Protein AF-A0A212DCQ7-F1 (afdb_monomer)

Solvent-accessible surface area (backbone atoms only — not comparable to full-atom values): 28969 Å² total; per-residue (Å²): 110,68,53,66,59,36,53,73,70,67,43,76,62,41,74,37,68,68,56,45,47,51,53,49,49,65,70,62,69,50,92,82,64,89,54,101,67,79,83,72,55,74,67,56,47,54,51,43,65,76,30,78,94,51,46,93,70,66,70,76,71,77,54,84,62,74,78,76,70,72,65,64,76,88,79,55,90,72,48,67,42,79,64,28,38,43,74,62,56,97,86,77,40,59,72,38,77,63,36,48,55,50,42,48,72,74,61,41,32,30,42,30,46,72,79,85,75,87,86,85,80,88,84,76,78,94,82,66,97,65,51,54,28,62,40,57,54,86,84,70,56,73,70,56,50,54,49,50,58,48,51,48,50,70,67,43,44,89,72,48,68,85,64,92,71,75,98,80,74,87,62,37,53,78,59,74,84,64,80,82,80,73,100,60,100,69,91,74,84,76,88,77,89,72,85,73,69,81,64,54,65,50,66,33,33,36,68,38,86,84,81,71,41,77,41,39,23,50,33,38,36,55,94,97,40,80,46,67,52,69,70,55,75,70,85,64,72,77,76,69,77,91,76,69,56,59,82,54,58,41,77,82,37,55,32,43,31,75,86,44,41,48,69,69,59,49,46,49,53,52,50,52,51,26,68,75,74,70,52,58,64,21,25,29,36,37,23,44,29,76,90,40,87,88,23,31,32,40,37,30,34,46,94,93,42,76,46,80,45,65,33,45,63,48,78,55,97,91,40,60,32,30,29,78,49,99,91,52,76,24,67,18,67,48,57,46,50,54,46,30,50,78,36,67,48,73,52,103,89,45,76,45,41,43,61,52,63,47,65,50,91,60,59,64,82,77,49,64,58,70,81,79,74,93,70,78,88,88,79,86,86,71,93,71,76,90,54,77,41,72,84,88,69,82,93,69,82,81,85,83,84,89,78,92,76,84,90,73,95,65,85,71,91,66,58,55,44,59,38,82,80,50,52,72,68,59,51,51,60,56,42,71,72,46,98,49,79,74,44,63,37,36,24,37,43,87,99,52,103,44,73,46,81,48,69,73

Structure (mmCIF, N/CA/C/O backbone):
data_AF-A0A212DCQ7-F1
#
_entry.id   AF-A0A212DCQ7-F1
#
loop_
_atom_site.group_PDB
_atom_site.id
_atom_site.type_symbol
_atom_site.label_atom_id
_atom_site.label_alt_id
_atom_site.label_comp_id
_atom_site.label_asym_id
_atom_site.label_entity_id
_atom_site.label_seq_id
_atom_site.pdbx_PDB_ins_code
_atom_site.Cartn_x
_atom_site.Cartn_y
_atom_site.Cartn_z
_atom_site.occupancy
_atom_site.B_iso_or_equiv
_atom_site.auth_seq_id
_atom_site.auth_comp_id
_atom_site.auth_asym_id
_atom_site.auth_atom_id
_atom_site.pdbx_PDB_model_num
ATOM 1 N N . MET A 1 1 ? -28.378 -9.270 -33.406 1.00 46.91 1 MET A N 1
ATOM 2 C CA . MET A 1 1 ? -28.205 -7.920 -32.813 1.00 46.91 1 MET A CA 1
ATOM 3 C C . MET A 1 1 ? -26.753 -7.461 -32.850 1.00 46.91 1 MET A C 1
ATOM 5 O O . MET A 1 1 ? -26.513 -6.370 -33.341 1.00 46.91 1 MET A O 1
ATOM 9 N N . ILE A 1 2 ? -25.802 -8.307 -32.446 1.00 52.00 2 ILE A N 1
ATOM 10 C CA . ILE A 1 2 ? -24.353 -8.029 -32.441 1.00 52.00 2 ILE A CA 1
ATOM 11 C C . ILE A 1 2 ? -23.839 -7.578 -33.815 1.00 52.00 2 ILE A C 1
ATOM 13 O O . ILE A 1 2 ? -23.357 -6.457 -33.932 1.00 52.00 2 ILE A O 1
ATOM 17 N N . SER A 1 3 ? -24.050 -8.365 -34.882 1.00 48.81 3 SER A N 1
ATOM 18 C CA . SER A 1 3 ? -23.566 -7.971 -36.218 1.00 48.81 3 SER A CA 1
ATOM 19 C C . SER A 1 3 ? -24.140 -6.632 -36.690 1.00 48.81 3 SER A C 1
ATOM 21 O O . SER A 1 3 ? -23.405 -5.834 -37.245 1.00 48.81 3 SER A O 1
ATOM 23 N N . ARG A 1 4 ? -25.412 -6.315 -36.397 1.00 49.41 4 ARG A N 1
ATOM 24 C CA . ARG A 1 4 ? -26.016 -5.010 -36.737 1.00 49.41 4 ARG A CA 1
ATOM 25 C C . ARG A 1 4 ? -25.445 -3.844 -35.919 1.00 49.41 4 ARG A C 1
ATOM 27 O O . ARG A 1 4 ? -25.345 -2.752 -36.470 1.00 49.41 4 ARG A O 1
ATOM 34 N N . SER A 1 5 ? -25.069 -4.069 -34.657 1.00 54.28 5 SER A N 1
ATOM 35 C CA . SER A 1 5 ? -24.444 -3.052 -33.795 1.00 54.28 5 SER A CA 1
ATOM 36 C C . SER A 1 5 ? -23.019 -2.721 -34.257 1.00 54.28 5 SER A C 1
ATOM 38 O O . SER A 1 5 ? -22.677 -1.550 -34.389 1.00 54.28 5 SER A O 1
ATOM 40 N N . PHE A 1 6 ? -22.223 -3.738 -34.605 1.00 52.69 6 PHE A N 1
ATOM 41 C CA . PHE A 1 6 ? -20.854 -3.567 -35.115 1.00 52.69 6 PHE A CA 1
ATOM 42 C C . PHE A 1 6 ? -20.791 -3.155 -36.598 1.00 52.69 6 PHE A C 1
ATOM 44 O O . PHE A 1 6 ? -19.861 -2.479 -37.030 1.00 52.69 6 PHE A O 1
ATOM 51 N N . TYR A 1 7 ? -21.817 -3.460 -37.400 1.00 47.72 7 TYR A N 1
ATOM 52 C CA . TYR A 1 7 ? -21.908 -2.961 -38.779 1.00 47.72 7 TYR A CA 1
ATOM 53 C C . TYR A 1 7 ? -21.979 -1.424 -38.830 1.00 47.72 7 TYR A C 1
ATOM 55 O O . TYR A 1 7 ? -21.489 -0.811 -39.776 1.00 47.72 7 TYR A O 1
ATOM 63 N N . HIS A 1 8 ? -22.549 -0.785 -37.799 1.00 50.50 8 HIS A N 1
ATOM 64 C CA . HIS A 1 8 ? -22.545 0.676 -37.662 1.00 50.50 8 HIS A CA 1
ATOM 65 C C . HIS A 1 8 ? -21.218 1.239 -37.115 1.00 50.50 8 HIS A C 1
ATOM 67 O O . HIS A 1 8 ? -20.922 2.401 -37.394 1.00 50.50 8 HIS A O 1
ATOM 73 N N . SER A 1 9 ? -20.385 0.444 -36.422 1.00 56.34 9 SER A N 1
ATOM 74 C CA . SER A 1 9 ? -19.059 0.871 -35.929 1.00 56.34 9 SER A CA 1
ATOM 75 C C . SER A 1 9 ? -17.959 0.859 -37.004 1.00 56.34 9 SER A C 1
ATOM 77 O O . SER A 1 9 ? -16.825 1.235 -36.723 1.00 56.34 9 SER A O 1
ATOM 79 N N . LYS A 1 10 ? -18.291 0.503 -38.259 1.00 60.25 10 LYS A N 1
ATOM 80 C CA . LYS A 1 10 ? -17.366 0.379 -39.412 1.00 60.25 10 LYS A CA 1
ATOM 81 C C . LYS A 1 10 ? -16.253 -0.662 -39.228 1.00 60.25 10 LYS A C 1
ATOM 83 O O . LYS A 1 10 ? -15.263 -0.644 -39.959 1.00 60.25 10 LYS A O 1
ATOM 88 N N . GLU A 1 11 ? -16.418 -1.604 -38.309 1.00 67.38 11 GLU A N 1
ATOM 89 C CA . GLU A 1 11 ? -15.451 -2.678 -38.112 1.00 67.38 11 GLU A CA 1
ATOM 90 C C . GLU A 1 11 ? -15.532 -3.708 -39.247 1.00 67.38 11 GLU A C 1
ATOM 92 O O . GLU A 1 11 ? -16.514 -4.435 -39.397 1.00 67.38 11 GLU A O 1
ATOM 97 N N . LEU A 1 12 ? -14.478 -3.778 -40.067 1.00 69.25 12 LEU A N 1
ATOM 98 C CA . LEU A 1 12 ? -14.424 -4.628 -41.266 1.00 69.25 12 LEU A CA 1
ATOM 99 C C . LEU A 1 12 ? -14.596 -6.123 -40.956 1.00 69.25 12 LEU A C 1
ATOM 101 O O . LEU A 1 12 ? -15.145 -6.861 -41.769 1.00 69.25 12 LEU A O 1
ATOM 105 N N . TRP A 1 13 ? -14.157 -6.578 -39.779 1.00 73.62 13 TRP A N 1
ATOM 106 C CA . TRP A 1 13 ? -14.303 -7.977 -39.369 1.00 73.62 13 TRP A CA 1
ATOM 107 C C . TRP A 1 13 ? -15.756 -8.346 -39.041 1.00 73.62 13 TRP A C 1
ATOM 109 O O . TRP A 1 13 ? -16.140 -9.495 -39.235 1.00 73.62 13 TRP A O 1
ATOM 119 N N . ALA A 1 14 ? -16.576 -7.386 -38.601 1.00 72.12 14 ALA A N 1
ATOM 120 C CA . ALA A 1 14 ? -17.968 -7.619 -38.224 1.00 72.12 14 ALA A CA 1
ATOM 121 C C . ALA A 1 14 ? -18.907 -7.797 -39.430 1.00 72.12 14 ALA A C 1
ATOM 123 O O . ALA A 1 14 ? -20.071 -8.171 -39.272 1.00 72.12 14 ALA A O 1
ATOM 124 N N . GLN A 1 15 ? -18.398 -7.539 -40.638 1.00 75.25 15 GLN A N 1
ATOM 125 C CA . GLN A 1 15 ? -19.081 -7.822 -41.901 1.00 75.25 15 GLN A CA 1
ATOM 126 C C . GLN A 1 15 ? -18.987 -9.309 -42.283 1.00 75.25 15 GLN A C 1
ATOM 128 O O . GLN A 1 15 ? -19.813 -9.796 -43.052 1.00 75.25 15 GLN A O 1
ATOM 133 N N . ASP A 1 16 ? -18.017 -10.042 -41.723 1.00 82.19 16 ASP A N 1
ATOM 134 C CA . ASP A 1 16 ? -17.839 -11.479 -41.923 1.00 82.19 16 ASP A CA 1
ATOM 135 C C . ASP A 1 16 ? -18.518 -12.261 -40.789 1.00 82.19 16 ASP A C 1
ATOM 137 O O . ASP A 1 16 ? -18.021 -12.344 -39.662 1.00 82.19 16 ASP A O 1
ATOM 141 N N . LEU A 1 17 ? -19.670 -12.861 -41.099 1.00 79.38 17 LEU A N 1
ATOM 142 C CA . LEU A 1 17 ? -20.457 -13.640 -40.138 1.00 79.38 17 LEU A CA 1
ATOM 143 C C . LEU A 1 17 ? -19.681 -14.826 -39.546 1.00 79.38 17 LEU A C 1
ATOM 145 O O . LEU A 1 17 ? -19.967 -15.222 -38.417 1.00 79.38 17 LEU A O 1
ATOM 149 N N . SER A 1 18 ? -18.690 -15.368 -40.260 1.00 81.56 18 SER A N 1
ATOM 150 C CA . SER A 1 18 ? -17.867 -16.480 -39.770 1.00 81.56 18 SER A CA 1
ATOM 151 C C . SER A 1 18 ? -16.937 -16.022 -38.648 1.00 81.56 18 SER A C 1
ATOM 153 O O . SER A 1 18 ? -16.828 -16.695 -37.626 1.00 81.56 18 SER A O 1
ATOM 155 N N . LYS A 1 19 ? -16.340 -14.830 -38.787 1.00 80.94 19 LYS A N 1
ATOM 156 C CA . LYS A 1 19 ? -15.478 -14.220 -37.759 1.00 80.94 19 LYS A CA 1
ATOM 157 C C . LYS A 1 19 ? -16.263 -13.763 -36.538 1.00 80.94 19 LYS A C 1
ATOM 159 O O . LYS A 1 19 ? -15.795 -13.910 -35.412 1.00 80.94 19 LYS A O 1
ATOM 164 N N . VAL A 1 20 ? -17.467 -13.227 -36.748 1.00 82.25 20 VAL A N 1
ATOM 165 C CA . VAL A 1 20 ? -18.381 -12.886 -35.646 1.00 82.25 20 VAL A CA 1
ATOM 166 C C . VAL A 1 20 ? -18.744 -14.145 -34.860 1.00 82.25 20 VAL A C 1
ATOM 168 O O . VAL A 1 20 ? -18.679 -14.130 -33.633 1.00 82.25 20 VAL A O 1
ATOM 171 N N . ARG A 1 21 ? -19.059 -15.245 -35.558 1.00 80.38 21 ARG A N 1
ATOM 172 C CA . ARG A 1 21 ? -19.354 -16.543 -34.944 1.00 80.38 21 ARG A CA 1
ATOM 173 C C . ARG A 1 21 ? -18.182 -17.047 -34.104 1.00 80.38 21 ARG A C 1
ATOM 175 O O . ARG A 1 21 ? -18.381 -17.362 -32.940 1.00 80.38 21 ARG A O 1
ATOM 182 N N . GLU A 1 22 ? -16.976 -17.061 -34.663 1.00 80.62 22 GLU A N 1
ATOM 183 C CA . GLU A 1 22 ? -15.759 -17.499 -33.970 1.00 80.62 22 GLU A CA 1
ATOM 184 C C . GLU A 1 22 ? -15.489 -16.691 -32.691 1.00 80.62 22 GLU A C 1
ATOM 186 O O . GLU A 1 22 ? -15.251 -17.270 -31.631 1.00 80.62 22 GLU A O 1
ATOM 191 N N . ARG A 1 23 ? -15.591 -15.355 -32.756 1.00 79.88 23 ARG A N 1
ATOM 192 C CA . ARG A 1 23 ? -15.409 -14.486 -31.581 1.00 79.88 23 ARG A CA 1
ATOM 193 C C . ARG A 1 23 ? -16.466 -14.721 -30.508 1.00 79.88 23 ARG A C 1
ATOM 195 O O . ARG A 1 23 ? -16.124 -14.770 -29.332 1.00 79.88 23 ARG A O 1
ATOM 202 N N . MET A 1 24 ? -17.728 -14.889 -30.904 1.00 81.06 24 MET A N 1
ATOM 203 C CA . MET A 1 24 ? -18.804 -15.214 -29.967 1.00 81.06 24 MET A CA 1
ATOM 204 C C . MET A 1 24 ? -18.562 -16.569 -29.299 1.00 81.06 24 MET A C 1
ATOM 206 O O . MET A 1 24 ? -18.668 -16.662 -28.084 1.00 81.06 24 MET A O 1
ATOM 210 N N . THR A 1 25 ? -18.180 -17.598 -30.058 1.00 80.12 25 THR A N 1
ATOM 211 C CA . THR A 1 25 ? -17.867 -18.923 -29.505 1.00 80.12 25 THR A CA 1
ATOM 212 C C . THR A 1 25 ? -16.695 -18.868 -28.525 1.00 80.12 25 THR A C 1
ATOM 214 O O . THR A 1 25 ? -16.785 -19.449 -27.449 1.00 80.12 25 THR A O 1
ATOM 217 N N . LYS A 1 26 ? -15.627 -18.128 -28.852 1.00 79.75 26 LYS A N 1
ATOM 218 C CA . LYS A 1 26 ? -14.469 -17.946 -27.964 1.00 79.75 26 LYS A CA 1
ATOM 219 C C . LYS A 1 26 ? -14.832 -17.235 -26.656 1.00 79.75 26 LYS A C 1
ATOM 221 O O . LYS A 1 26 ? -14.271 -17.569 -25.624 1.00 79.75 26 LYS A O 1
ATOM 226 N N . PHE A 1 27 ? -15.742 -16.262 -26.706 1.00 81.56 27 PHE A N 1
ATOM 227 C CA . PHE A 1 27 ? -16.193 -15.529 -25.521 1.00 81.56 27 PHE A CA 1
ATOM 228 C C . PHE A 1 27 ? -17.130 -16.354 -24.627 1.00 81.56 27 PHE A C 1
ATOM 230 O O . PHE A 1 27 ? -17.063 -16.248 -23.409 1.00 81.56 27 PHE A O 1
ATOM 237 N N . ILE A 1 28 ? -18.008 -17.162 -25.229 1.00 78.50 28 ILE A N 1
ATOM 238 C CA . ILE A 1 28 ? -19.005 -17.952 -24.496 1.00 78.50 28 ILE A CA 1
ATOM 239 C C . ILE A 1 28 ? -18.338 -19.069 -23.671 1.00 78.50 28 ILE A C 1
ATOM 241 O O . ILE A 1 28 ? -18.877 -19.405 -22.623 1.00 78.50 28 ILE A O 1
ATOM 245 N N . ASP A 1 29 ? -17.195 -19.612 -24.125 1.00 65.75 29 ASP A N 1
ATOM 246 C CA . ASP A 1 29 ? -16.392 -20.688 -23.491 1.00 65.75 29 ASP A CA 1
ATOM 247 C C . ASP A 1 29 ? -17.229 -21.786 -22.800 1.00 65.75 29 ASP A C 1
ATOM 249 O O . ASP A 1 29 ? -16.890 -22.319 -21.744 1.00 65.75 29 ASP A O 1
ATOM 253 N N . ASP A 1 30 ? -18.384 -22.106 -23.386 1.00 59.75 30 ASP A N 1
ATOM 254 C CA . ASP A 1 30 ? -19.357 -23.001 -22.780 1.00 59.75 30 ASP A CA 1
ATOM 255 C C . ASP A 1 30 ? -19.208 -24.373 -23.433 1.00 59.75 30 ASP A C 1
ATOM 257 O O . ASP A 1 30 ? -19.770 -24.660 -24.491 1.00 59.75 30 ASP A O 1
ATOM 261 N N . THR A 1 31 ? -18.421 -25.235 -22.790 1.00 54.06 31 THR A N 1
ATOM 262 C CA . THR A 1 31 ? -18.231 -26.643 -23.183 1.00 54.06 31 THR A CA 1
ATOM 263 C C . THR A 1 31 ? -19.537 -27.451 -23.179 1.00 54.06 31 THR A C 1
ATOM 265 O O . THR A 1 31 ? -19.548 -28.575 -23.673 1.00 54.06 31 THR A O 1
ATOM 268 N N . MET A 1 32 ? -20.644 -26.896 -22.663 1.00 50.81 32 MET A N 1
ATOM 269 C CA . MET A 1 32 ? -21.957 -27.549 -22.595 1.00 50.81 32 MET A CA 1
ATOM 270 C C . MET A 1 32 ? -22.917 -27.127 -23.720 1.00 50.81 32 MET A C 1
ATOM 272 O O . MET A 1 32 ? -23.876 -27.849 -24.004 1.00 50.81 32 MET A O 1
ATOM 276 N N . ARG A 1 33 ? -22.688 -25.985 -24.388 1.00 62.28 33 ARG A N 1
ATOM 277 C CA . ARG A 1 33 ? -23.500 -25.534 -25.533 1.00 62.28 33 ARG A CA 1
ATOM 278 C C . ARG A 1 33 ? -22.821 -25.943 -26.839 1.00 62.28 33 ARG A C 1
ATOM 280 O O . ARG A 1 33 ? -22.257 -25.117 -27.548 1.00 62.28 33 ARG A O 1
ATOM 287 N N . GLU A 1 34 ? -22.913 -27.221 -27.201 1.00 53.94 34 GLU A N 1
ATOM 288 C CA . GLU A 1 34 ? -22.585 -27.692 -28.558 1.00 53.94 34 GLU A CA 1
ATOM 289 C C . GLU A 1 34 ? -23.664 -27.234 -29.564 1.00 53.94 34 GLU A C 1
ATOM 291 O O . GLU A 1 34 ? -24.415 -28.035 -30.121 1.00 53.94 34 GLU A O 1
ATOM 296 N N . THR A 1 35 ? -23.808 -25.925 -29.785 1.00 56.69 35 THR A N 1
ATOM 297 C CA . THR A 1 35 ? -24.737 -25.386 -30.788 1.00 56.69 35 THR A CA 1
ATOM 298 C C . THR A 1 35 ? -23.986 -24.925 -32.032 1.00 56.69 35 THR A C 1
ATOM 300 O O . THR A 1 35 ? -23.023 -24.166 -31.966 1.00 56.69 35 THR A O 1
ATOM 303 N N . ALA A 1 36 ? -24.468 -25.343 -33.208 1.00 60.75 36 ALA A N 1
ATOM 304 C CA . ALA A 1 36 ? -23.924 -24.921 -34.504 1.00 60.75 36 ALA A CA 1
ATOM 305 C C . ALA A 1 36 ? -24.041 -23.398 -34.746 1.00 60.75 36 ALA A C 1
ATOM 307 O O . ALA A 1 36 ? -23.352 -22.844 -35.606 1.00 60.75 36 ALA A O 1
ATOM 308 N N . GLU A 1 37 ? -24.897 -22.716 -33.975 1.00 73.00 37 GLU A N 1
ATOM 309 C CA . GLU A 1 37 ? -25.065 -21.266 -33.987 1.00 73.00 37 GLU A CA 1
ATOM 310 C C . GLU A 1 37 ? -24.942 -20.690 -32.562 1.00 73.00 37 GLU A C 1
ATOM 312 O O . GLU A 1 37 ? -25.784 -20.989 -31.709 1.00 73.00 37 GLU A O 1
ATOM 317 N N . PRO A 1 38 ? -23.907 -19.879 -32.272 1.00 76.81 38 PRO A N 1
ATOM 318 C CA . PRO A 1 38 ? -23.754 -19.212 -30.987 1.00 76.81 38 PRO A CA 1
ATOM 319 C C . PRO A 1 38 ? -24.690 -18.006 -30.888 1.00 76.81 38 PRO A C 1
ATOM 321 O O . PRO A 1 38 ? -24.852 -17.230 -31.835 1.00 76.81 38 PRO A O 1
ATOM 324 N N . PHE A 1 39 ? -25.266 -17.810 -29.708 1.00 80.62 39 PHE A N 1
ATOM 325 C CA . PHE A 1 39 ? -26.069 -16.644 -29.359 1.00 80.62 39 PHE A CA 1
ATOM 326 C C . PHE A 1 39 ? -25.667 -16.150 -27.965 1.00 80.62 39 PHE A C 1
ATOM 328 O O . PHE A 1 39 ? -25.200 -16.943 -27.154 1.00 80.62 39 PHE A O 1
ATOM 335 N N . LEU A 1 40 ? -25.839 -14.849 -27.708 1.00 81.00 40 LEU A N 1
ATOM 336 C CA . LEU A 1 40 ? -25.648 -14.255 -26.381 1.00 81.00 40 LEU A CA 1
ATOM 337 C C . LEU A 1 40 ? -27.004 -13.859 -25.806 1.00 81.00 40 LEU A C 1
ATOM 339 O O . LEU A 1 40 ? -27.807 -13.218 -26.498 1.00 81.00 40 LEU A O 1
ATOM 343 N N . PHE A 1 41 ? -27.237 -14.197 -24.543 1.00 85.81 41 PHE A N 1
ATOM 344 C CA . PHE A 1 41 ? -28.281 -13.567 -23.745 1.00 85.81 41 PHE A CA 1
ATOM 345 C C . PHE A 1 41 ? -27.945 -12.088 -23.481 1.00 85.81 41 PHE A C 1
ATOM 347 O O . PHE A 1 41 ? -26.839 -11.617 -23.749 1.00 85.81 41 PHE A O 1
ATOM 354 N N . VAL A 1 42 ? -28.925 -11.311 -23.011 1.00 86.25 42 VAL A N 1
ATOM 355 C CA . VAL A 1 42 ? -28.751 -9.859 -22.811 1.00 86.25 42 VAL A CA 1
ATOM 356 C C . VAL A 1 42 ? -27.665 -9.565 -21.775 1.00 86.25 42 VAL A C 1
ATOM 358 O O . VAL A 1 42 ? -26.853 -8.669 -21.982 1.00 86.25 42 VAL A O 1
ATOM 361 N N . ASP A 1 43 ? -27.625 -10.330 -20.691 1.00 87.69 43 ASP A N 1
ATOM 362 C CA . ASP A 1 43 ? -26.595 -10.258 -19.657 1.00 87.69 43 ASP A CA 1
ATOM 363 C C . ASP A 1 43 ? -25.217 -10.676 -20.190 1.00 87.69 43 ASP A C 1
ATOM 365 O O . ASP A 1 43 ? -24.248 -9.952 -19.981 1.00 87.69 43 ASP A O 1
ATOM 369 N N . GLU A 1 44 ? -25.127 -11.762 -20.964 1.00 85.81 44 GLU A N 1
ATOM 370 C CA . GLU A 1 44 ? -23.873 -12.196 -21.598 1.00 85.81 44 GLU A CA 1
ATOM 371 C C . GLU A 1 44 ? -23.343 -11.150 -22.593 1.00 85.81 44 GLU A C 1
ATOM 373 O O . GLU A 1 44 ? -22.140 -10.899 -22.661 1.00 85.81 44 GLU A O 1
ATOM 378 N N . PHE A 1 45 ? -24.233 -10.484 -23.336 1.00 85.31 45 PHE A N 1
ATOM 379 C CA . PHE A 1 45 ? -23.857 -9.387 -24.224 1.00 85.31 45 PHE A CA 1
ATOM 380 C C . PHE A 1 45 ? -23.364 -8.158 -23.449 1.00 85.31 45 PHE A C 1
ATOM 382 O O . PHE A 1 45 ? -22.391 -7.533 -23.865 1.00 85.31 45 PHE A O 1
ATOM 389 N N . LEU A 1 46 ? -23.991 -7.813 -22.320 1.00 88.25 46 LEU A N 1
ATOM 390 C CA . LEU A 1 46 ? -23.493 -6.739 -21.456 1.00 88.25 46 LEU A CA 1
ATOM 391 C C . LEU A 1 46 ? -22.118 -7.086 -20.876 1.00 88.25 46 LEU A C 1
ATOM 393 O O . LEU A 1 46 ? -21.239 -6.229 -20.876 1.00 88.25 46 LEU A O 1
ATOM 397 N N . THR A 1 47 ? -21.898 -8.334 -20.462 1.00 87.75 47 THR A N 1
ATOM 398 C CA . THR A 1 47 ? -20.580 -8.806 -20.013 1.00 87.75 47 THR A CA 1
ATOM 399 C C . THR A 1 47 ? -19.544 -8.703 -21.130 1.00 87.75 47 THR A C 1
ATOM 401 O O . THR A 1 47 ? -18.446 -8.208 -20.887 1.00 87.75 47 THR A O 1
ATOM 404 N N . PHE A 1 48 ? -19.899 -9.081 -22.362 1.00 85.62 48 PHE A N 1
ATOM 405 C CA . PHE A 1 48 ? -19.028 -8.943 -23.533 1.00 85.62 48 PHE A CA 1
ATOM 406 C C . PHE A 1 48 ? -18.614 -7.488 -23.793 1.00 85.62 48 PHE A C 1
ATOM 408 O O . PHE A 1 48 ? -17.458 -7.227 -24.111 1.00 85.62 48 PHE A O 1
ATOM 415 N N . LEU A 1 49 ? -19.517 -6.515 -23.622 1.00 86.00 49 LEU A N 1
ATOM 416 C CA . LEU A 1 49 ? -19.184 -5.102 -23.850 1.00 86.00 49 LEU A CA 1
ATOM 417 C C . LEU A 1 49 ? -18.046 -4.597 -22.950 1.00 86.00 49 LEU A C 1
ATOM 419 O O . LEU A 1 49 ? -17.296 -3.720 -23.380 1.00 86.00 49 LEU A O 1
ATOM 423 N N . PHE A 1 50 ? -17.913 -5.147 -21.741 1.00 87.88 50 PHE A N 1
ATOM 424 C CA . PHE A 1 50 ? -16.865 -4.800 -20.774 1.00 87.88 50 PHE A CA 1
ATOM 425 C C . PHE A 1 50 ? -15.721 -5.820 -20.722 1.00 87.88 50 PHE A C 1
ATOM 427 O O . PHE A 1 50 ? -14.824 -5.691 -19.886 1.00 87.88 50 PHE A O 1
ATOM 434 N N . SER A 1 51 ? -15.743 -6.840 -21.580 1.00 87.38 51 SER A N 1
ATOM 435 C CA . SER A 1 51 ? -14.731 -7.887 -21.580 1.00 87.38 51 SER A CA 1
ATOM 436 C C . SER A 1 51 ? -13.483 -7.479 -22.364 1.00 87.38 51 SER A C 1
ATOM 438 O O . SER A 1 51 ? -13.473 -6.514 -23.134 1.00 87.38 51 SER A O 1
ATOM 440 N N . ARG A 1 52 ? -12.397 -8.238 -22.180 1.00 83.75 52 ARG A N 1
ATOM 441 C CA . ARG A 1 52 ? -11.128 -8.004 -22.883 1.00 83.75 52 ARG A CA 1
ATOM 442 C C . ARG A 1 52 ? -11.269 -8.202 -24.396 1.00 83.75 52 ARG A C 1
ATOM 444 O O . ARG A 1 52 ? -10.581 -7.536 -25.163 1.00 83.75 52 ARG A O 1
ATOM 451 N N . GLU A 1 53 ? -12.174 -9.076 -24.825 1.00 82.31 53 GLU A N 1
ATOM 452 C CA . GLU A 1 53 ? -12.464 -9.371 -26.232 1.00 82.31 53 GLU A CA 1
ATOM 453 C C . GLU A 1 53 ? -13.068 -8.169 -26.975 1.00 82.31 53 GLU A C 1
ATOM 455 O O . GLU A 1 53 ? -12.975 -8.107 -28.202 1.00 82.31 53 GLU A O 1
ATOM 460 N N . ASN A 1 54 ? -13.650 -7.211 -26.244 1.00 84.25 54 ASN A N 1
ATOM 461 C CA . ASN A 1 54 ? -14.137 -5.930 -26.756 1.00 84.25 54 ASN A CA 1
ATOM 462 C C . ASN A 1 54 ? -13.252 -4.749 -26.303 1.00 84.25 54 ASN A C 1
ATOM 464 O O . ASN A 1 54 ? -13.719 -3.617 -26.160 1.00 84.25 54 ASN A O 1
ATOM 468 N N . SER A 1 55 ? -11.965 -5.003 -26.045 1.00 85.88 55 SER A N 1
ATOM 469 C CA . SER A 1 55 ? -11.004 -3.950 -25.718 1.00 85.88 55 SER A CA 1
ATOM 470 C C . SER A 1 55 ? -10.894 -2.929 -26.853 1.00 85.88 55 SER A C 1
ATOM 472 O O . SER A 1 55 ? -10.888 -3.276 -28.033 1.00 85.88 55 SER A O 1
ATOM 474 N N . ILE A 1 56 ? -10.734 -1.656 -26.487 1.00 87.38 56 ILE A N 1
ATOM 475 C CA . ILE A 1 56 ? -10.409 -0.581 -27.437 1.00 87.38 56 ILE A CA 1
ATOM 476 C C . ILE A 1 56 ? -9.003 -0.743 -28.042 1.00 87.38 56 ILE A C 1
ATOM 478 O O . ILE A 1 56 ? -8.694 -0.140 -29.068 1.00 87.38 56 ILE A O 1
ATOM 482 N N . TRP A 1 57 ? -8.138 -1.529 -27.395 1.00 88.56 57 TRP A N 1
ATOM 483 C CA . TRP A 1 57 ? -6.782 -1.790 -27.861 1.00 88.56 57 TRP A CA 1
ATOM 484 C C . TRP A 1 57 ? -6.778 -2.784 -29.024 1.00 88.56 57 TRP A C 1
ATOM 486 O O . TRP A 1 57 ? -7.321 -3.882 -28.918 1.00 88.56 57 TRP A O 1
ATOM 496 N N . ASP A 1 58 ? -6.125 -2.408 -30.122 1.00 84.94 58 ASP A N 1
ATOM 497 C CA . ASP A 1 58 ? -5.963 -3.272 -31.288 1.00 84.94 58 ASP A CA 1
ATOM 498 C C . ASP A 1 58 ? -4.698 -4.129 -31.132 1.00 84.94 58 ASP A C 1
ATOM 500 O O . ASP A 1 58 ? -3.575 -3.645 -31.291 1.00 84.94 58 ASP A O 1
ATOM 504 N N . GLU A 1 59 ? -4.897 -5.416 -30.838 1.00 84.31 59 GLU A N 1
ATOM 505 C CA . GLU A 1 59 ? -3.838 -6.404 -30.577 1.00 84.31 59 GLU A CA 1
ATOM 506 C C . GLU A 1 59 ? -2.819 -6.534 -31.725 1.00 84.31 59 GLU A C 1
ATOM 508 O O . GLU A 1 59 ? -1.709 -7.021 -31.516 1.00 84.31 59 GLU A O 1
ATOM 513 N N . LYS A 1 60 ? -3.121 -6.063 -32.947 1.00 82.88 60 LYS A N 1
ATOM 514 C CA . LYS A 1 60 ? -2.143 -6.077 -34.052 1.00 82.88 60 LYS A CA 1
ATOM 515 C C . LYS A 1 60 ? -0.883 -5.257 -33.744 1.00 82.88 60 LYS A C 1
ATOM 517 O O . LYS A 1 60 ? 0.157 -5.513 -34.344 1.00 82.88 60 LYS A O 1
ATOM 522 N N . TYR A 1 61 ? -0.982 -4.279 -32.842 1.00 85.44 61 TYR A N 1
ATOM 523 C CA . TYR A 1 61 ? 0.139 -3.443 -32.410 1.00 85.44 61 TYR A CA 1
ATOM 524 C C . TYR A 1 61 ? 0.963 -4.070 -31.274 1.00 85.44 61 TYR A C 1
ATOM 526 O O . TYR A 1 61 ? 1.996 -3.512 -30.911 1.00 85.44 61 TYR A O 1
ATOM 534 N N . ASP A 1 62 ? 0.564 -5.233 -30.744 1.00 85.50 62 ASP A N 1
ATOM 535 C CA . ASP A 1 62 ? 1.365 -5.978 -29.759 1.00 85.50 62 ASP A CA 1
ATOM 536 C C . ASP A 1 62 ? 2.604 -6.623 -30.402 1.00 85.50 62 ASP A C 1
ATOM 538 O O . ASP A 1 62 ? 3.588 -6.934 -29.725 1.00 85.50 62 ASP A O 1
ATOM 542 N N . VAL A 1 63 ? 2.569 -6.824 -31.723 1.00 84.12 63 VAL A N 1
ATOM 543 C CA . VAL A 1 63 ? 3.657 -7.423 -32.496 1.00 84.12 63 VAL A CA 1
ATOM 544 C C . VAL A 1 63 ? 4.462 -6.329 -33.186 1.00 84.12 63 VAL A C 1
ATOM 546 O O . VAL A 1 63 ? 3.922 -5.456 -33.859 1.00 84.12 63 VAL A O 1
ATOM 549 N N . VAL A 1 64 ? 5.786 -6.403 -33.054 1.00 81.88 64 VAL A N 1
ATOM 550 C CA . VAL A 1 64 ? 6.690 -5.444 -33.690 1.00 81.88 64 VAL A CA 1
ATOM 551 C C . VAL A 1 64 ? 6.757 -5.685 -35.197 1.00 81.88 64 VAL A C 1
ATOM 553 O O . VAL A 1 64 ? 7.143 -6.769 -35.640 1.00 81.88 64 VAL A O 1
ATOM 556 N N . ASP A 1 65 ? 6.467 -4.651 -35.987 1.00 80.50 65 ASP A N 1
ATOM 557 C CA . ASP A 1 65 ? 6.725 -4.670 -37.424 1.00 80.50 65 ASP A CA 1
ATOM 558 C C . ASP A 1 65 ? 8.224 -4.477 -37.699 1.00 80.50 65 ASP A C 1
ATOM 560 O O . ASP A 1 65 ? 8.809 -3.413 -37.486 1.00 80.50 65 ASP A O 1
ATOM 564 N N . MET A 1 66 ? 8.867 -5.531 -38.200 1.00 76.56 66 MET A N 1
ATOM 565 C CA . MET A 1 66 ? 10.293 -5.522 -38.528 1.00 76.56 66 MET A CA 1
ATOM 566 C C . MET A 1 66 ? 10.638 -4.575 -39.690 1.00 76.56 66 MET A C 1
ATOM 568 O O . MET A 1 66 ? 11.811 -4.232 -39.860 1.00 76.56 66 MET A O 1
ATOM 572 N N . GLN A 1 67 ? 9.661 -4.148 -40.496 1.00 71.88 67 GLN A N 1
ATOM 573 C CA . GLN A 1 67 ? 9.882 -3.167 -41.561 1.00 71.88 67 GLN A CA 1
ATOM 574 C C . GLN A 1 67 ? 10.133 -1.766 -40.995 1.00 71.88 67 GLN A C 1
ATOM 576 O O . GLN A 1 67 ? 10.983 -1.047 -41.527 1.00 71.88 67 GLN A O 1
ATOM 581 N N . ASP A 1 68 ? 9.493 -1.425 -39.876 1.00 79.25 68 ASP A N 1
ATOM 582 C CA . ASP A 1 68 ? 9.644 -0.132 -39.202 1.00 79.25 68 ASP A CA 1
ATOM 583 C C . ASP A 1 68 ? 10.969 -0.017 -38.428 1.00 79.25 68 ASP A C 1
ATOM 585 O O . ASP A 1 68 ? 11.379 1.068 -38.043 1.00 79.25 68 ASP A O 1
ATOM 589 N N . MET A 1 69 ? 11.718 -1.112 -38.255 1.00 80.88 69 MET A N 1
ATOM 590 C CA . MET A 1 69 ? 12.956 -1.172 -37.457 1.00 80.88 69 MET A CA 1
ATOM 591 C C . MET A 1 69 ? 14.256 -0.974 -38.271 1.00 80.88 69 MET A C 1
ATOM 593 O O . MET A 1 69 ? 15.328 -1.419 -37.856 1.00 80.88 69 MET A O 1
ATOM 597 N N . ASN A 1 70 ? 14.175 -0.330 -39.445 1.00 80.38 70 ASN A N 1
ATOM 598 C CA . ASN A 1 70 ? 15.307 -0.146 -40.374 1.00 80.38 70 ASN A CA 1
ATOM 599 C C . ASN A 1 70 ? 15.871 1.285 -40.451 1.00 80.38 70 ASN A C 1
ATOM 601 O O . ASN A 1 70 ? 16.848 1.518 -41.168 1.00 80.38 70 ASN A O 1
ATOM 605 N N . ASN A 1 71 ? 15.275 2.244 -39.747 1.00 80.38 71 ASN A N 1
ATOM 606 C CA . ASN A 1 71 ? 15.750 3.623 -39.707 1.00 80.38 71 ASN A CA 1
ATOM 607 C C . ASN A 1 71 ? 16.990 3.761 -38.795 1.00 80.38 71 ASN A C 1
ATOM 609 O O . ASN A 1 71 ? 17.308 2.859 -38.014 1.00 80.38 71 ASN A O 1
ATOM 613 N N . PRO A 1 72 ? 17.727 4.884 -38.865 1.00 81.69 72 PRO A N 1
ATOM 614 C CA . PRO A 1 72 ? 18.767 5.195 -37.887 1.00 81.69 72 PRO A CA 1
ATOM 615 C C . PRO A 1 72 ? 18.216 5.226 -36.455 1.00 81.69 72 PRO A C 1
ATOM 617 O O . PRO A 1 72 ? 17.090 5.663 -36.233 1.00 81.69 72 PRO A O 1
ATOM 620 N N . LEU A 1 73 ? 19.029 4.835 -35.463 1.00 79.38 73 LEU A N 1
ATOM 621 C CA . LEU A 1 73 ? 18.597 4.743 -34.058 1.00 79.38 73 LEU A CA 1
ATOM 622 C C . LEU A 1 73 ? 18.033 6.068 -33.504 1.00 79.38 73 LEU A C 1
ATOM 624 O O . LEU A 1 7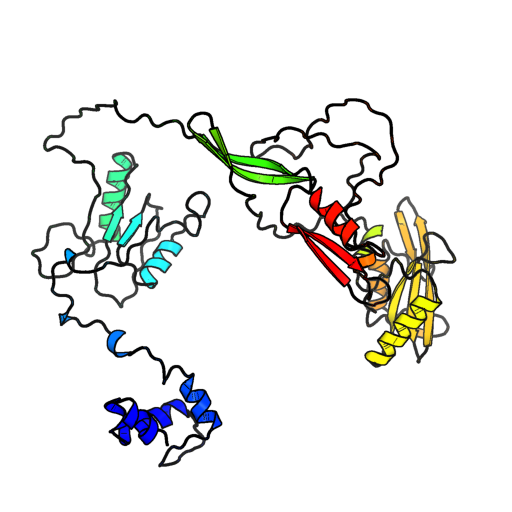3 ? 17.143 6.058 -32.662 1.00 79.38 73 LEU A O 1
ATOM 628 N N . SER A 1 74 ? 18.505 7.205 -34.020 1.00 84.38 74 SER A N 1
ATOM 629 C CA . SER A 1 74 ? 18.031 8.545 -33.660 1.00 84.38 74 SER A CA 1
ATOM 630 C C . SER A 1 74 ? 16.592 8.855 -34.092 1.00 84.38 74 SER A C 1
ATOM 632 O O . SER A 1 74 ? 16.072 9.897 -33.708 1.00 84.38 74 SER A O 1
ATOM 634 N N . HIS A 1 75 ? 15.954 8.006 -34.903 1.00 85.75 75 HIS A N 1
ATOM 635 C CA . HIS A 1 75 ? 14.563 8.182 -35.342 1.00 85.75 75 HIS A CA 1
ATOM 636 C C . HIS A 1 75 ? 13.553 7.497 -34.409 1.00 85.75 75 HIS A C 1
ATOM 638 O O . HIS A 1 75 ? 12.351 7.640 -34.614 1.00 85.75 75 HIS A O 1
ATOM 644 N N . TYR A 1 76 ? 14.022 6.761 -33.398 1.00 84.56 76 TYR A N 1
ATOM 645 C CA . TYR A 1 76 ? 13.168 6.010 -32.485 1.00 84.56 76 TYR A CA 1
ATOM 646 C C . TYR A 1 76 ? 13.110 6.662 -31.113 1.00 84.56 76 TYR A C 1
ATOM 648 O O . TYR A 1 76 ? 14.119 7.128 -30.581 1.00 84.56 76 TYR A O 1
ATOM 656 N N . TRP A 1 77 ? 11.935 6.602 -30.491 1.00 90.88 77 TRP A N 1
ATOM 657 C CA . TRP A 1 77 ? 11.845 6.752 -29.047 1.00 90.88 77 TRP A CA 1
ATOM 658 C C . TRP A 1 77 ? 12.355 5.482 -28.373 1.00 90.88 77 TRP A C 1
ATOM 660 O O . TRP A 1 77 ? 11.937 4.373 -28.704 1.00 90.88 77 TRP A O 1
ATOM 670 N N . ILE A 1 78 ? 13.267 5.652 -27.419 1.00 86.44 78 ILE A N 1
ATOM 671 C CA . ILE A 1 78 ? 13.882 4.549 -26.683 1.00 86.44 78 ILE A CA 1
ATOM 672 C C . ILE A 1 78 ? 13.428 4.650 -25.233 1.00 86.44 78 ILE A C 1
ATOM 674 O O . ILE A 1 78 ? 13.726 5.630 -24.549 1.00 86.44 78 ILE A O 1
ATOM 678 N N . SER A 1 79 ? 12.718 3.622 -24.763 1.00 91.88 79 SER A N 1
ATOM 679 C CA . SER A 1 79 ? 12.329 3.517 -23.357 1.00 91.88 79 SER A CA 1
ATOM 680 C C . SER A 1 79 ? 13.581 3.523 -22.478 1.00 91.88 79 SER A C 1
ATOM 682 O O . SER A 1 79 ? 14.439 2.643 -22.612 1.00 91.88 79 SER A O 1
ATOM 684 N N . SER A 1 80 ? 13.691 4.543 -21.626 1.00 91.00 80 SER A N 1
ATOM 685 C CA . SER A 1 80 ? 14.902 4.886 -20.879 1.00 91.00 80 SER A CA 1
ATOM 686 C C . SER A 1 80 ? 14.597 5.050 -19.393 1.00 91.00 80 SER A C 1
ATOM 688 O O . SER A 1 80 ? 13.574 5.629 -19.037 1.00 91.00 80 SER A O 1
ATOM 690 N N . SER A 1 81 ? 15.480 4.540 -18.540 1.00 91.31 81 SER A N 1
ATOM 691 C CA . SER A 1 81 ? 15.345 4.536 -17.084 1.00 91.31 81 SER A CA 1
ATOM 692 C C . SER A 1 81 ? 16.493 5.318 -16.452 1.00 91.31 81 SER A C 1
ATOM 694 O O . SER A 1 81 ? 17.658 5.011 -16.697 1.00 91.31 81 SER A O 1
ATOM 696 N N . HIS A 1 82 ? 16.150 6.303 -15.625 1.00 90.00 82 HIS A N 1
ATOM 697 C CA . HIS A 1 82 ? 17.090 7.112 -14.846 1.00 90.00 82 HIS A CA 1
ATOM 698 C C . HIS A 1 82 ? 17.327 6.468 -13.478 1.00 90.00 82 HIS A C 1
ATOM 700 O O . HIS A 1 82 ? 16.373 5.963 -12.883 1.00 90.00 82 HIS A O 1
ATOM 706 N N . ASN A 1 83 ? 18.572 6.460 -12.997 1.00 89.44 83 ASN A N 1
ATOM 707 C CA . ASN A 1 83 ? 18.989 5.835 -11.735 1.00 89.44 83 ASN A CA 1
ATOM 708 C C . ASN A 1 83 ? 18.352 4.457 -11.521 1.00 89.44 83 ASN A C 1
ATOM 710 O O . ASN A 1 83 ? 17.664 4.195 -10.537 1.00 89.44 83 ASN A O 1
ATOM 714 N N . THR A 1 84 ? 18.572 3.560 -12.490 1.00 88.81 84 THR A N 1
ATOM 715 C CA . THR A 1 84 ? 17.831 2.286 -12.623 1.00 88.81 84 THR A CA 1
ATOM 716 C C . THR A 1 84 ? 18.034 1.335 -11.439 1.00 88.81 84 THR A C 1
ATOM 718 O O . THR A 1 84 ? 17.259 0.404 -11.253 1.00 88.81 84 THR A O 1
ATOM 721 N N . TYR A 1 85 ? 19.074 1.554 -10.640 1.00 85.12 85 TYR A N 1
ATOM 722 C CA . TYR A 1 85 ? 19.348 0.787 -9.433 1.00 85.12 85 TYR A CA 1
ATOM 723 C C . TYR A 1 85 ? 18.399 1.114 -8.273 1.00 85.12 85 TYR A C 1
ATOM 725 O O . TYR A 1 85 ? 18.256 0.270 -7.394 1.00 85.12 85 TYR A O 1
ATOM 733 N N . LEU A 1 86 ? 17.769 2.293 -8.246 1.00 88.50 86 LEU A N 1
ATOM 734 C CA . LEU A 1 86 ? 16.918 2.727 -7.139 1.00 88.50 86 LEU A CA 1
ATOM 735 C C . LEU A 1 86 ? 15.533 2.079 -7.185 1.00 88.50 86 LEU A C 1
ATOM 737 O O . LEU A 1 86 ? 14.930 1.904 -8.245 1.00 88.50 86 LEU A O 1
ATOM 741 N N . THR A 1 87 ? 15.006 1.753 -6.008 1.00 86.75 87 THR A N 1
ATOM 742 C CA . THR A 1 87 ? 13.680 1.131 -5.845 1.00 86.75 87 THR A CA 1
ATOM 743 C C . THR A 1 87 ? 12.573 2.122 -5.487 1.00 86.75 87 THR A C 1
ATOM 745 O O . THR A 1 87 ? 11.396 1.773 -5.571 1.00 86.75 87 THR A O 1
ATOM 748 N N . GLY A 1 88 ? 12.930 3.354 -5.121 1.00 82.06 88 GLY A N 1
ATOM 749 C CA . GLY A 1 88 ? 12.006 4.388 -4.667 1.00 82.06 88 GLY A CA 1
ATOM 750 C C . GLY A 1 88 ? 12.577 5.793 -4.857 1.00 82.06 88 GLY A C 1
ATOM 751 O O . GLY A 1 88 ? 12.953 6.175 -5.964 1.00 82.06 88 GLY A O 1
ATOM 752 N N . ASP A 1 89 ? 12.605 6.589 -3.787 1.00 76.38 89 ASP A N 1
ATOM 753 C CA . ASP A 1 89 ? 13.100 7.964 -3.832 1.00 76.38 89 ASP A CA 1
ATOM 754 C C . ASP A 1 89 ? 14.615 8.073 -4.120 1.00 76.38 89 ASP A C 1
ATOM 756 O O . ASP A 1 89 ? 15.387 7.137 -3.918 1.00 76.38 89 ASP A O 1
ATOM 760 N N . GLN A 1 90 ? 15.037 9.253 -4.582 1.00 77.25 90 GLN A N 1
ATOM 761 C CA . GLN A 1 90 ? 16.406 9.529 -5.044 1.00 77.25 90 GLN A CA 1
ATOM 762 C C . GLN A 1 90 ? 17.459 9.626 -3.930 1.00 77.25 90 GLN A C 1
ATOM 764 O O . GLN A 1 90 ? 18.644 9.734 -4.229 1.00 77.25 90 GLN A O 1
ATOM 769 N N . LEU A 1 91 ? 17.054 9.653 -2.659 1.00 67.12 91 LEU A N 1
ATOM 770 C CA . LEU A 1 91 ? 17.940 9.987 -1.542 1.00 67.12 91 LEU A CA 1
ATOM 771 C C . LEU A 1 91 ? 18.160 8.818 -0.583 1.00 67.12 91 LEU A C 1
ATOM 773 O O . LEU A 1 91 ? 19.229 8.714 0.013 1.00 67.12 91 LEU A O 1
ATOM 777 N N . ARG A 1 92 ? 17.142 7.980 -0.388 1.00 67.00 92 ARG A N 1
ATOM 778 C CA . ARG A 1 92 ? 17.080 6.990 0.691 1.00 67.00 92 ARG A CA 1
ATOM 779 C C . ARG A 1 92 ? 16.698 5.600 0.224 1.00 67.00 92 ARG A C 1
ATOM 781 O O . ARG A 1 92 ? 16.919 4.653 0.977 1.00 67.00 92 ARG A O 1
ATOM 788 N N . SER A 1 93 ? 16.075 5.471 -0.946 1.00 75.50 93 SER A N 1
ATOM 789 C CA . SER A 1 93 ? 15.607 4.161 -1.373 1.00 75.50 93 SER A CA 1
ATOM 790 C C . SER A 1 93 ? 16.762 3.195 -1.586 1.00 75.50 93 SER A C 1
ATOM 792 O O . SER A 1 93 ? 17.883 3.569 -1.938 1.00 75.50 93 SER A O 1
ATOM 794 N N . GLU A 1 94 ? 16.478 1.922 -1.344 1.00 79.44 94 GLU A N 1
ATOM 795 C CA . GLU A 1 94 ? 17.477 0.884 -1.497 1.00 79.44 94 GLU A CA 1
ATOM 796 C C . GLU A 1 94 ? 17.849 0.715 -2.968 1.00 79.44 94 GLU A C 1
ATOM 798 O O . GLU A 1 94 ? 17.006 0.793 -3.871 1.00 79.44 94 GLU A O 1
ATOM 803 N N . SER A 1 95 ? 19.132 0.443 -3.190 1.00 85.25 95 SER A N 1
ATOM 804 C CA . SER A 1 95 ? 19.642 0.043 -4.494 1.00 85.25 95 SER A CA 1
ATOM 805 C C . SER A 1 95 ? 19.519 -1.470 -4.653 1.00 85.25 95 SER A C 1
ATOM 807 O O . SER A 1 95 ? 19.964 -2.215 -3.782 1.00 85.25 95 SER A O 1
ATOM 809 N N . SER A 1 96 ? 18.959 -1.944 -5.766 1.00 85.69 96 SER A N 1
ATOM 810 C CA . SER A 1 96 ? 18.674 -3.367 -5.977 1.00 85.69 96 SER A CA 1
ATOM 811 C C . SER A 1 96 ? 18.990 -3.823 -7.412 1.00 85.69 96 SER A C 1
ATOM 813 O O . SER A 1 96 ? 18.58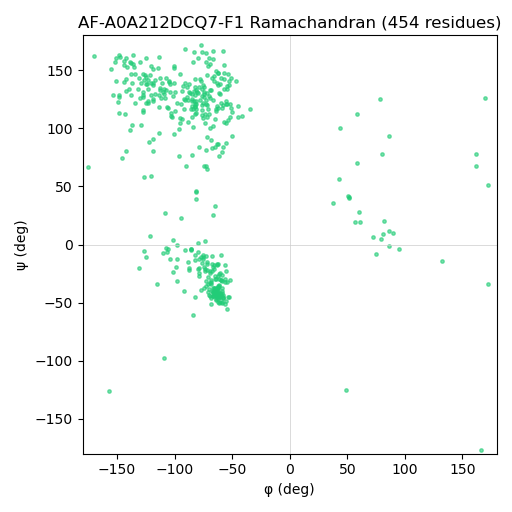2 -3.176 -8.382 1.00 85.69 96 SER A O 1
ATOM 815 N N . PRO A 1 97 ? 19.675 -4.972 -7.595 1.00 84.62 97 PRO A N 1
ATOM 816 C CA . PRO A 1 97 ? 19.816 -5.621 -8.901 1.00 84.62 97 PRO A CA 1
ATOM 817 C C . PRO A 1 97 ? 18.471 -5.986 -9.551 1.00 84.62 97 PRO A C 1
ATOM 819 O O . PRO A 1 97 ? 18.336 -5.961 -10.776 1.00 84.62 97 PRO A O 1
ATOM 822 N N . GLU A 1 98 ? 17.450 -6.296 -8.752 1.00 86.44 98 GLU A N 1
ATOM 823 C CA . GLU A 1 98 ? 16.104 -6.634 -9.214 1.00 86.44 98 GLU A CA 1
ATOM 824 C C . GLU A 1 98 ? 15.419 -5.455 -9.917 1.00 86.44 98 GLU A C 1
ATOM 826 O O . GLU A 1 98 ? 14.596 -5.684 -10.811 1.00 86.44 98 GLU A O 1
ATOM 831 N N . ALA A 1 99 ? 15.781 -4.211 -9.583 1.00 86.88 99 ALA A N 1
ATOM 832 C CA . ALA A 1 99 ? 15.290 -3.017 -10.271 1.00 86.88 99 ALA A CA 1
ATOM 833 C C . ALA A 1 99 ? 15.679 -3.033 -11.763 1.00 86.88 99 ALA A C 1
ATOM 835 O O . ALA A 1 99 ? 14.823 -2.848 -12.633 1.00 86.88 99 ALA A O 1
ATOM 836 N N . TYR A 1 100 ? 16.921 -3.417 -12.084 1.00 86.62 100 TYR A N 1
ATOM 837 C CA . TYR A 1 100 ? 17.371 -3.613 -13.467 1.00 86.62 100 TYR A CA 1
ATOM 838 C C . TYR A 1 100 ? 16.587 -4.716 -14.184 1.00 86.62 100 TYR A C 1
ATOM 840 O O . TYR A 1 100 ? 16.155 -4.530 -15.324 1.00 86.62 100 TYR A O 1
ATOM 848 N N . ILE A 1 101 ? 16.369 -5.858 -13.521 1.00 86.00 101 ILE A N 1
ATOM 849 C CA . ILE A 1 101 ? 15.616 -6.987 -14.092 1.00 86.00 101 ILE A CA 1
ATOM 850 C C . ILE A 1 101 ? 14.187 -6.549 -14.420 1.00 86.00 101 ILE A C 1
ATOM 852 O O . ILE A 1 101 ? 13.682 -6.834 -15.509 1.00 86.00 101 ILE A O 1
ATOM 856 N N . ARG A 1 102 ? 13.537 -5.836 -13.496 1.00 88.00 102 ARG A N 1
ATOM 857 C CA . ARG A 1 102 ? 12.179 -5.320 -13.673 1.00 88.00 102 ARG A CA 1
ATOM 858 C C . ARG A 1 102 ? 12.115 -4.329 -14.832 1.00 88.00 102 ARG A C 1
ATOM 860 O O . ARG A 1 102 ? 11.288 -4.523 -15.720 1.00 88.00 102 ARG A O 1
ATOM 867 N N . CYS A 1 103 ? 13.006 -3.338 -14.882 1.00 89.25 103 CYS A N 1
ATOM 868 C CA . CYS A 1 103 ? 13.040 -2.361 -15.974 1.00 89.25 103 CYS A CA 1
ATOM 869 C C . CYS A 1 103 ? 13.234 -3.030 -17.341 1.00 89.25 103 CYS A C 1
ATOM 871 O O . CYS A 1 103 ? 12.482 -2.751 -18.276 1.00 89.25 103 CYS A O 1
ATOM 873 N N . LEU A 1 104 ? 14.174 -3.971 -17.463 1.00 86.31 104 LEU A N 1
ATOM 874 C CA . LEU A 1 104 ? 14.411 -4.688 -18.720 1.00 86.31 104 LEU A CA 1
ATOM 875 C C . LEU A 1 104 ? 13.214 -5.556 -19.145 1.00 86.31 104 LEU A C 1
ATOM 877 O O . LEU A 1 104 ? 12.908 -5.624 -20.341 1.00 86.31 104 LEU A O 1
ATOM 881 N N . ARG A 1 105 ? 12.517 -6.187 -18.185 1.00 86.69 105 ARG A N 1
ATOM 882 C CA . ARG A 1 105 ? 11.284 -6.964 -18.424 1.00 86.69 105 ARG A CA 1
ATOM 883 C C . ARG A 1 105 ? 10.102 -6.090 -18.843 1.00 86.69 105 ARG A C 1
ATOM 885 O O . ARG A 1 105 ? 9.312 -6.534 -19.666 1.00 86.69 105 ARG A O 1
ATOM 892 N N . MET A 1 106 ? 10.020 -4.854 -18.352 1.00 89.44 106 MET A N 1
ATOM 893 C CA . MET A 1 106 ? 9.023 -3.860 -18.783 1.00 89.44 106 MET A CA 1
ATOM 894 C C . MET A 1 106 ? 9.312 -3.269 -20.175 1.00 89.44 106 MET A C 1
ATOM 896 O O . MET A 1 106 ? 8.599 -2.380 -20.627 1.00 89.44 106 MET A O 1
ATOM 900 N N . GLY A 1 107 ? 10.355 -3.740 -20.867 1.00 85.19 107 GLY A N 1
ATOM 901 C CA . GLY A 1 107 ? 10.698 -3.283 -22.214 1.00 85.19 107 GLY A CA 1
ATOM 902 C C . GLY A 1 107 ? 11.646 -2.084 -22.252 1.00 85.19 107 GLY A C 1
ATOM 903 O O . GLY A 1 107 ? 11.878 -1.540 -23.329 1.00 85.19 107 GLY A O 1
ATOM 904 N N . CYS A 1 108 ? 12.237 -1.684 -21.120 1.00 90.69 108 CYS A N 1
ATOM 905 C CA . CYS A 1 108 ? 13.263 -0.644 -21.105 1.00 90.69 108 CYS A CA 1
ATOM 906 C C . CYS A 1 108 ? 14.503 -1.085 -21.901 1.00 90.69 108 CYS A C 1
ATOM 908 O O . CYS A 1 108 ? 14.923 -2.250 -21.851 1.00 90.69 108 CYS A O 1
ATOM 910 N N . ARG A 1 109 ? 15.083 -0.156 -22.666 1.00 86.38 109 ARG A N 1
ATOM 911 C CA . ARG A 1 109 ? 16.239 -0.396 -23.543 1.00 86.38 109 ARG A CA 1
ATOM 912 C C . ARG A 1 109 ? 17.394 0.567 -23.303 1.00 86.38 109 ARG A C 1
ATOM 914 O O . ARG A 1 109 ? 18.452 0.340 -23.871 1.00 86.38 109 ARG A O 1
ATOM 921 N N . CYS A 1 110 ? 17.247 1.571 -22.446 1.00 89.00 110 CYS A N 1
ATOM 922 C CA . CYS A 1 110 ? 18.355 2.383 -21.953 1.00 89.00 110 CYS A CA 1
ATOM 923 C C . CYS A 1 110 ? 18.319 2.404 -20.425 1.00 89.00 110 CYS A C 1
ATOM 925 O O . CYS A 1 110 ? 17.349 2.881 -19.844 1.00 89.00 110 CYS A O 1
ATOM 927 N N . ILE A 1 111 ? 19.342 1.849 -19.782 1.00 88.44 111 ILE A N 1
ATOM 928 C CA . ILE A 1 111 ? 19.428 1.754 -18.321 1.00 88.44 111 ILE A CA 1
ATOM 929 C C . ILE A 1 111 ? 20.680 2.460 -17.815 1.00 88.44 111 ILE A C 1
ATOM 931 O O . ILE A 1 111 ? 21.723 2.446 -18.471 1.00 88.44 111 ILE A O 1
ATOM 935 N N . GLU A 1 112 ? 20.563 3.058 -16.639 1.00 86.12 112 GLU A N 1
ATOM 936 C CA . GLU A 1 112 ? 21.618 3.830 -15.986 1.00 86.12 112 GLU A CA 1
ATOM 937 C C . GLU A 1 112 ? 22.270 3.053 -14.845 1.00 86.12 112 GLU A C 1
ATOM 939 O O . GLU A 1 112 ? 21.576 2.385 -14.072 1.00 86.12 112 GLU A O 1
ATOM 944 N N . ARG A 1 113 ? 23.601 3.138 -14.748 1.00 70.56 113 ARG A N 1
ATOM 945 C CA . ARG A 1 113 ? 24.403 2.441 -13.737 1.00 70.56 113 ARG A CA 1
ATOM 946 C C . ARG A 1 113 ? 25.495 3.343 -13.163 1.00 70.56 113 ARG A C 1
ATOM 948 O O . ARG A 1 113 ? 26.314 3.849 -13.925 1.00 70.56 113 ARG A O 1
ATOM 955 N N . GLU A 1 114 ? 25.546 3.424 -11.831 1.00 54.56 114 GLU A N 1
ATOM 956 C CA . GLU A 1 114 ? 26.548 4.204 -11.083 1.00 54.56 114 GLU A CA 1
ATOM 957 C C . GLU A 1 114 ? 27.789 3.362 -10.698 1.00 54.56 114 GLU A C 1
ATOM 959 O O . GLU A 1 114 ? 28.910 3.821 -10.861 1.00 54.56 114 GLU A O 1
ATOM 964 N N . TYR A 1 115 ? 27.641 2.089 -10.283 1.00 51.22 115 TYR A N 1
ATOM 965 C CA . TYR A 1 115 ? 28.773 1.185 -9.962 1.00 51.22 115 TYR A CA 1
ATOM 966 C C . TYR A 1 115 ? 28.447 -0.309 -10.218 1.00 51.22 115 TYR A C 1
ATOM 968 O O . TYR A 1 115 ? 27.272 -0.696 -10.293 1.00 51.22 115 TYR A O 1
ATOM 976 N N . PRO A 1 116 ? 29.446 -1.211 -10.363 1.00 41.44 116 PRO A N 1
ATOM 977 C CA . PRO A 1 116 ? 29.198 -2.649 -10.425 1.00 41.44 116 PRO A CA 1
ATOM 978 C C . PRO A 1 116 ? 29.216 -3.326 -9.042 1.00 41.44 116 PRO A C 1
ATOM 980 O O . PRO A 1 116 ? 30.245 -3.288 -8.371 1.00 41.44 116 PRO A O 1
ATOM 983 N N . PRO A 1 117 ? 28.177 -4.085 -8.643 1.00 37.78 117 PRO A N 1
ATOM 984 C CA . PRO A 1 117 ? 28.380 -5.190 -7.720 1.00 37.78 117 PRO A CA 1
ATOM 985 C C . PRO A 1 117 ? 29.015 -6.355 -8.488 1.00 37.78 117 PRO A C 1
ATOM 987 O O . PRO A 1 117 ? 28.626 -6.669 -9.621 1.00 37.78 117 PRO A O 1
ATOM 990 N N . ALA A 1 118 ? 30.002 -7.001 -7.872 1.00 37.03 118 ALA A N 1
ATOM 991 C CA . ALA A 1 118 ? 30.505 -8.286 -8.323 1.00 37.03 118 ALA A CA 1
ATOM 992 C C . ALA A 1 118 ? 29.378 -9.327 -8.217 1.00 37.03 118 ALA A C 1
ATOM 994 O O . ALA A 1 118 ? 28.877 -9.591 -7.130 1.00 37.03 118 ALA A O 1
ATOM 995 N N . GLY A 1 119 ? 28.997 -9.909 -9.355 1.00 39.94 119 GLY A N 1
ATOM 996 C CA . GLY A 1 119 ? 28.028 -11.001 -9.427 1.00 39.94 119 GLY A CA 1
ATOM 997 C C . GLY A 1 119 ? 26.578 -10.530 -9.491 1.00 39.94 119 GLY A C 1
ATOM 998 O O . GLY A 1 119 ? 25.967 -10.309 -8.459 1.00 39.94 119 GLY A O 1
ATOM 999 N N . CYS A 1 120 ? 26.049 -10.390 -10.711 1.00 37.38 120 CYS A N 1
ATOM 1000 C CA . CYS A 1 120 ? 24.641 -10.589 -11.106 1.00 37.38 120 CYS A CA 1
ATOM 1001 C C . CYS A 1 120 ? 24.393 -9.887 -12.448 1.00 37.38 120 CYS A C 1
ATOM 1003 O O . CYS A 1 120 ? 23.832 -8.800 -12.489 1.00 37.38 120 CYS A O 1
ATOM 1005 N N . LEU A 1 121 ? 24.810 -10.485 -13.565 1.00 40.56 121 LEU A N 1
ATOM 1006 C CA . LEU A 1 121 ? 24.354 -10.061 -14.894 1.00 40.56 121 LEU A CA 1
ATOM 1007 C C . LEU A 1 121 ? 24.245 -11.282 -15.807 1.00 40.56 121 LEU A C 1
ATOM 1009 O O . LEU A 1 121 ? 25.076 -11.520 -16.674 1.00 40.56 121 LEU A O 1
ATOM 1013 N N . GLY A 1 122 ? 23.205 -12.072 -15.570 1.00 39.78 122 GLY A N 1
ATOM 1014 C CA . GLY A 1 122 ? 22.759 -13.119 -16.478 1.00 39.78 122 GLY A CA 1
ATOM 1015 C C . GLY A 1 122 ? 21.281 -12.944 -16.781 1.00 39.78 122 GLY A C 1
ATOM 1016 O O . GLY A 1 122 ? 20.516 -13.834 -16.449 1.00 39.78 122 GLY A O 1
ATOM 1017 N N . TRP A 1 123 ? 20.852 -11.794 -17.320 1.00 44.34 123 TRP A N 1
ATOM 1018 C CA . TRP A 1 123 ? 19.434 -11.590 -17.636 1.00 44.34 123 TRP A CA 1
ATOM 1019 C C . TRP A 1 123 ? 19.192 -10.689 -18.849 1.00 44.34 123 TRP A C 1
ATOM 1021 O O . TRP A 1 123 ? 19.364 -9.475 -18.805 1.00 44.34 123 TRP A O 1
ATOM 1031 N N . GLY A 1 124 ? 18.662 -11.318 -19.891 1.00 37.81 124 GLY A N 1
ATOM 1032 C CA . GLY A 1 124 ? 17.653 -10.774 -20.789 1.00 37.81 124 GLY A CA 1
ATOM 1033 C C . GLY A 1 124 ? 16.800 -11.964 -21.246 1.00 37.81 124 GLY A C 1
ATOM 1034 O O . GLY A 1 124 ? 17.387 -12.965 -21.652 1.00 37.81 124 GLY A O 1
ATOM 1035 N N . PRO A 1 125 ? 15.461 -11.944 -21.119 1.00 36.62 125 PRO A N 1
ATOM 1036 C CA . PRO A 1 125 ? 14.638 -13.018 -21.660 1.00 36.62 125 PRO A CA 1
ATOM 1037 C C . PRO A 1 125 ? 14.810 -13.077 -23.182 1.00 36.62 125 PRO A C 1
ATOM 1039 O O . PRO A 1 125 ? 14.824 -12.042 -23.855 1.00 36.62 125 PRO A O 1
ATOM 1042 N N . GLU A 1 126 ? 14.928 -14.291 -23.714 1.00 41.81 126 GLU A N 1
ATOM 1043 C CA . GLU A 1 126 ? 14.745 -14.574 -25.135 1.00 41.81 126 GLU A CA 1
ATOM 1044 C C . GLU A 1 126 ? 13.394 -13.985 -25.567 1.00 41.81 126 GLU A C 1
ATOM 1046 O O . GLU A 1 126 ? 12.343 -14.440 -25.125 1.00 41.81 126 GLU A O 1
ATOM 1051 N N . GLY A 1 127 ? 13.390 -12.918 -26.366 1.00 43.22 127 GLY A N 1
ATOM 1052 C CA . GLY A 1 127 ? 12.121 -12.370 -26.855 1.00 43.22 127 GLY A CA 1
ATOM 1053 C C . GLY A 1 127 ? 12.218 -11.046 -27.595 1.00 43.22 127 GLY A C 1
ATOM 1054 O O . GLY A 1 127 ? 11.512 -10.843 -28.574 1.00 43.22 127 GLY A O 1
ATOM 1055 N N . TRP A 1 128 ? 13.140 -10.164 -27.210 1.00 51.66 128 TRP A N 1
ATOM 1056 C CA . TRP A 1 128 ? 13.234 -8.834 -27.815 1.00 51.66 128 TRP A CA 1
ATOM 1057 C C . TRP A 1 128 ? 14.624 -8.643 -28.411 1.00 51.66 128 TRP A C 1
ATOM 1059 O O . TRP A 1 128 ? 15.530 -8.163 -27.743 1.00 51.66 128 TRP A O 1
ATOM 1069 N N . GLY A 1 129 ? 14.814 -9.044 -29.669 1.00 65.62 129 GLY A N 1
ATOM 1070 C CA . GLY A 1 129 ? 16.098 -8.979 -30.390 1.00 65.62 129 GLY A CA 1
ATOM 1071 C C . GLY A 1 129 ? 16.625 -7.564 -30.699 1.00 65.62 129 GLY A C 1
ATOM 1072 O O . GLY A 1 129 ? 17.359 -7.394 -31.676 1.00 65.62 129 GLY A O 1
ATOM 1073 N N . PHE A 1 130 ? 16.235 -6.565 -29.904 1.00 77.19 130 PHE A N 1
ATOM 1074 C CA . PHE A 1 130 ? 16.600 -5.154 -30.005 1.00 77.19 130 PHE A CA 1
ATOM 1075 C C . PHE A 1 130 ? 17.695 -4.798 -28.993 1.00 77.19 130 PHE A C 1
ATOM 1077 O O . PHE A 1 130 ? 17.820 -5.453 -27.958 1.00 77.19 130 PHE A O 1
ATOM 1084 N N . PRO A 1 131 ? 18.512 -3.776 -29.279 1.00 81.06 131 PRO A N 1
ATOM 1085 C CA . PRO A 1 131 ? 19.662 -3.469 -28.446 1.00 81.06 131 PRO A CA 1
ATOM 1086 C C . PRO A 1 131 ? 19.326 -2.838 -27.097 1.00 81.06 131 PRO A C 1
ATOM 1088 O O . PRO A 1 131 ? 18.301 -2.177 -26.946 1.00 81.06 131 PRO A O 1
ATOM 1091 N N . VAL A 1 132 ? 20.256 -2.984 -26.151 1.00 82.44 132 VAL A N 1
ATOM 1092 C CA . VAL A 1 132 ? 20.241 -2.300 -24.854 1.00 82.44 132 VAL A CA 1
ATOM 1093 C C . VAL A 1 132 ? 21.409 -1.314 -24.785 1.00 82.44 132 VAL A C 1
ATOM 1095 O O . VAL A 1 132 ? 22.536 -1.636 -25.164 1.00 82.44 132 VAL A O 1
ATOM 1098 N N . ILE A 1 133 ? 21.125 -0.108 -24.309 1.00 85.44 133 ILE A N 1
ATOM 1099 C CA . ILE A 1 133 ? 22.062 0.983 -24.059 1.00 85.44 133 ILE A CA 1
ATOM 1100 C C . I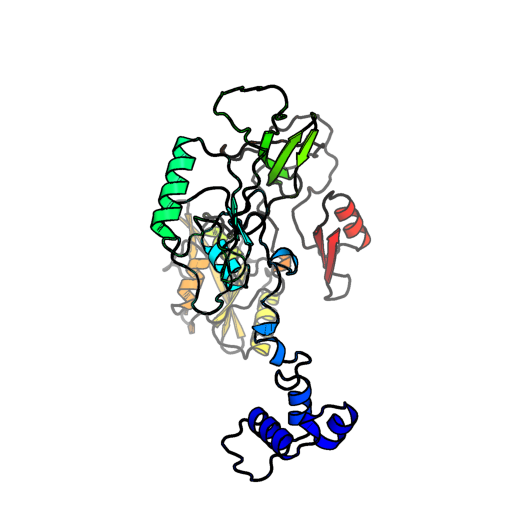LE A 1 133 ? 22.342 1.018 -22.556 1.00 85.44 133 ILE A C 1
ATOM 1102 O O . ILE A 1 133 ? 21.418 1.046 -21.744 1.00 85.44 133 ILE A O 1
ATOM 1106 N N . LEU A 1 134 ? 23.623 1.009 -22.195 1.00 86.12 134 LEU A N 1
ATOM 1107 C CA . LEU A 1 134 ? 24.071 1.233 -20.824 1.00 86.12 134 LEU A CA 1
ATOM 1108 C C . LEU A 1 134 ? 24.586 2.672 -20.724 1.00 86.12 134 LEU A C 1
ATOM 1110 O O . LEU A 1 134 ? 25.629 2.986 -21.302 1.00 86.12 134 LEU A O 1
ATOM 1114 N N . SER A 1 135 ? 23.847 3.531 -20.022 1.00 87.38 135 SER A N 1
ATOM 1115 C CA . SER A 1 135 ? 24.308 4.860 -19.616 1.00 87.38 135 SER A CA 1
ATOM 1116 C C . SER A 1 135 ? 25.156 4.699 -18.357 1.00 87.38 135 SER A C 1
ATOM 1118 O O . SER A 1 135 ? 24.657 4.243 -17.329 1.00 87.38 135 SER A O 1
ATOM 1120 N N . ILE A 1 136 ? 26.454 4.979 -18.458 1.00 84.50 136 ILE A N 1
ATOM 1121 C CA . ILE A 1 136 ? 27.396 4.819 -17.344 1.00 84.50 136 ILE A CA 1
ATOM 1122 C C . ILE A 1 136 ? 27.737 6.206 -16.818 1.00 84.50 136 ILE A C 1
ATOM 1124 O O . ILE A 1 136 ? 28.329 7.009 -17.545 1.00 84.50 136 ILE A O 1
ATOM 1128 N N . GLU A 1 137 ? 27.392 6.453 -15.560 1.00 81.12 137 GLU A N 1
ATOM 1129 C CA . GLU A 1 137 ? 27.846 7.624 -14.822 1.00 81.12 137 GLU A CA 1
ATOM 1130 C C . GLU A 1 137 ? 29.109 7.239 -14.041 1.00 81.12 137 GLU A C 1
ATOM 1132 O O . GLU A 1 137 ? 29.068 6.433 -13.118 1.00 81.12 137 GLU A O 1
ATOM 1137 N N . GLU A 1 138 ? 30.264 7.733 -14.486 1.00 80.19 138 GLU A N 1
ATOM 1138 C CA . GLU A 1 138 ? 31.568 7.220 -14.061 1.00 80.19 138 GLU A CA 1
ATOM 1139 C C . GLU A 1 138 ? 32.245 8.146 -13.043 1.00 80.19 138 GLU A C 1
ATOM 1141 O O . GLU A 1 138 ? 32.737 9.220 -13.402 1.00 80.19 138 GLU A O 1
ATOM 1146 N N . HIS A 1 139 ? 32.336 7.679 -11.795 1.00 82.38 139 HIS A N 1
ATOM 1147 C CA . HIS A 1 139 ? 33.016 8.365 -10.687 1.00 82.38 139 HIS A CA 1
ATOM 1148 C C . HIS A 1 139 ? 34.149 7.526 -10.060 1.00 82.38 139 HIS A C 1
ATOM 1150 O O . HIS A 1 139 ? 34.723 7.906 -9.038 1.00 82.38 139 HIS A O 1
ATOM 1156 N N . CYS A 1 140 ? 34.499 6.373 -10.640 1.00 79.25 140 CYS A N 1
ATOM 1157 C CA . CYS A 1 140 ? 35.524 5.471 -10.116 1.00 79.25 140 CYS A CA 1
ATOM 1158 C C . CYS A 1 140 ? 36.946 5.940 -10.450 1.00 79.25 140 CYS A C 1
ATOM 1160 O O . CYS A 1 140 ? 37.200 6.655 -11.425 1.00 79.25 140 CYS A O 1
ATOM 1162 N N . CYS A 1 141 ? 37.923 5.435 -9.690 1.00 82.62 141 CYS A N 1
ATOM 1163 C CA . CYS A 1 141 ? 39.330 5.602 -10.040 1.00 82.62 141 CYS A CA 1
ATOM 1164 C C . CYS A 1 141 ? 39.706 4.775 -11.287 1.00 82.62 141 CYS A C 1
ATOM 1166 O O . CYS A 1 141 ? 39.059 3.785 -11.634 1.00 82.62 141 CYS A O 1
ATOM 1168 N N . VAL A 1 142 ? 40.812 5.134 -11.948 1.00 87.50 142 VAL A N 1
ATOM 1169 C CA . VAL A 1 142 ? 41.271 4.476 -13.190 1.00 87.50 142 VAL A CA 1
ATOM 1170 C C . VAL A 1 142 ? 41.464 2.959 -13.026 1.00 87.50 142 VAL A C 1
ATOM 1172 O O . VAL A 1 142 ? 41.254 2.191 -13.966 1.00 87.50 142 VAL A O 1
ATOM 1175 N N . GLU A 1 143 ? 41.856 2.493 -11.840 1.00 85.81 143 GLU A N 1
ATOM 1176 C CA . GLU A 1 143 ? 42.009 1.061 -11.558 1.00 85.81 143 GLU A CA 1
ATOM 1177 C C . GLU A 1 143 ? 40.666 0.322 -11.583 1.00 85.81 143 GLU A C 1
ATOM 1179 O O . GLU A 1 143 ? 40.547 -0.727 -12.223 1.00 85.81 143 GLU A O 1
ATOM 1184 N N . GLN A 1 144 ? 39.636 0.906 -10.970 1.00 80.88 144 GLN A N 1
ATOM 1185 C CA . GLN A 1 144 ? 38.269 0.386 -10.986 1.00 80.88 144 GLN A CA 1
ATOM 1186 C C . GLN A 1 144 ? 37.657 0.448 -12.392 1.00 80.88 144 GLN A C 1
ATOM 1188 O O . GLN A 1 144 ? 37.024 -0.516 -12.817 1.00 80.88 144 GLN A O 1
ATOM 1193 N N . GLN A 1 145 ? 37.942 1.495 -13.173 1.00 83.31 145 GLN A N 1
ATOM 1194 C CA . GLN A 1 145 ? 37.526 1.582 -14.580 1.00 83.31 145 GLN A CA 1
ATOM 1195 C C . GLN A 1 145 ? 38.121 0.450 -15.434 1.00 83.31 145 GLN A C 1
ATOM 1197 O O . GLN A 1 145 ? 37.432 -0.168 -16.250 1.00 83.31 145 GLN A O 1
ATOM 1202 N N . ARG A 1 146 ? 39.405 0.117 -15.231 1.00 87.31 146 ARG A N 1
ATOM 1203 C CA . ARG A 1 146 ? 40.045 -1.029 -15.907 1.00 87.31 146 ARG A CA 1
ATOM 1204 C C . ARG A 1 146 ? 39.396 -2.352 -15.512 1.00 87.31 146 ARG A C 1
ATOM 1206 O O . ARG A 1 146 ? 39.242 -3.227 -16.366 1.00 87.31 146 ARG A O 1
ATOM 1213 N N . TYR A 1 147 ? 39.019 -2.496 -14.243 1.00 86.00 147 TYR A N 1
ATOM 1214 C CA . TYR A 1 147 ? 38.282 -3.659 -13.762 1.00 86.00 147 TYR A CA 1
ATOM 1215 C C . TYR A 1 147 ? 36.891 -3.748 -14.408 1.00 86.00 147 TYR A C 1
ATOM 1217 O O . TYR A 1 147 ? 36.561 -4.786 -14.977 1.00 86.00 147 TYR A O 1
ATOM 1225 N N . MET A 1 148 ? 36.127 -2.652 -14.449 1.00 84.38 148 MET A N 1
ATOM 1226 C CA . MET A 1 148 ? 34.831 -2.574 -15.136 1.00 84.38 148 MET A CA 1
ATOM 1227 C C . MET A 1 148 ? 34.923 -2.980 -16.606 1.00 84.38 148 MET A C 1
ATOM 1229 O O . MET A 1 148 ? 34.153 -3.820 -17.068 1.00 84.38 148 MET A O 1
ATOM 1233 N N . ALA A 1 149 ? 35.898 -2.441 -17.340 1.00 87.50 149 ALA A N 1
ATOM 1234 C CA . ALA A 1 149 ? 36.102 -2.775 -18.747 1.00 87.50 149 ALA A CA 1
ATOM 1235 C C . ALA A 1 149 ? 36.412 -4.267 -18.962 1.00 87.50 149 ALA A C 1
ATOM 1237 O O . ALA A 1 149 ? 36.004 -4.843 -19.974 1.00 87.50 149 ALA A O 1
ATOM 1238 N N . ARG A 1 150 ? 37.127 -4.901 -18.023 1.00 89.12 150 ARG A N 1
ATOM 1239 C CA . ARG A 1 150 ? 37.386 -6.346 -18.042 1.00 89.12 150 ARG A CA 1
ATOM 1240 C C . ARG A 1 150 ? 36.101 -7.133 -17.794 1.00 89.12 150 ARG A C 1
ATOM 1242 O O . ARG A 1 150 ? 35.760 -7.975 -18.619 1.00 89.12 150 ARG A O 1
ATOM 1249 N N . VAL A 1 151 ? 35.362 -6.796 -16.737 1.00 86.81 151 VAL A N 1
ATOM 1250 C CA . VAL A 1 151 ? 34.093 -7.452 -16.382 1.00 86.81 151 VAL A CA 1
ATOM 1251 C C . VAL A 1 151 ? 33.076 -7.342 -17.518 1.00 86.81 151 VAL A C 1
ATOM 1253 O O . VAL A 1 151 ? 32.435 -8.332 -17.852 1.00 86.81 151 VAL A O 1
ATOM 1256 N N . PHE A 1 152 ? 32.957 -6.186 -18.180 1.00 85.31 152 PHE A N 1
ATOM 1257 C CA . PHE A 1 152 ? 32.064 -6.047 -19.334 1.00 85.31 152 PHE A CA 1
ATOM 1258 C C . PHE A 1 152 ? 32.426 -6.997 -20.474 1.00 85.31 152 PHE A C 1
ATOM 1260 O O . PHE A 1 152 ? 31.535 -7.621 -21.042 1.00 85.31 152 PHE A O 1
ATOM 1267 N N . LYS A 1 153 ? 33.715 -7.134 -20.805 1.00 86.25 153 LYS A N 1
ATOM 1268 C CA . LYS A 1 153 ? 34.165 -8.050 -21.864 1.00 86.25 153 LYS A CA 1
ATOM 1269 C C . LYS A 1 153 ? 33.937 -9.513 -21.495 1.00 86.25 153 LYS A C 1
ATOM 1271 O O . LYS A 1 153 ? 33.523 -10.282 -22.353 1.00 86.25 153 LYS A O 1
ATOM 1276 N N . GLU A 1 154 ? 34.201 -9.882 -20.246 1.00 87.69 154 GLU A N 1
ATOM 1277 C CA . GLU A 1 154 ? 34.041 -11.255 -19.755 1.00 87.69 154 GLU A CA 1
ATOM 1278 C C . GLU A 1 154 ? 32.568 -11.671 -19.676 1.00 87.69 154 GLU A C 1
ATOM 1280 O O . GLU A 1 154 ? 32.218 -12.762 -20.113 1.00 87.69 154 GLU A O 1
ATOM 1285 N N . VAL A 1 155 ? 31.701 -10.798 -19.154 1.00 83.00 155 VAL A N 1
ATOM 1286 C CA . VAL A 1 155 ? 30.287 -11.116 -18.909 1.00 83.00 155 VAL A CA 1
ATOM 1287 C C . VAL A 1 155 ? 29.435 -10.974 -20.168 1.00 83.00 155 VAL A C 1
ATOM 1289 O O . VAL A 1 155 ? 28.601 -11.832 -20.439 1.00 83.00 155 VAL A O 1
ATOM 1292 N N . LEU A 1 156 ? 29.606 -9.891 -20.933 1.00 80.25 156 LEU A N 1
ATOM 1293 C CA . LEU A 1 156 ? 28.760 -9.620 -22.102 1.00 80.25 156 LEU A CA 1
ATOM 1294 C C . LEU A 1 156 ? 29.283 -10.290 -23.380 1.00 80.25 156 LEU A C 1
ATOM 1296 O O . LEU A 1 156 ? 28.508 -10.470 -24.319 1.00 80.25 156 LEU A O 1
ATOM 1300 N N . GLY A 1 157 ? 30.568 -10.663 -23.429 1.00 83.88 157 GLY A N 1
ATOM 1301 C CA . GLY A 1 157 ? 31.165 -11.399 -24.544 1.00 83.88 157 GLY A CA 1
ATOM 1302 C C . GLY A 1 157 ? 30.832 -10.791 -25.910 1.00 83.88 157 GLY A C 1
ATOM 1303 O O . GLY A 1 157 ? 31.031 -9.597 -26.141 1.00 83.88 157 GLY A O 1
ATOM 1304 N N . ASP A 1 158 ? 30.273 -11.606 -26.805 1.00 80.50 158 ASP A N 1
ATOM 1305 C CA . ASP A 1 158 ? 29.928 -11.213 -28.180 1.00 80.50 158 ASP A CA 1
ATOM 1306 C C . ASP A 1 158 ? 28.715 -10.270 -28.289 1.00 80.50 158 ASP A C 1
ATOM 1308 O O . ASP A 1 158 ? 28.502 -9.649 -29.336 1.00 80.50 158 ASP A O 1
ATOM 1312 N N . LEU A 1 159 ? 27.918 -10.132 -27.223 1.00 80.56 159 LEU A N 1
ATOM 1313 C CA . LEU A 1 159 ? 26.815 -9.165 -27.163 1.00 80.56 159 LEU A CA 1
ATOM 1314 C C . LEU A 1 159 ? 27.333 -7.731 -26.986 1.00 80.56 159 LEU A C 1
ATOM 1316 O O . LEU A 1 159 ? 26.619 -6.768 -27.277 1.00 80.56 159 LEU A O 1
ATOM 1320 N N . LEU A 1 160 ? 28.580 -7.579 -26.527 1.00 81.75 160 LEU A N 1
ATOM 1321 C CA . LEU A 1 160 ? 29.228 -6.292 -26.340 1.00 81.75 160 LEU A CA 1
ATOM 1322 C C . LEU A 1 160 ? 29.684 -5.705 -27.679 1.00 81.75 160 LEU A C 1
ATOM 1324 O O . LEU A 1 160 ? 30.549 -6.249 -28.371 1.00 81.75 160 LEU A O 1
ATOM 1328 N N . LEU A 1 161 ? 29.176 -4.522 -28.020 1.00 78.88 161 LEU A N 1
ATOM 1329 C CA . LEU A 1 161 ? 29.674 -3.784 -29.175 1.00 78.88 161 LEU A CA 1
ATOM 1330 C C . LEU A 1 161 ? 31.051 -3.174 -28.868 1.00 78.88 161 LEU A C 1
ATOM 1332 O O . LEU A 1 161 ? 31.155 -2.165 -28.179 1.00 78.88 161 LEU A O 1
ATOM 1336 N N . THR A 1 162 ? 32.113 -3.773 -29.409 1.00 82.75 162 THR A N 1
ATOM 1337 C CA . THR A 1 162 ? 33.507 -3.328 -29.197 1.00 82.75 162 THR A CA 1
ATOM 1338 C C . THR A 1 162 ? 34.115 -2.585 -30.386 1.00 82.75 162 THR A C 1
ATOM 1340 O O . THR A 1 162 ? 35.179 -1.980 -30.262 1.00 82.75 162 THR A O 1
ATOM 1343 N N . LYS A 1 163 ? 33.460 -2.629 -31.549 1.00 80.31 163 LYS A N 1
ATOM 1344 C CA . LYS A 1 163 ? 33.886 -1.959 -32.783 1.00 80.31 163 LYS A CA 1
ATOM 1345 C C . LYS A 1 163 ? 32.671 -1.332 -33.466 1.00 80.31 163 LYS A C 1
ATOM 1347 O O . LYS A 1 163 ? 31.594 -1.931 -33.402 1.00 80.31 163 LYS A O 1
ATOM 1352 N N . PRO A 1 164 ? 32.820 -0.184 -34.150 1.00 75.50 164 PRO A N 1
ATOM 1353 C CA . PRO A 1 164 ? 31.757 0.352 -34.989 1.00 75.50 164 PRO A CA 1
ATOM 1354 C C . PRO A 1 164 ? 31.326 -0.704 -36.012 1.00 75.50 164 PRO A C 1
ATOM 1356 O O . PRO A 1 164 ? 32.157 -1.217 -36.762 1.00 75.50 164 PRO A O 1
ATOM 1359 N N . LYS A 1 165 ? 30.038 -1.056 -36.028 1.00 62.88 165 LYS A N 1
ATOM 1360 C CA . LYS A 1 165 ? 29.452 -1.830 -37.126 1.00 62.88 165 LYS A CA 1
ATOM 1361 C C . LYS A 1 165 ? 28.871 -0.852 -38.136 1.00 62.88 165 LYS A C 1
ATOM 1363 O O . LYS A 1 165 ? 28.212 0.113 -37.758 1.00 62.88 165 LYS A O 1
ATOM 1368 N N . GLU A 1 166 ? 29.108 -1.120 -39.413 1.00 54.22 166 GLU A N 1
ATOM 1369 C CA . GLU A 1 166 ? 28.449 -0.412 -40.507 1.00 54.22 166 GLU A CA 1
ATOM 1370 C C . GLU A 1 166 ? 26.921 -0.558 -40.359 1.00 54.22 166 GLU A C 1
ATOM 1372 O O . GLU A 1 166 ? 26.439 -1.593 -39.893 1.00 54.22 166 GLU A O 1
ATOM 1377 N N . ALA A 1 167 ? 26.181 0.505 -40.684 1.00 47.75 167 ALA A N 1
ATOM 1378 C CA . ALA A 1 167 ? 24.856 0.877 -40.164 1.00 47.75 167 ALA A CA 1
ATOM 1379 C C . ALA A 1 167 ? 23.659 -0.063 -40.464 1.00 47.75 167 ALA A C 1
ATOM 1381 O O . ALA A 1 167 ? 22.542 0.412 -40.641 1.00 47.75 167 ALA A O 1
ATOM 1382 N N . ARG A 1 168 ? 23.838 -1.388 -40.548 1.00 40.34 168 ARG A N 1
ATOM 1383 C CA . ARG A 1 168 ? 22.785 -2.304 -41.012 1.00 40.34 168 ARG A CA 1
ATOM 1384 C C . ARG A 1 168 ? 22.389 -3.468 -40.113 1.00 40.34 168 ARG A C 1
ATOM 1386 O O . ARG A 1 168 ? 21.364 -4.065 -40.421 1.00 40.34 168 ARG A O 1
ATOM 1393 N N . ARG A 1 169 ? 23.085 -3.823 -39.020 1.00 38.12 169 ARG A N 1
ATOM 1394 C CA . ARG A 1 169 ? 22.599 -4.907 -38.127 1.00 38.12 169 ARG A CA 1
ATOM 1395 C C . ARG A 1 169 ? 22.977 -4.738 -36.649 1.00 38.12 169 ARG A C 1
ATOM 1397 O O . ARG A 1 169 ? 24.159 -4.746 -36.322 1.00 38.12 169 ARG A O 1
ATOM 1404 N N . ARG A 1 170 ? 21.929 -4.710 -35.804 1.00 44.00 170 ARG A N 1
ATOM 1405 C CA . ARG A 1 170 ? 21.857 -4.985 -34.347 1.00 44.00 170 ARG A CA 1
ATOM 1406 C C . ARG A 1 170 ? 22.992 -4.368 -33.513 1.00 44.00 170 ARG A C 1
ATOM 1408 O O . ARG A 1 170 ? 24.091 -4.917 -33.441 1.00 44.00 170 ARG A O 1
ATOM 1415 N N . LEU A 1 171 ? 22.706 -3.237 -32.867 1.00 38.41 171 LEU A N 1
ATOM 1416 C CA . LEU A 1 171 ? 23.699 -2.398 -32.188 1.00 38.41 171 LEU A CA 1
ATOM 1417 C C . LEU A 1 171 ? 23.290 -2.071 -30.751 1.00 38.41 171 LEU A C 1
ATOM 1419 O O . LEU A 1 171 ? 22.492 -1.162 -30.566 1.00 38.41 171 LEU A O 1
ATOM 1423 N N . CYS A 1 172 ? 23.878 -2.724 -29.743 1.00 36.75 172 CYS A N 1
ATOM 1424 C CA . CYS A 1 172 ? 23.999 -2.109 -28.415 1.00 36.75 172 CYS A CA 1
ATOM 1425 C C . CYS A 1 172 ? 24.910 -0.887 -28.562 1.00 36.75 172 CYS A C 1
ATOM 1427 O O . CYS A 1 172 ? 26.099 -1.042 -28.833 1.00 36.75 172 CYS A O 1
ATOM 1429 N N . VAL A 1 173 ? 24.352 0.320 -28.479 1.00 37.91 173 VAL A N 1
ATOM 1430 C CA . VAL A 1 173 ? 25.112 1.564 -28.645 1.00 37.91 173 VAL A CA 1
ATOM 1431 C C . VAL A 1 173 ? 25.587 2.036 -27.277 1.00 37.91 173 VAL A C 1
ATOM 1433 O O . VAL A 1 173 ? 24.785 2.228 -26.372 1.00 37.91 173 VAL A O 1
ATOM 1436 N N . PHE A 1 174 ? 26.896 2.240 -27.140 1.00 40.88 174 PHE A N 1
ATOM 1437 C CA . PHE A 1 174 ? 27.474 2.973 -26.020 1.00 40.88 174 PHE A CA 1
ATOM 1438 C C . PHE A 1 174 ? 27.402 4.467 -26.320 1.00 40.88 174 PHE A C 1
ATOM 1440 O O . PHE A 1 174 ? 27.954 4.919 -27.324 1.00 40.88 174 PHE A O 1
ATOM 1447 N N . SER A 1 175 ? 26.764 5.237 -25.443 1.00 34.88 175 SER A N 1
ATOM 1448 C CA . SER A 1 175 ? 26.992 6.677 -25.360 1.00 34.88 175 SER A CA 1
ATOM 1449 C C . SER A 1 175 ? 27.643 6.955 -24.014 1.00 34.88 175 SER A C 1
ATOM 1451 O O . SER A 1 175 ? 26.951 7.018 -23.001 1.00 34.88 175 SER A O 1
ATOM 1453 N N . PRO A 1 176 ? 28.977 7.057 -23.952 1.00 34.09 176 PRO A N 1
ATOM 1454 C CA . PRO A 1 176 ? 29.588 7.598 -22.762 1.00 34.09 176 PRO A CA 1
ATOM 1455 C C . 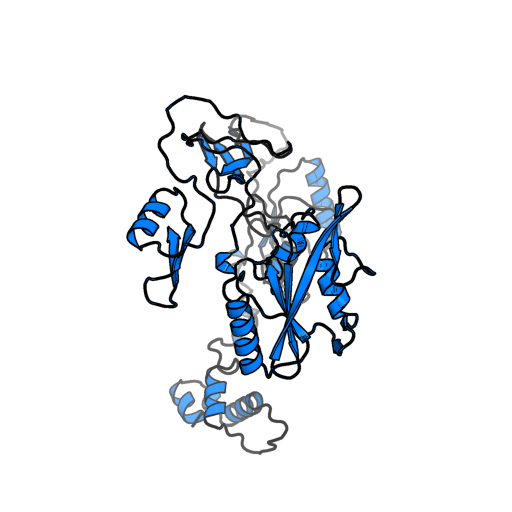PRO A 1 176 ? 29.334 9.109 -22.739 1.00 34.09 176 PRO A C 1
ATOM 1457 O O . PRO A 1 176 ? 29.768 9.832 -23.641 1.00 34.09 176 PRO A O 1
ATOM 1460 N N . GLN A 1 177 ? 28.668 9.610 -21.699 1.00 32.47 177 GLN A N 1
ATOM 1461 C CA . GLN A 1 177 ? 28.655 11.042 -21.403 1.00 32.47 177 GLN A CA 1
ATOM 1462 C C . GLN A 1 177 ? 30.017 11.451 -20.815 1.00 32.47 177 GLN A C 1
ATOM 1464 O O . GLN A 1 177 ? 30.141 11.789 -19.644 1.00 32.47 177 GLN A O 1
ATOM 1469 N N . HIS A 1 178 ? 31.084 11.410 -21.617 1.00 39.31 178 HIS A N 1
ATOM 1470 C CA . HIS A 1 178 ? 32.358 12.001 -21.212 1.00 39.31 178 HIS A CA 1
ATOM 1471 C C . HIS A 1 178 ? 32.366 13.499 -21.534 1.00 39.31 178 HIS A C 1
ATOM 1473 O O . HIS A 1 178 ? 32.177 13.909 -22.684 1.00 39.31 178 HIS A O 1
ATOM 1479 N N . LYS A 1 179 ? 32.720 14.322 -20.538 1.00 37.56 179 LYS A N 1
ATOM 1480 C CA . LYS A 1 179 ? 33.440 15.577 -20.801 1.00 37.56 179 LYS A CA 1
ATOM 1481 C C . LYS A 1 179 ? 34.662 15.217 -21.659 1.00 37.56 179 LYS A C 1
ATOM 1483 O O . LYS A 1 179 ? 35.450 14.365 -21.260 1.00 37.56 179 LYS A O 1
ATOM 1488 N N . LYS A 1 180 ? 34.760 15.803 -22.860 1.00 30.05 180 LYS A N 1
ATOM 1489 C CA . LYS A 1 180 ? 35.797 15.547 -23.881 1.00 30.05 180 LYS A CA 1
ATOM 1490 C C . LYS A 1 180 ? 37.175 15.244 -23.269 1.00 30.05 180 LYS A C 1
ATOM 1492 O O . LYS A 1 180 ? 37.792 16.131 -22.690 1.00 30.05 180 LYS A O 1
ATOM 1497 N N . LEU A 1 181 ? 37.686 14.035 -23.496 1.00 33.72 181 LEU A N 1
ATOM 1498 C CA . LEU A 1 181 ? 39.112 13.732 -23.362 1.00 33.72 181 LEU A CA 1
ATOM 1499 C C . LEU A 1 181 ? 39.828 14.190 -24.640 1.00 33.72 181 LEU A C 1
ATOM 1501 O O . LEU A 1 181 ? 39.443 13.808 -25.748 1.00 33.72 181 LEU A O 1
ATOM 1505 N N . GLY A 1 182 ? 40.832 15.054 -24.486 1.00 31.41 182 GLY A N 1
ATOM 1506 C CA . GLY A 1 182 ? 41.655 15.559 -25.584 1.00 31.41 182 GLY A CA 1
ATOM 1507 C C . GLY A 1 182 ? 42.600 14.490 -26.160 1.00 31.41 182 GLY A C 1
ATOM 1508 O O . GLY A 1 182 ? 42.984 13.551 -25.460 1.00 31.41 182 GLY A O 1
ATOM 1509 N N . PRO A 1 183 ? 43.003 14.607 -27.439 1.00 36.78 183 PRO A N 1
ATOM 1510 C CA . PRO A 1 183 ? 43.849 13.632 -28.110 1.00 36.78 183 PRO A CA 1
ATOM 1511 C C . PRO A 1 183 ? 45.327 13.913 -27.817 1.00 36.78 183 PRO A C 1
ATOM 1513 O O . PRO A 1 183 ? 46.017 14.488 -28.651 1.00 36.78 183 PRO A O 1
ATOM 1516 N N . ARG A 1 184 ? 45.793 13.545 -26.622 1.00 33.22 184 ARG A N 1
ATOM 1517 C CA . ARG A 1 184 ? 47.189 13.234 -26.243 1.00 33.22 184 ARG A CA 1
ATOM 1518 C C . ARG A 1 184 ? 47.222 13.119 -24.724 1.00 33.22 184 ARG A C 1
ATOM 1520 O O . ARG A 1 184 ? 46.733 14.004 -24.036 1.00 33.22 184 ARG A O 1
ATOM 1527 N N . GLY A 1 185 ? 47.731 11.996 -24.229 1.00 41.28 185 GLY A N 1
ATOM 1528 C CA . GLY A 1 185 ? 47.793 11.683 -22.806 1.00 41.28 185 GLY A CA 1
ATOM 1529 C C . GLY A 1 185 ? 48.837 12.505 -22.060 1.00 41.28 185 GLY A C 1
ATOM 1530 O O . GLY A 1 185 ? 49.796 11.923 -21.571 1.00 41.28 185 GLY A O 1
ATOM 1531 N N . ASP A 1 186 ? 48.614 13.811 -21.948 1.00 30.33 186 ASP A N 1
ATOM 1532 C CA . ASP A 1 186 ? 49.287 14.659 -20.974 1.00 30.33 186 ASP A CA 1
ATOM 1533 C C . ASP A 1 186 ? 48.267 15.122 -19.933 1.00 30.33 186 ASP A C 1
ATOM 1535 O O . ASP A 1 186 ? 47.175 15.605 -20.240 1.00 30.33 186 ASP A O 1
ATOM 1539 N N . VAL A 1 187 ? 48.626 14.862 -18.681 1.00 44.88 187 VAL A N 1
ATOM 1540 C CA . VAL A 1 187 ? 47.875 15.210 -17.483 1.00 44.88 187 VAL A CA 1
ATOM 1541 C C . VAL A 1 1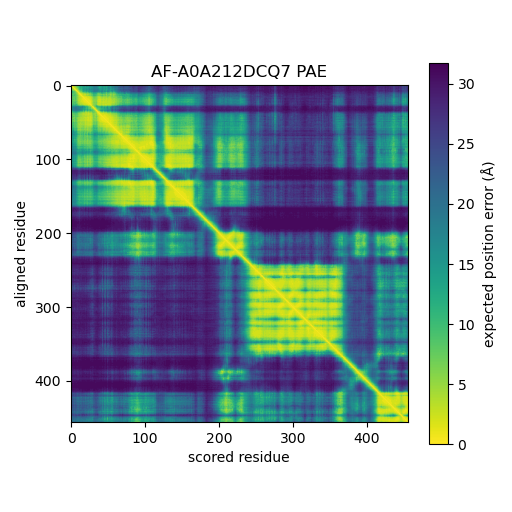87 ? 47.969 16.718 -17.301 1.00 44.88 187 VAL A C 1
ATOM 1543 O O . VAL A 1 187 ? 49.026 17.216 -16.932 1.00 44.88 187 VAL A O 1
ATOM 1546 N N . ASP A 1 188 ? 46.862 17.424 -17.515 1.00 28.34 188 ASP A N 1
ATOM 1547 C CA . ASP A 1 188 ? 46.690 18.778 -16.999 1.00 28.34 188 ASP A CA 1
ATOM 1548 C C . ASP A 1 188 ? 45.484 18.764 -16.057 1.00 28.34 188 ASP A C 1
ATOM 1550 O O . ASP A 1 188 ? 44.317 18.844 -16.455 1.00 28.34 188 ASP A O 1
ATOM 1554 N N . VAL A 1 189 ? 45.778 18.522 -14.778 1.00 41.00 189 VAL A N 1
ATOM 1555 C CA . VAL A 1 189 ? 44.822 18.650 -13.676 1.00 41.00 189 VAL A CA 1
ATOM 1556 C C . VAL A 1 189 ? 44.604 20.142 -13.469 1.00 41.00 189 VAL A C 1
ATOM 1558 O O . VAL A 1 189 ? 45.200 20.748 -12.584 1.00 41.00 189 VAL A O 1
ATOM 1561 N N . ASN A 1 190 ? 43.748 20.755 -14.287 1.00 30.06 190 ASN A N 1
ATOM 1562 C CA . ASN A 1 190 ? 43.221 22.063 -13.930 1.00 30.06 190 ASN A CA 1
ATOM 1563 C C . ASN A 1 190 ? 42.107 21.846 -12.900 1.00 30.06 190 ASN A C 1
ATOM 1565 O O . ASN A 1 190 ? 40.928 21.687 -13.218 1.00 30.06 190 ASN A O 1
ATOM 1569 N N . MET A 1 191 ? 42.543 21.718 -11.650 1.00 40.19 191 MET A N 1
ATOM 1570 C CA . MET A 1 191 ? 41.731 21.528 -10.455 1.00 40.19 191 MET A CA 1
ATOM 1571 C C . MET A 1 191 ? 41.175 22.878 -9.972 1.00 40.19 191 MET A C 1
ATOM 1573 O O . MET A 1 191 ? 41.237 23.188 -8.794 1.00 40.19 191 MET A O 1
ATOM 1577 N N . GLU A 1 192 ? 40.653 23.706 -10.871 1.00 39.09 192 GLU A N 1
ATOM 1578 C CA . GLU A 1 192 ? 40.048 24.997 -10.532 1.00 39.09 192 GLU A CA 1
ATOM 1579 C C . GLU A 1 192 ? 38.829 25.211 -11.433 1.00 39.09 192 GLU A C 1
ATOM 1581 O O . GLU A 1 192 ? 38.941 25.807 -12.492 1.00 39.09 192 GLU A O 1
ATOM 1586 N N . ASP A 1 193 ? 37.700 24.586 -11.070 1.00 39.62 193 ASP A N 1
ATOM 1587 C CA . ASP A 1 193 ? 36.324 25.071 -11.332 1.00 39.62 193 ASP A CA 1
ATOM 1588 C C . ASP A 1 193 ? 35.261 24.023 -10.944 1.00 39.62 193 ASP A C 1
ATOM 1590 O O . ASP A 1 193 ? 34.347 23.680 -11.698 1.00 39.62 193 ASP A O 1
ATOM 1594 N N . ARG A 1 194 ? 35.350 23.505 -9.716 1.00 43.44 194 ARG A N 1
ATOM 1595 C CA . ARG A 1 194 ? 34.171 23.032 -8.982 1.00 43.44 194 ARG A CA 1
ATOM 1596 C C . ARG A 1 194 ? 34.318 23.472 -7.540 1.00 43.44 194 ARG A C 1
ATOM 1598 O O . ARG A 1 194 ? 34.995 22.829 -6.747 1.00 43.44 194 ARG A O 1
ATOM 1605 N N . LYS A 1 195 ? 33.659 24.576 -7.191 1.00 40.06 195 LYS A N 1
ATOM 1606 C CA . LYS A 1 195 ? 33.127 24.694 -5.838 1.00 40.06 195 LYS A CA 1
ATOM 1607 C C . LYS A 1 195 ? 32.111 23.563 -5.693 1.00 40.06 195 LYS A C 1
ATOM 1609 O O . LYS A 1 195 ? 30.934 23.754 -5.979 1.00 40.06 195 LYS A O 1
ATOM 1614 N N . ASP A 1 196 ? 32.578 22.383 -5.300 1.00 44.66 196 ASP A N 1
ATOM 1615 C CA . ASP A 1 196 ? 31.741 21.468 -4.543 1.00 44.66 196 ASP A CA 1
ATOM 1616 C C . ASP A 1 196 ? 31.443 22.216 -3.243 1.00 44.66 196 ASP A C 1
ATOM 1618 O O . ASP A 1 196 ? 32.198 22.172 -2.272 1.00 44.66 196 ASP A O 1
ATOM 1622 N N . GLU A 1 197 ? 30.393 23.038 -3.264 1.00 49.47 197 GLU A N 1
ATOM 1623 C CA . GLU A 1 197 ? 29.778 23.499 -2.033 1.00 49.47 197 GLU A CA 1
ATOM 1624 C C . GLU A 1 197 ? 29.522 22.239 -1.219 1.00 49.47 197 GLU A C 1
ATOM 1626 O O . GLU A 1 197 ? 28.819 21.340 -1.682 1.00 49.47 197 GLU A O 1
ATOM 1631 N N . HIS A 1 198 ? 30.164 22.135 -0.056 1.00 49.47 198 HIS A N 1
ATOM 1632 C CA . HIS A 1 198 ? 29.949 21.055 0.894 1.00 49.47 198 HIS A CA 1
ATOM 1633 C C . HIS A 1 198 ? 28.465 21.042 1.290 1.00 49.47 198 HIS A C 1
ATOM 1635 O O . HIS A 1 198 ? 28.071 21.626 2.298 1.00 49.47 198 HIS A O 1
ATOM 1641 N N . LYS A 1 199 ? 27.627 20.395 0.476 1.00 56.62 199 LYS A N 1
ATOM 1642 C CA . LYS A 1 199 ? 26.229 20.121 0.775 1.00 56.62 199 LYS A CA 1
ATOM 1643 C C . LYS A 1 199 ? 26.234 19.057 1.851 1.00 56.62 199 LYS A C 1
ATOM 1645 O O . LYS A 1 199 ? 26.343 17.863 1.578 1.00 56.62 199 LYS A O 1
ATOM 1650 N N . GLN A 1 200 ? 26.202 19.507 3.097 1.00 72.50 200 GLN A N 1
ATOM 1651 C CA . GLN A 1 200 ? 26.064 18.610 4.226 1.00 72.50 200 GLN A CA 1
ATOM 1652 C C . GLN A 1 200 ? 24.608 18.157 4.262 1.00 72.50 200 GLN A C 1
ATOM 1654 O O . GLN A 1 200 ? 23.705 18.945 4.542 1.00 72.50 200 GLN A O 1
ATOM 1659 N N . GLN A 1 201 ? 24.394 16.894 3.915 1.00 81.62 201 GLN A N 1
ATOM 1660 C CA . GLN A 1 201 ? 23.077 16.284 3.815 1.00 81.62 201 GLN A CA 1
ATOM 1661 C C . GLN A 1 201 ? 23.026 15.003 4.645 1.00 81.62 201 GLN A C 1
ATOM 1663 O O . GLN A 1 201 ? 24.035 14.309 4.782 1.00 81.62 201 GLN A O 1
ATOM 1668 N N . GLY A 1 202 ? 21.870 14.703 5.224 1.00 80.88 202 GLY A N 1
ATOM 1669 C CA . GLY A 1 202 ? 21.694 13.517 6.052 1.00 80.88 202 GLY A CA 1
ATOM 1670 C C . GLY A 1 202 ? 20.418 13.544 6.878 1.00 80.88 202 GLY A C 1
ATOM 1671 O O . GLY A 1 202 ? 19.605 14.457 6.782 1.00 80.88 202 GLY A O 1
ATOM 1672 N N . GLU A 1 203 ? 20.243 12.519 7.701 1.00 82.88 203 GLU A N 1
ATOM 1673 C CA . GLU A 1 203 ? 19.048 12.357 8.526 1.00 82.88 203 GLU A CA 1
ATOM 1674 C C . GLU A 1 203 ? 19.252 12.958 9.913 1.00 82.88 203 GLU A C 1
ATOM 1676 O O . GLU A 1 203 ? 20.244 12.670 10.586 1.00 82.88 203 GLU A O 1
ATOM 1681 N N . LEU A 1 204 ? 18.286 13.755 10.363 1.00 83.25 204 LEU A N 1
ATOM 1682 C CA . LEU A 1 204 ? 18.241 14.291 11.718 1.00 83.25 204 LEU A CA 1
ATOM 1683 C C . LEU A 1 204 ? 16.908 13.938 12.369 1.00 83.25 204 LEU A C 1
ATOM 1685 O O . LEU A 1 204 ? 15.864 13.901 11.722 1.00 83.25 204 LEU A O 1
ATOM 1689 N N . HIS A 1 205 ? 16.947 13.701 13.676 1.00 82.38 205 HIS A N 1
ATOM 1690 C CA . HIS A 1 205 ? 15.738 13.571 14.473 1.00 82.38 205 HIS A CA 1
ATOM 1691 C C . HIS A 1 205 ? 15.321 14.940 14.999 1.00 82.38 205 HIS A C 1
ATOM 1693 O O . HIS A 1 205 ? 16.156 15.698 15.505 1.00 82.38 205 HIS A O 1
ATOM 1699 N N . MET A 1 206 ? 14.030 15.235 14.901 1.00 80.50 206 MET A N 1
ATOM 1700 C CA . MET A 1 206 ? 13.398 16.440 15.426 1.00 80.50 206 MET A CA 1
ATOM 1701 C C . MET A 1 206 ? 12.372 16.037 16.487 1.00 80.50 206 MET A C 1
ATOM 1703 O O . MET A 1 206 ? 11.727 15.000 16.377 1.00 80.50 206 MET A O 1
ATOM 1707 N N . TRP A 1 207 ? 12.264 16.808 17.566 1.00 79.06 207 TRP A N 1
ATOM 1708 C CA . TRP A 1 207 ? 11.282 16.534 18.618 1.00 79.06 207 TRP A CA 1
ATOM 1709 C C . TRP A 1 207 ? 9.910 17.087 18.221 1.00 79.06 207 TRP A C 1
ATOM 1711 O O . TRP A 1 207 ? 9.775 18.303 18.072 1.00 79.06 207 TRP A O 1
ATOM 1721 N N . ASP A 1 208 ? 8.899 16.222 18.110 1.00 69.38 208 ASP A N 1
ATOM 1722 C CA . ASP A 1 208 ? 7.504 16.628 17.941 1.00 69.38 208 ASP A CA 1
ATOM 1723 C C . ASP A 1 208 ? 6.901 16.981 19.317 1.00 69.38 208 ASP A C 1
ATOM 1725 O O . ASP A 1 208 ? 6.726 16.097 20.165 1.00 69.38 208 ASP A O 1
ATOM 1729 N N . PRO A 1 209 ? 6.572 18.260 19.583 1.00 63.66 209 PRO A N 1
ATOM 1730 C CA . PRO A 1 209 ? 6.003 18.678 20.859 1.00 63.66 209 PRO A CA 1
ATOM 1731 C C . PRO A 1 209 ? 4.550 18.221 21.070 1.00 63.66 209 PRO A C 1
ATOM 1733 O O . PRO A 1 209 ? 4.082 18.269 22.208 1.00 63.66 209 PRO A O 1
ATOM 1736 N N . ILE A 1 210 ? 3.842 17.813 20.012 1.00 63.12 210 ILE A N 1
ATOM 1737 C CA . ILE A 1 210 ? 2.450 17.349 20.051 1.00 63.12 210 ILE A CA 1
ATOM 1738 C C . ILE A 1 210 ? 2.426 15.870 20.432 1.00 63.12 210 ILE A C 1
ATOM 1740 O O . ILE A 1 210 ? 1.889 15.516 21.481 1.00 63.12 210 ILE A O 1
ATOM 1744 N N . ASP A 1 211 ? 3.063 15.028 19.618 1.00 61.00 211 ASP A N 1
ATOM 1745 C CA . ASP A 1 211 ? 3.111 13.577 19.835 1.00 61.00 211 ASP A CA 1
ATOM 1746 C C . ASP A 1 211 ? 4.112 13.175 20.934 1.00 61.00 211 ASP A C 1
ATOM 1748 O O . ASP A 1 211 ? 4.138 12.021 21.359 1.00 61.00 211 ASP A O 1
ATOM 1752 N N . GLN A 1 212 ? 4.947 14.116 21.395 1.00 70.38 212 GLN A N 1
ATOM 1753 C CA . GLN A 1 212 ? 6.047 13.880 22.339 1.00 70.38 212 GLN A CA 1
ATOM 1754 C C . GLN A 1 212 ? 6.960 12.727 21.902 1.00 70.38 212 GLN A C 1
ATOM 1756 O O . GLN A 1 212 ? 7.384 11.898 22.712 1.00 70.38 212 GLN A O 1
ATOM 1761 N N . LYS A 1 213 ? 7.264 12.678 20.603 1.00 72.31 213 LYS A N 1
ATOM 1762 C CA . LYS A 1 213 ? 8.117 11.659 19.987 1.00 72.31 213 LYS A CA 1
ATOM 1763 C C . LYS A 1 213 ? 9.192 12.308 19.126 1.00 72.31 213 LYS A C 1
ATOM 1765 O O . LYS A 1 213 ? 9.040 13.435 18.663 1.00 72.31 213 LYS A O 1
ATOM 1770 N N . TRP A 1 214 ? 10.283 11.586 18.905 1.00 75.06 214 TRP A N 1
ATOM 1771 C CA . TRP A 1 214 ? 11.283 11.983 17.920 1.00 75.06 214 TRP A CA 1
ATOM 1772 C C . TRP A 1 214 ? 10.823 11.534 16.532 1.00 75.06 214 TRP A C 1
ATOM 1774 O O . TRP A 1 214 ? 10.614 10.343 16.317 1.00 75.06 214 TRP A O 1
ATOM 1784 N N . THR A 1 215 ? 10.674 12.479 15.613 1.00 76.00 215 THR A N 1
ATOM 1785 C CA . THR A 1 215 ? 10.362 12.259 14.196 1.00 76.00 215 THR A CA 1
ATOM 1786 C C . THR A 1 215 ? 11.633 12.377 13.370 1.00 76.00 215 THR A C 1
ATOM 1788 O O . THR A 1 215 ? 12.588 13.051 13.774 1.00 76.00 215 THR A O 1
ATOM 1791 N N . ARG A 1 216 ? 11.700 11.683 12.236 1.00 80.94 216 ARG A N 1
ATOM 1792 C CA . ARG A 1 216 ? 12.935 11.570 11.451 1.00 80.94 216 ARG A CA 1
ATOM 1793 C C . ARG A 1 216 ? 12.795 12.390 10.182 1.00 80.94 216 ARG A C 1
ATOM 1795 O O . ARG A 1 216 ? 11.865 12.178 9.426 1.00 80.94 216 ARG A O 1
ATOM 1802 N N . HIS A 1 217 ? 13.737 13.290 9.927 1.00 82.50 217 HIS A N 1
ATOM 1803 C CA . HIS A 1 217 ? 13.677 14.223 8.803 1.00 82.50 217 HIS A CA 1
ATOM 1804 C C . HIS A 1 217 ? 14.951 14.138 7.966 1.00 82.50 217 HIS A C 1
ATOM 1806 O O . HIS A 1 217 ? 16.052 13.985 8.502 1.00 82.50 217 HIS A O 1
ATOM 1812 N N . TYR A 1 218 ? 14.816 14.241 6.644 1.00 82.06 218 TYR A N 1
ATOM 1813 C CA . TYR A 1 218 ? 15.964 14.425 5.767 1.00 82.06 218 TYR A CA 1
ATOM 1814 C C . TYR A 1 218 ? 16.326 15.900 5.770 1.00 82.06 218 TYR A C 1
ATOM 1816 O O . TYR A 1 218 ? 15.462 16.742 5.547 1.00 82.06 218 TYR A O 1
ATOM 1824 N N . CYS A 1 219 ? 17.585 16.217 6.024 1.00 85.75 219 CYS A N 1
ATOM 1825 C CA . CYS A 1 219 ? 18.069 17.575 6.174 1.00 85.75 219 CYS A CA 1
ATOM 1826 C C . CYS A 1 219 ? 19.214 17.846 5.202 1.00 85.75 219 CYS A C 1
ATOM 1828 O O . CYS A 1 219 ? 20.121 17.030 5.051 1.00 85.75 219 CYS A O 1
ATOM 1830 N N . ALA A 1 220 ? 19.199 19.022 4.583 1.00 85.00 220 ALA A N 1
ATOM 1831 C CA . ALA A 1 220 ? 20.263 19.498 3.714 1.00 85.00 220 ALA A CA 1
ATOM 1832 C C . ALA A 1 220 ? 20.641 20.933 4.084 1.00 85.00 220 ALA A C 1
ATOM 1834 O O . ALA A 1 220 ? 19.773 21.792 4.269 1.00 85.00 220 ALA A O 1
ATOM 1835 N N . ILE A 1 221 ? 21.945 21.185 4.183 1.00 84.50 221 ILE A N 1
ATOM 1836 C CA . ILE A 1 221 ? 22.507 22.513 4.401 1.00 84.50 221 ILE A CA 1
ATOM 1837 C C . ILE A 1 221 ? 23.135 22.983 3.094 1.00 84.50 221 ILE A C 1
ATOM 1839 O O . ILE A 1 221 ? 24.086 22.381 2.596 1.00 84.50 221 ILE A O 1
ATOM 1843 N N . ALA A 1 222 ? 22.606 24.077 2.560 1.00 79.75 222 ALA A N 1
ATOM 1844 C CA . ALA A 1 222 ? 23.162 24.797 1.420 1.00 79.75 222 ALA A CA 1
ATOM 1845 C C . ALA A 1 222 ? 22.975 26.299 1.659 1.00 79.75 222 ALA A C 1
ATOM 1847 O O . ALA A 1 222 ? 21.970 26.706 2.241 1.00 79.75 222 ALA A O 1
ATOM 1848 N N . ASP A 1 223 ? 23.948 27.125 1.271 1.00 80.12 223 ASP A N 1
ATOM 1849 C CA . ASP A 1 223 ? 23.878 28.591 1.405 1.00 80.12 223 ASP A CA 1
ATOM 1850 C C . ASP A 1 223 ? 23.519 29.096 2.815 1.00 80.12 223 ASP A C 1
ATOM 1852 O O . ASP A 1 223 ? 22.721 30.021 2.982 1.00 80.12 223 ASP A O 1
ATOM 1856 N N . ALA A 1 224 ? 24.074 28.456 3.853 1.00 79.19 224 ALA A N 1
ATOM 1857 C CA . ALA A 1 224 ? 23.761 28.728 5.262 1.00 79.19 224 ALA A CA 1
ATOM 1858 C C . ALA A 1 224 ? 22.264 28.584 5.631 1.00 79.19 224 ALA A C 1
ATOM 1860 O O . ALA A 1 224 ? 21.823 29.086 6.667 1.00 79.19 224 ALA A O 1
ATOM 1861 N N . LYS A 1 225 ? 21.479 27.873 4.813 1.00 80.50 225 LYS A N 1
ATOM 1862 C CA . LYS A 1 225 ? 20.086 27.508 5.079 1.00 80.50 225 LYS A CA 1
ATOM 1863 C C . LYS A 1 225 ? 19.980 26.010 5.330 1.00 80.50 225 LYS A C 1
ATOM 1865 O O . LYS A 1 225 ? 20.472 25.205 4.545 1.00 80.50 225 LYS A O 1
ATOM 1870 N N . LEU A 1 226 ? 19.295 25.652 6.412 1.00 83.81 226 LEU A N 1
ATOM 1871 C CA . LEU A 1 226 ? 18.887 24.281 6.700 1.00 83.81 226 LEU A CA 1
ATOM 1872 C C . LEU A 1 226 ? 17.490 24.059 6.118 1.00 83.81 226 LEU A C 1
ATOM 1874 O O . LEU A 1 226 ? 16.534 24.701 6.551 1.00 83.81 226 LEU A O 1
ATOM 1878 N N . SER A 1 227 ? 17.382 23.154 5.152 1.00 82.38 227 SER A N 1
ATOM 1879 C CA . SER A 1 227 ? 16.102 22.661 4.635 1.00 82.38 227 SER A CA 1
ATOM 1880 C C . SER A 1 227 ? 15.861 21.262 5.184 1.00 82.38 227 SER A C 1
ATOM 1882 O O . SER A 1 227 ? 16.806 20.476 5.258 1.00 82.38 227 SER A O 1
ATOM 1884 N N . PHE A 1 228 ? 14.627 20.944 5.568 1.00 84.62 228 PHE A N 1
ATOM 1885 C CA . PHE A 1 228 ? 14.258 19.611 6.037 1.00 84.62 228 PHE A CA 1
ATOM 1886 C C . PHE A 1 228 ? 12.953 19.135 5.392 1.00 84.62 228 PHE A C 1
ATOM 1888 O O . PHE A 1 228 ? 12.093 19.952 5.071 1.00 84.62 228 PHE A O 1
ATOM 1895 N N . SER A 1 229 ? 12.843 17.828 5.156 1.00 81.19 229 SER A N 1
ATOM 1896 C CA . SER A 1 229 ? 11.641 17.184 4.616 1.00 81.19 229 SER A CA 1
ATOM 1897 C C . SER A 1 229 ? 10.556 17.022 5.678 1.00 81.19 229 SER A C 1
ATOM 1899 O O . SER A 1 229 ? 10.821 17.169 6.874 1.00 81.19 229 SER A O 1
ATOM 1901 N N . ASP A 1 230 ? 9.366 16.602 5.253 1.00 79.12 230 ASP A N 1
ATOM 1902 C CA . ASP A 1 230 ? 8.361 16.037 6.156 1.00 79.12 230 ASP A CA 1
ATOM 1903 C C . ASP A 1 230 ? 8.901 14.804 6.907 1.00 79.12 230 ASP A C 1
ATOM 1905 O O . ASP A 1 230 ? 9.981 14.285 6.585 1.00 79.12 230 ASP A O 1
ATOM 1909 N N . ASP A 1 231 ? 8.170 14.383 7.947 1.00 76.44 231 ASP A N 1
ATOM 1910 C CA . ASP A 1 231 ? 8.498 13.192 8.738 1.00 76.44 231 ASP A CA 1
ATOM 1911 C C . ASP A 1 231 ? 8.602 11.985 7.802 1.00 76.44 231 ASP A C 1
ATOM 1913 O O . ASP A 1 231 ? 7.652 11.647 7.094 1.00 76.44 231 ASP A O 1
ATOM 1917 N N . ILE A 1 232 ? 9.771 11.348 7.778 1.00 70.75 232 ILE A N 1
ATOM 1918 C CA . ILE A 1 232 ? 9.918 10.043 7.155 1.00 70.75 232 ILE A CA 1
ATOM 1919 C C . ILE A 1 232 ? 9.154 9.089 8.051 1.00 70.75 232 ILE A C 1
ATOM 1921 O O . ILE A 1 232 ? 9.692 8.672 9.082 1.00 70.75 232 ILE A O 1
ATOM 1925 N N . GLU A 1 233 ? 7.932 8.751 7.630 1.00 60.53 233 GLU A N 1
ATOM 1926 C CA . GLU A 1 233 ? 7.148 7.674 8.217 1.00 60.53 233 GLU A CA 1
ATOM 1927 C C . GLU A 1 233 ? 8.101 6.510 8.468 1.00 60.53 233 GLU A C 1
ATOM 1929 O O . GLU A 1 233 ? 8.663 5.899 7.554 1.00 60.53 233 GLU A O 1
ATOM 1934 N N . GLN A 1 234 ? 8.359 6.239 9.744 1.00 52.59 234 GLN A N 1
ATOM 1935 C CA . GLN A 1 234 ? 8.836 4.925 10.092 1.00 52.59 234 GLN A CA 1
ATOM 1936 C C . GLN A 1 234 ? 7.724 4.011 9.581 1.00 52.59 234 GLN A C 1
ATOM 1938 O O . GLN A 1 234 ? 6.571 4.153 9.990 1.00 52.59 234 GLN A O 1
ATOM 1943 N N . THR A 1 235 ? 8.038 3.095 8.668 1.00 37.41 235 THR A N 1
ATOM 1944 C CA . THR A 1 235 ? 7.325 1.822 8.616 1.00 37.41 235 THR A CA 1
ATOM 1945 C C . THR A 1 235 ? 7.549 1.201 9.982 1.00 37.41 235 THR A C 1
ATOM 1947 O O . THR A 1 235 ? 8.485 0.437 10.200 1.00 37.41 235 THR A O 1
ATOM 1950 N N . VAL A 1 236 ? 6.763 1.672 10.945 1.00 39.62 236 VAL A N 1
ATOM 1951 C CA . VAL A 1 236 ? 6.628 1.096 12.255 1.00 39.62 236 VAL A CA 1
ATOM 1952 C C . VAL A 1 236 ? 5.922 -0.211 11.935 1.00 39.62 236 VAL A C 1
ATOM 1954 O O . VAL A 1 236 ? 4.698 -0.274 11.873 1.00 39.62 236 VAL A O 1
ATOM 1957 N N . GLU A 1 237 ? 6.697 -1.266 11.671 1.00 34.59 237 GLU A N 1
ATOM 1958 C CA . GLU A 1 237 ? 6.337 -2.528 12.298 1.00 34.59 237 GLU A CA 1
ATOM 1959 C C . GLU A 1 237 ? 6.028 -2.138 13.736 1.00 34.59 237 GLU A C 1
ATOM 1961 O O . GLU A 1 237 ? 6.901 -1.599 14.415 1.00 34.59 237 GLU A O 1
ATOM 1966 N N . GLU A 1 238 ? 4.750 -2.205 14.112 1.00 35.31 238 GLU A N 1
ATOM 1967 C CA . GLU A 1 238 ? 4.292 -1.940 15.466 1.00 35.31 238 GLU A CA 1
ATOM 1968 C C . GLU A 1 238 ? 5.173 -2.770 16.398 1.00 35.31 238 GLU A C 1
ATOM 1970 O O . GLU A 1 238 ? 4.904 -3.946 16.637 1.00 35.31 238 GLU A O 1
ATOM 1975 N N . GLU A 1 239 ? 6.251 -2.175 16.915 1.00 35.28 239 GLU A N 1
ATOM 1976 C CA . GLU A 1 239 ? 6.927 -2.671 18.096 1.00 35.28 239 GLU A CA 1
ATOM 1977 C C . GLU A 1 239 ? 5.901 -2.502 19.213 1.00 35.28 239 GLU A C 1
ATOM 1979 O O . GLU A 1 239 ? 5.821 -1.486 19.906 1.00 35.28 239 GLU A O 1
ATOM 1984 N N . LEU A 1 240 ? 5.027 -3.506 19.309 1.00 34.91 240 LEU A N 1
ATOM 1985 C CA . LEU A 1 240 ? 4.162 -3.760 20.439 1.00 34.91 240 LEU A CA 1
ATOM 1986 C C . LEU A 1 240 ? 5.042 -3.607 21.679 1.00 34.91 240 LEU A C 1
ATOM 1988 O O . LEU A 1 240 ? 6.030 -4.336 21.793 1.00 34.91 240 LEU A O 1
ATOM 1992 N N . PRO A 1 241 ? 4.734 -2.673 22.595 1.00 43.41 241 PRO A N 1
ATOM 1993 C CA . PRO A 1 241 ? 5.562 -2.466 23.769 1.00 43.41 241 PRO A CA 1
ATOM 1994 C C . PRO A 1 241 ? 5.687 -3.772 24.564 1.00 43.41 241 PRO A C 1
ATOM 1996 O O . PRO A 1 241 ? 4.746 -4.204 25.236 1.00 43.41 241 PRO A O 1
ATOM 1999 N N . LEU A 1 242 ? 6.857 -4.403 24.471 1.00 49.19 242 LEU A N 1
ATOM 2000 C CA . LEU A 1 242 ? 7.305 -5.501 25.318 1.00 49.19 242 LEU A CA 1
ATOM 2001 C C . LEU A 1 242 ? 7.515 -4.937 26.728 1.00 49.19 242 LEU A C 1
ATOM 2003 O O . LEU A 1 242 ? 8.603 -4.480 27.043 1.00 49.19 242 LEU A O 1
ATOM 2007 N N . ASP A 1 243 ? 6.425 -4.833 27.497 1.00 51.16 243 ASP A N 1
ATOM 2008 C CA . ASP A 1 243 ? 6.346 -4.898 28.971 1.00 51.16 243 ASP A CA 1
ATOM 2009 C C . ASP A 1 243 ? 5.010 -4.291 29.453 1.00 51.16 243 ASP A C 1
ATOM 2011 O O . ASP A 1 243 ? 4.934 -3.226 30.083 1.00 51.16 243 ASP A O 1
ATOM 2015 N N . ILE A 1 244 ? 3.896 -4.964 29.142 1.00 59.19 244 ILE A N 1
ATOM 2016 C CA . ILE A 1 244 ? 2.624 -4.706 29.829 1.00 59.19 244 ILE A CA 1
ATOM 2017 C C . ILE A 1 244 ? 2.664 -5.492 31.148 1.00 59.19 244 ILE A C 1
ATOM 2019 O O . ILE A 1 244 ? 2.800 -6.718 31.104 1.00 59.19 244 ILE A O 1
ATOM 2023 N N . PRO A 1 245 ? 2.540 -4.836 32.321 1.00 68.62 245 PRO A N 1
ATOM 2024 C CA . PRO A 1 245 ? 2.489 -5.537 33.597 1.00 68.62 245 PRO A CA 1
ATOM 2025 C C . PRO A 1 245 ? 1.404 -6.622 33.560 1.00 68.62 245 PRO A C 1
ATOM 2027 O O . PRO A 1 245 ? 0.316 -6.357 33.041 1.00 68.62 245 PRO A O 1
ATOM 2030 N N . PRO A 1 246 ? 1.621 -7.816 34.143 1.00 67.81 246 PRO A N 1
ATOM 2031 C CA . PRO A 1 246 ? 0.618 -8.884 34.143 1.00 67.81 246 PRO A CA 1
ATOM 2032 C C . PRO A 1 246 ? -0.759 -8.432 34.654 1.00 67.81 246 PRO A C 1
ATOM 2034 O O . PRO A 1 246 ? -1.793 -8.906 34.187 1.00 67.81 246 PRO A O 1
ATOM 2037 N N . THR A 1 247 ? -0.781 -7.462 35.569 1.00 73.81 247 THR A N 1
ATOM 2038 C CA . THR A 1 247 ? -1.989 -6.844 36.123 1.00 73.81 247 THR A CA 1
ATOM 2039 C C . THR A 1 247 ? -2.783 -6.004 35.122 1.00 73.81 247 THR A C 1
ATOM 2041 O O . THR A 1 247 ? -3.946 -5.743 35.383 1.00 73.81 247 THR A O 1
ATOM 2044 N N . GLU A 1 248 ? -2.210 -5.600 33.986 1.00 77.31 248 GLU A N 1
ATOM 2045 C CA . GLU A 1 248 ? -2.836 -4.715 32.988 1.00 77.31 248 GLU A CA 1
ATOM 2046 C C . GLU A 1 248 ? -3.199 -5.421 31.672 1.00 77.31 248 GLU A C 1
ATOM 2048 O O . GLU A 1 248 ? -3.883 -4.837 30.833 1.00 77.31 248 GLU A O 1
ATOM 2053 N N . LEU A 1 249 ? -2.796 -6.685 31.488 1.00 77.44 249 LEU A N 1
ATOM 2054 C CA . LEU A 1 249 ? -2.998 -7.437 30.237 1.00 77.44 249 LEU A CA 1
ATOM 2055 C C . LEU A 1 249 ? -4.462 -7.479 29.773 1.00 77.44 249 LEU A C 1
ATOM 2057 O O . LEU A 1 249 ? -4.747 -7.485 28.582 1.00 77.44 249 LEU A O 1
ATOM 2061 N N . HIS A 1 250 ? -5.401 -7.483 30.717 1.00 79.00 250 HIS A N 1
ATOM 2062 C CA . HIS A 1 250 ? -6.826 -7.579 30.428 1.00 79.00 250 HIS A CA 1
ATOM 2063 C C . HIS A 1 250 ? -7.441 -6.274 29.881 1.00 79.00 250 HIS A C 1
ATOM 2065 O O . HIS A 1 250 ? -8.547 -6.314 29.354 1.00 79.00 250 HIS A O 1
ATOM 2071 N N . PHE A 1 251 ? -6.756 -5.122 29.947 1.00 76.81 251 PHE A N 1
ATOM 2072 C CA . PHE A 1 251 ? -7.293 -3.853 29.427 1.00 76.81 251 PHE A CA 1
ATOM 2073 C C . PHE A 1 251 ? -7.390 -3.800 27.896 1.00 76.81 251 PHE A C 1
ATOM 2075 O O . PHE A 1 251 ? -8.182 -3.021 27.367 1.00 76.81 251 PHE A O 1
ATOM 2082 N N . GLY A 1 252 ? -6.606 -4.616 27.186 1.00 70.81 252 GLY A N 1
ATOM 2083 C CA . GLY A 1 252 ? -6.679 -4.744 25.726 1.00 70.81 252 GLY A CA 1
ATOM 2084 C C . GLY A 1 252 ? -7.781 -5.690 25.240 1.00 70.81 252 GLY A C 1
ATOM 2085 O O . GLY A 1 252 ? -8.055 -5.761 24.043 1.00 70.81 252 GLY A O 1
ATOM 2086 N N . GLU A 1 253 ? -8.423 -6.417 26.152 1.00 82.44 253 GLU A N 1
ATOM 2087 C CA . GLU A 1 253 ? -9.286 -7.536 25.806 1.00 82.44 253 GLU A CA 1
ATOM 2088 C C . GLU A 1 253 ? -10.731 -7.116 25.535 1.00 82.44 253 GLU A C 1
ATOM 2090 O O . GLU A 1 253 ? -11.339 -6.348 26.279 1.00 82.44 253 GLU A O 1
ATOM 2095 N N . LYS A 1 254 ? -11.332 -7.703 24.492 1.00 80.25 254 LYS A N 1
ATOM 2096 C CA . LYS A 1 254 ? -12.709 -7.391 24.061 1.00 80.25 254 LYS A CA 1
ATOM 2097 C C . LYS A 1 254 ? -13.770 -7.715 25.120 1.00 80.25 254 LYS A C 1
ATOM 2099 O O . LYS A 1 254 ? -14.822 -7.084 25.122 1.00 80.25 254 LYS A O 1
ATOM 2104 N N . TRP A 1 255 ? -13.488 -8.685 25.992 1.00 87.31 255 TRP A N 1
ATOM 2105 C CA . TRP A 1 255 ? -14.365 -9.133 27.077 1.00 87.31 255 TRP A CA 1
ATOM 2106 C C . TRP A 1 255 ? -14.229 -8.309 28.359 1.00 87.31 255 TRP A C 1
ATOM 2108 O O . TRP A 1 255 ? -14.972 -8.566 29.308 1.00 87.31 255 TRP A O 1
ATOM 2118 N N . PHE A 1 256 ? -13.304 -7.344 28.428 1.00 87.62 256 PHE A N 1
ATOM 2119 C CA . PHE A 1 256 ? -13.132 -6.496 29.603 1.00 87.62 256 PHE A CA 1
ATOM 2120 C C . PHE A 1 256 ? -13.844 -5.147 29.444 1.00 87.62 256 PHE A C 1
ATOM 2122 O O . PHE A 1 256 ? -13.584 -4.369 28.525 1.00 87.62 256 PHE A O 1
ATOM 2129 N N . HIS A 1 257 ? -14.754 -4.854 30.370 1.00 84.56 257 HIS A N 1
ATOM 2130 C CA . HIS A 1 257 ? -15.661 -3.710 30.319 1.00 84.56 257 HIS A CA 1
ATOM 2131 C C . HIS A 1 257 ? -15.410 -2.793 31.520 1.00 84.56 257 HIS A C 1
ATOM 2133 O O . HIS A 1 257 ? -16.139 -2.830 32.510 1.00 84.56 257 HIS A O 1
ATOM 2139 N N . LYS A 1 258 ? -14.378 -1.943 31.429 1.00 74.81 258 LYS A N 1
ATOM 2140 C CA . LYS A 1 258 ? -13.942 -1.061 32.530 1.00 74.81 258 LYS A CA 1
ATOM 2141 C C . LYS A 1 258 ? -15.060 -0.179 33.102 1.00 74.81 258 LYS A C 1
ATOM 2143 O O . LYS A 1 258 ? -15.193 -0.064 34.308 1.00 74.81 258 LYS A O 1
ATOM 2148 N N . LYS A 1 259 ? -15.867 0.438 32.232 1.00 67.12 259 LYS A N 1
ATOM 2149 C CA . LYS A 1 259 ? -16.924 1.389 32.625 1.00 67.12 259 LYS A CA 1
ATOM 2150 C C . LYS A 1 259 ? -18.263 0.740 32.997 1.00 67.12 259 LYS A C 1
ATOM 2152 O O . LYS A 1 259 ? -19.192 1.441 33.396 1.00 67.12 259 LYS A O 1
ATOM 2157 N N . VAL A 1 260 ? -18.406 -0.576 32.851 1.00 70.94 260 VAL A N 1
ATOM 2158 C CA . VAL A 1 260 ? -19.652 -1.280 33.189 1.00 70.94 260 VAL A CA 1
ATOM 2159 C C . VAL A 1 260 ? -19.569 -1.714 34.647 1.00 70.94 260 VAL A C 1
ATOM 2161 O O . VAL A 1 260 ? -19.463 -2.892 34.946 1.00 70.94 260 VAL A O 1
ATOM 2164 N N . GLU A 1 261 ? -19.577 -0.763 35.577 1.00 64.88 261 GLU A N 1
ATOM 2165 C CA . GLU A 1 261 ? -19.432 -1.070 37.009 1.00 64.88 261 GLU A CA 1
ATOM 2166 C C . GLU A 1 261 ? -20.706 -1.722 37.575 1.00 64.88 261 GLU A C 1
ATOM 2168 O O . GLU A 1 261 ? -20.648 -2.660 38.375 1.00 64.88 261 GLU A O 1
ATOM 2173 N N . LYS A 1 262 ? -21.876 -1.284 37.088 1.00 77.88 262 LYS A N 1
ATOM 2174 C CA . LYS A 1 262 ? -23.182 -1.695 37.614 1.00 77.88 262 LYS A CA 1
ATOM 2175 C C . LYS A 1 262 ? -23.616 -3.067 37.117 1.00 77.88 262 LYS A C 1
ATOM 2177 O O . LYS A 1 262 ? -23.600 -3.359 35.918 1.00 77.88 262 LYS A O 1
ATOM 2182 N N . ARG A 1 263 ? -24.135 -3.872 38.050 1.00 84.88 263 ARG A N 1
ATOM 2183 C CA . ARG A 1 263 ? -24.715 -5.199 37.780 1.00 84.88 263 ARG A CA 1
ATOM 2184 C C . ARG A 1 263 ? -25.785 -5.169 36.681 1.00 84.88 263 ARG A C 1
ATOM 2186 O O . ARG A 1 263 ? -25.756 -6.011 35.791 1.00 84.88 263 ARG A O 1
ATOM 2193 N N . THR A 1 264 ? -26.698 -4.201 36.732 1.00 86.06 264 THR A N 1
ATOM 2194 C CA . THR A 1 264 ? -27.824 -4.081 35.790 1.00 86.06 264 THR A CA 1
ATOM 2195 C C . THR A 1 264 ? -27.372 -3.798 34.358 1.00 86.06 264 THR A C 1
ATOM 2197 O O . THR A 1 264 ? -27.926 -4.360 33.418 1.00 86.06 264 THR A O 1
ATOM 2200 N N . SER A 1 265 ? -26.334 -2.976 34.178 1.00 85.69 265 SER A N 1
ATOM 2201 C CA . SER A 1 265 ? -25.767 -2.679 32.858 1.00 85.69 265 SER A CA 1
ATOM 2202 C C . SER A 1 265 ? -25.112 -3.913 32.234 1.00 85.69 265 SER A C 1
ATOM 2204 O O . SER A 1 265 ? -25.309 -4.178 31.052 1.00 85.69 265 SER A O 1
ATOM 2206 N N . ALA A 1 266 ? -24.386 -4.702 33.033 1.00 86.75 266 ALA A N 1
ATOM 2207 C CA . ALA A 1 266 ? -23.796 -5.962 32.582 1.00 86.75 266 ALA A CA 1
ATOM 2208 C C . ALA A 1 266 ? -24.860 -6.997 32.187 1.00 86.75 266 ALA A C 1
ATOM 2210 O O . ALA A 1 266 ? -24.707 -7.686 31.182 1.00 86.75 266 ALA A O 1
ATOM 2211 N N . GLU A 1 267 ? -25.946 -7.092 32.962 1.00 90.75 267 GLU A N 1
ATOM 2212 C CA . GLU A 1 267 ? -27.071 -7.982 32.654 1.00 90.75 267 GLU A CA 1
ATOM 2213 C C . GLU A 1 267 ? -27.749 -7.597 31.338 1.00 90.75 267 GLU A C 1
ATOM 2215 O O . GLU A 1 267 ? -27.998 -8.474 30.514 1.00 90.75 267 GLU A O 1
ATOM 2220 N N . LYS A 1 268 ? -27.978 -6.297 31.115 1.00 89.12 268 LYS A N 1
ATOM 2221 C CA . LYS A 1 268 ? -28.555 -5.778 29.873 1.00 89.12 268 LYS A CA 1
ATOM 2222 C C . LYS A 1 268 ? -27.683 -6.108 28.656 1.00 89.12 268 LYS A C 1
ATOM 2224 O O . LYS A 1 268 ? -28.194 -6.676 27.699 1.00 89.12 268 LYS A O 1
ATOM 2229 N N . LEU A 1 269 ? -26.376 -5.837 28.722 1.00 88.19 269 LEU A N 1
ATOM 2230 C CA . LEU A 1 269 ? -25.444 -6.122 27.621 1.00 88.19 269 LEU A CA 1
ATOM 2231 C C . LEU A 1 269 ? -25.395 -7.611 27.262 1.00 88.19 269 LEU A C 1
ATOM 2233 O O . LEU A 1 269 ? -25.418 -7.970 26.088 1.00 88.19 269 LEU A O 1
ATOM 2237 N N . LEU A 1 270 ? -25.348 -8.487 28.270 1.00 89.50 270 LEU A N 1
ATOM 2238 C CA . LEU A 1 270 ? -25.376 -9.933 28.048 1.00 89.50 270 LEU A CA 1
ATOM 2239 C C . LEU A 1 270 ? -26.710 -10.395 27.455 1.00 89.50 270 LEU A C 1
ATOM 2241 O O . LEU A 1 270 ? -26.701 -11.242 26.568 1.00 89.50 270 LEU A O 1
ATOM 2245 N N . GLN A 1 271 ? -27.838 -9.852 27.918 1.00 89.88 271 GLN A N 1
ATOM 2246 C CA . GLN A 1 271 ? -29.164 -10.180 27.385 1.00 89.88 271 GLN A CA 1
ATOM 2247 C C . GLN A 1 271 ? -29.322 -9.748 25.927 1.00 89.88 271 GLN A C 1
ATOM 2249 O O . GLN A 1 271 ? -29.772 -10.554 25.119 1.00 89.88 271 GLN A O 1
ATOM 2254 N N . GLU A 1 272 ? -28.931 -8.517 25.588 1.00 87.69 272 GLU A N 1
ATOM 2255 C CA . GLU A 1 272 ? -28.987 -7.984 24.220 1.00 87.69 272 GLU A CA 1
ATOM 2256 C C . GLU A 1 272 ? -28.109 -8.814 23.280 1.00 87.69 272 GLU A C 1
ATOM 2258 O O . GLU A 1 272 ? -28.597 -9.347 22.285 1.00 87.69 272 GLU A O 1
ATOM 2263 N N . TYR A 1 273 ? -26.850 -9.048 23.659 1.00 88.25 273 TYR A N 1
ATOM 2264 C CA . TYR A 1 273 ? -25.931 -9.851 22.856 1.00 88.25 273 TYR A CA 1
ATOM 2265 C C . TYR A 1 273 ? -26.428 -11.290 22.668 1.00 88.25 273 TYR A C 1
ATOM 2267 O O . TYR A 1 273 ? -26.379 -11.830 21.564 1.00 88.25 273 TYR A O 1
ATOM 2275 N N . CYS A 1 274 ? -26.936 -11.927 23.728 1.00 88.31 274 CYS A N 1
ATOM 2276 C CA . CYS A 1 274 ? -27.472 -13.285 23.638 1.00 88.31 274 CYS A CA 1
ATOM 2277 C C . CYS A 1 274 ? -28.765 -13.349 22.811 1.00 88.31 274 CYS A C 1
ATOM 2279 O O . CYS A 1 274 ? -28.976 -14.340 22.115 1.00 88.31 274 CYS A O 1
ATOM 2281 N N . ALA A 1 275 ? -29.611 -12.317 22.848 1.00 86.50 275 ALA A N 1
ATOM 2282 C CA . ALA A 1 275 ? -30.812 -12.244 22.020 1.00 86.50 275 ALA A CA 1
ATOM 2283 C C . ALA A 1 275 ? -30.474 -12.143 20.523 1.00 86.50 275 ALA A C 1
ATOM 2285 O O . ALA A 1 275 ? -31.145 -12.772 19.708 1.00 86.50 275 ALA A O 1
ATOM 2286 N N . GLU A 1 276 ? -29.417 -11.410 20.168 1.00 85.06 276 GLU A N 1
ATOM 2287 C CA . GLU A 1 276 ? -28.966 -11.247 18.779 1.00 85.06 276 GLU A CA 1
ATOM 2288 C C . GLU A 1 276 ? -28.208 -12.470 18.245 1.00 85.06 276 GLU A C 1
ATOM 2290 O O . GLU A 1 276 ? -28.379 -12.858 17.091 1.00 85.06 276 GLU A O 1
ATOM 2295 N N . THR A 1 277 ? -27.374 -13.097 19.078 1.00 82.44 277 THR A N 1
ATOM 2296 C CA . THR A 1 277 ? -26.447 -14.165 18.654 1.00 82.44 277 THR A CA 1
ATOM 2297 C C . THR A 1 277 ? -26.950 -15.587 18.917 1.00 82.44 277 THR A C 1
ATOM 2299 O O . THR A 1 277 ? -26.267 -16.554 18.583 1.00 82.44 277 THR A O 1
ATOM 2302 N N . GLY A 1 278 ? -28.141 -15.747 19.503 1.00 77.69 2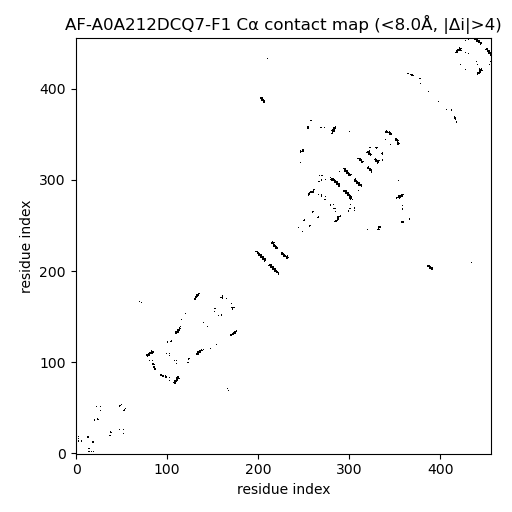78 GLY A N 1
ATOM 2303 C CA . GLY A 1 278 ? -28.721 -17.058 19.823 1.00 77.69 278 GLY A CA 1
ATOM 2304 C C . GLY A 1 278 ? -28.287 -17.647 21.173 1.00 77.69 278 GLY A C 1
ATOM 2305 O O . GLY A 1 278 ? -28.572 -18.811 21.441 1.00 77.69 278 GLY A O 1
ATOM 2306 N N . GLY A 1 279 ? -27.635 -16.852 22.028 1.00 73.62 279 GLY A N 1
ATOM 2307 C CA . GLY A 1 279 ? -27.515 -17.083 23.472 1.00 73.62 279 GLY A CA 1
ATOM 2308 C C . GLY A 1 279 ? -26.858 -18.398 23.879 1.00 73.62 279 GLY A C 1
ATOM 2309 O O . GLY A 1 279 ? -27.514 -19.277 24.438 1.00 73.62 279 GLY A O 1
ATOM 2310 N N . LYS A 1 280 ? -25.548 -18.520 23.657 1.00 86.38 280 LYS A N 1
ATOM 2311 C CA . LYS A 1 280 ? -24.776 -19.703 24.051 1.00 86.38 280 LYS A CA 1
ATOM 2312 C C . LYS A 1 280 ? -24.396 -19.663 25.532 1.00 86.38 280 LYS A C 1
ATOM 2314 O O . LYS A 1 280 ? -23.861 -18.665 26.022 1.00 86.38 280 LYS A O 1
ATOM 2319 N N . ASP A 1 281 ? -24.606 -20.769 26.238 1.00 89.56 281 ASP A N 1
ATOM 2320 C CA . ASP A 1 281 ? -24.124 -20.920 27.613 1.00 89.56 281 ASP A CA 1
ATOM 2321 C C . ASP A 1 281 ? -22.594 -20.727 27.674 1.00 89.56 281 ASP A C 1
ATOM 2323 O O . ASP A 1 281 ? -21.836 -21.239 26.843 1.00 89.56 281 ASP A O 1
ATOM 2327 N N . GLY A 1 282 ? -22.141 -19.934 28.646 1.00 88.00 282 GLY A N 1
ATOM 2328 C CA . GLY A 1 282 ? -20.735 -19.553 28.804 1.00 88.00 282 GLY A CA 1
ATOM 2329 C C . GLY A 1 282 ? -20.355 -18.223 28.158 1.00 88.00 282 GLY A C 1
ATOM 2330 O O . GLY A 1 282 ? -19.217 -17.791 28.341 1.00 88.00 282 GLY A O 1
ATOM 2331 N N . THR A 1 283 ? -21.275 -17.562 27.446 1.00 92.00 283 THR A N 1
ATOM 2332 C CA . THR A 1 283 ? -21.058 -16.208 26.907 1.00 92.00 283 THR A CA 1
ATOM 2333 C C . THR A 1 283 ? -20.800 -15.243 28.057 1.00 92.00 283 THR A C 1
ATOM 2335 O O . THR A 1 283 ? -21.560 -15.258 29.022 1.00 92.00 283 THR A O 1
ATOM 2338 N N . PHE A 1 284 ? -19.743 -14.431 28.012 1.00 93.81 284 PHE A N 1
ATOM 2339 C CA . PHE A 1 284 ? -19.267 -13.743 29.218 1.00 93.81 284 PHE A CA 1
ATOM 2340 C C . PHE A 1 284 ? -18.660 -12.358 28.986 1.00 93.81 284 PHE A C 1
ATOM 2342 O O . PHE A 1 284 ? -18.217 -12.016 27.892 1.00 93.81 284 PHE A O 1
ATOM 2349 N N . LEU A 1 285 ? -18.590 -11.584 30.069 1.00 93.19 285 LEU A N 1
ATOM 2350 C CA . LEU A 1 285 ? -17.807 -10.357 30.193 1.00 93.19 285 LEU A CA 1
ATOM 2351 C C . LEU A 1 285 ? -17.225 -10.224 31.604 1.00 93.19 285 LEU A C 1
ATOM 2353 O O . LEU A 1 285 ? -17.736 -10.802 32.567 1.00 93.19 285 LEU A O 1
ATOM 2357 N N . VAL A 1 286 ? -16.164 -9.433 31.738 1.00 92.12 286 VAL A N 1
ATOM 2358 C CA . VAL A 1 286 ? -15.536 -9.094 33.020 1.00 92.12 286 VAL A CA 1
ATOM 2359 C C . VAL A 1 286 ? -15.605 -7.589 33.233 1.00 92.12 286 VAL A C 1
ATOM 2361 O O . VAL A 1 286 ? -15.342 -6.814 32.317 1.00 92.12 286 VAL A O 1
ATOM 2364 N N . ARG A 1 287 ? -15.928 -7.182 34.458 1.00 90.19 287 ARG A N 1
ATOM 2365 C CA . ARG A 1 287 ? -16.025 -5.781 34.883 1.00 90.19 287 ARG A CA 1
ATOM 2366 C C . ARG A 1 287 ? -15.374 -5.559 36.242 1.00 90.19 287 ARG A C 1
ATOM 2368 O O . ARG A 1 287 ? -15.167 -6.518 36.988 1.00 90.19 287 ARG A O 1
ATOM 2375 N N . GLU A 1 288 ? -15.092 -4.308 36.580 1.00 88.19 288 GLU A N 1
ATOM 2376 C CA . GLU A 1 288 ? -14.697 -3.924 37.939 1.00 88.19 288 GLU A CA 1
ATOM 2377 C C . GLU A 1 288 ? -15.868 -4.150 38.919 1.00 88.19 288 GLU A C 1
ATOM 2379 O O . GLU A 1 288 ? -17.047 -4.060 38.559 1.00 88.19 288 GLU A O 1
ATOM 2384 N N . SER A 1 289 ? -15.554 -4.542 40.154 1.00 83.62 289 SER A N 1
ATOM 2385 C CA . SER A 1 289 ? -16.552 -4.836 41.184 1.00 83.62 289 SER A CA 1
ATOM 2386 C C . SER A 1 289 ? -17.025 -3.556 41.875 1.00 83.62 289 SER A C 1
ATOM 2388 O O . SER A 1 289 ? -16.261 -2.901 42.575 1.00 83.62 289 SER A O 1
ATOM 2390 N N . GLU A 1 290 ? -18.320 -3.252 41.761 1.00 80.50 290 GLU A N 1
ATOM 2391 C CA . GLU A 1 290 ? -18.966 -2.129 42.463 1.00 80.50 290 GLU A CA 1
ATOM 2392 C C . GLU A 1 290 ? -18.915 -2.286 43.993 1.00 80.50 290 GLU A C 1
ATOM 2394 O O . GLU A 1 290 ? -18.774 -1.319 44.735 1.00 80.50 290 GLU A O 1
ATOM 2399 N N . THR A 1 291 ? -19.035 -3.522 44.483 1.00 78.88 291 THR A N 1
ATOM 2400 C CA . THR A 1 291 ? -19.196 -3.804 45.919 1.00 78.88 291 THR A CA 1
ATOM 2401 C C . THR A 1 291 ? -17.863 -3.947 46.651 1.00 78.88 291 THR A C 1
ATOM 2403 O O . THR A 1 291 ? -17.811 -3.808 47.871 1.00 78.88 291 THR A O 1
ATOM 2406 N N . PHE A 1 292 ? -16.789 -4.261 45.925 1.00 78.94 292 PHE A N 1
ATOM 2407 C CA . PHE A 1 292 ? -15.481 -4.567 46.500 1.00 78.94 292 PHE A CA 1
ATOM 2408 C C . PHE A 1 292 ? -14.389 -3.869 45.685 1.00 78.94 292 PHE A C 1
ATOM 2410 O O . PHE A 1 292 ? -14.049 -4.359 44.608 1.00 78.94 292 PHE A O 1
ATOM 2417 N N . PRO A 1 293 ? -13.832 -2.751 46.183 1.00 74.12 293 PRO A N 1
ATOM 2418 C CA . PRO A 1 293 ? -12.753 -2.039 45.509 1.00 74.12 293 PRO A CA 1
ATOM 2419 C C . PRO A 1 293 ? -11.568 -2.971 45.217 1.00 74.12 293 PRO A C 1
ATOM 2421 O O . PRO A 1 293 ? -11.168 -3.739 46.091 1.00 74.12 293 PRO A O 1
ATOM 2424 N N . ASN A 1 294 ? -11.001 -2.876 44.010 1.00 76.88 294 ASN A N 1
ATOM 2425 C CA . ASN A 1 294 ? -9.901 -3.700 43.467 1.00 76.88 294 ASN A CA 1
ATOM 2426 C C . ASN A 1 294 ? -10.251 -5.137 43.042 1.00 76.88 294 ASN A C 1
ATOM 2428 O O . ASN A 1 294 ? -9.422 -5.794 42.409 1.00 76.88 294 ASN A O 1
ATOM 2432 N N . ASP A 1 295 ? -11.463 -5.612 43.327 1.00 87.94 295 ASP A N 1
ATOM 2433 C CA . ASP A 1 295 ? -11.947 -6.890 42.813 1.00 87.94 295 ASP A CA 1
ATOM 2434 C C . ASP A 1 295 ? -12.679 -6.725 41.483 1.00 87.94 295 ASP A C 1
ATOM 2436 O O . ASP A 1 295 ? -13.054 -5.629 41.064 1.00 87.94 295 ASP A O 1
ATOM 2440 N N . TYR A 1 296 ? -12.931 -7.855 40.829 1.00 91.81 296 TYR A N 1
ATOM 2441 C CA . TYR A 1 296 ? -13.603 -7.901 39.538 1.00 91.81 296 TYR A CA 1
ATOM 2442 C C . TYR A 1 296 ? -14.815 -8.824 39.614 1.00 91.81 296 TYR A C 1
ATOM 2444 O O . TYR A 1 296 ? -14.937 -9.666 40.504 1.00 91.81 296 TYR A O 1
ATOM 2452 N N . THR A 1 297 ? -15.747 -8.669 38.684 1.00 92.12 297 THR A N 1
ATOM 2453 C CA . THR A 1 297 ? -16.908 -9.550 38.556 1.00 92.12 297 THR A CA 1
ATOM 2454 C C . THR A 1 297 ? -16.950 -10.147 37.158 1.00 92.12 297 THR A C 1
ATOM 2456 O O . THR A 1 297 ? -17.020 -9.424 36.165 1.00 92.12 297 THR A O 1
ATOM 2459 N N . LEU A 1 298 ? -16.936 -11.476 37.090 1.00 92.94 298 LEU A N 1
ATOM 2460 C CA . LEU A 1 298 ? -17.211 -12.260 35.893 1.00 92.94 298 LEU A CA 1
ATOM 2461 C C . LEU A 1 298 ? -18.727 -12.426 35.761 1.00 92.94 298 LEU A C 1
ATOM 2463 O O . LEU A 1 298 ? -19.357 -13.026 36.629 1.00 92.94 298 LEU A O 1
ATOM 2467 N N . SER A 1 299 ? -19.309 -11.892 34.694 1.00 92.94 299 SER A N 1
ATOM 2468 C CA . SER A 1 299 ? -20.737 -12.030 34.383 1.00 92.94 299 SER A CA 1
ATOM 2469 C C . SER A 1 299 ? -20.881 -12.946 33.169 1.00 92.94 299 SER A C 1
ATOM 2471 O O . SER A 1 299 ? -20.199 -12.721 32.171 1.00 92.94 299 SER A O 1
ATOM 2473 N N . PHE A 1 300 ? -21.727 -13.974 33.230 1.00 92.94 300 PHE A N 1
ATOM 2474 C CA . PHE A 1 300 ? -21.882 -14.935 32.133 1.00 92.94 300 PHE A CA 1
ATOM 2475 C C . PHE A 1 300 ? -23.319 -15.429 31.955 1.00 92.94 300 PHE A C 1
ATOM 2477 O O . PHE A 1 300 ? -24.117 -15.443 32.892 1.00 92.94 300 PHE A O 1
ATOM 2484 N N . TRP A 1 301 ? -23.642 -15.841 30.734 1.00 92.31 301 TRP A N 1
ATOM 2485 C CA . TRP A 1 301 ? -24.925 -16.401 30.340 1.00 92.31 301 TRP A CA 1
ATOM 2486 C C . TRP A 1 301 ? -24.998 -17.889 30.653 1.00 92.31 301 TRP A C 1
ATOM 2488 O O . TRP A 1 301 ? -24.084 -18.651 30.321 1.00 92.31 301 TRP A O 1
ATOM 2498 N N . ARG A 1 302 ? -26.097 -18.312 31.276 1.00 90.00 302 ARG A N 1
ATOM 2499 C CA . ARG A 1 302 ? -26.385 -19.719 31.526 1.00 90.00 302 ARG A CA 1
ATOM 2500 C C . ARG A 1 302 ? -27.880 -19.976 31.643 1.00 90.00 302 ARG A C 1
ATOM 2502 O O . ARG A 1 302 ? -28.559 -19.351 32.460 1.00 90.00 302 ARG A O 1
ATOM 2509 N N . SER A 1 303 ? -28.378 -20.948 30.882 1.00 85.06 303 SER A N 1
ATOM 2510 C CA . SER A 1 303 ? -29.760 -21.442 30.964 1.00 85.06 303 SER A CA 1
ATOM 2511 C C . SER A 1 303 ? -30.805 -20.315 30.893 1.00 85.06 303 SER A C 1
ATOM 2513 O O . SER A 1 303 ? -31.783 -20.297 31.640 1.00 85.06 303 SER A O 1
ATOM 2515 N N . GLY A 1 304 ? -30.564 -19.333 30.019 1.00 84.12 304 GLY A N 1
ATOM 2516 C CA . GLY A 1 304 ? -31.466 -18.200 29.799 1.00 84.12 304 GLY A CA 1
ATOM 2517 C C . GLY A 1 304 ? -31.361 -17.067 30.826 1.00 84.12 304 GLY A C 1
ATOM 2518 O O . GLY A 1 304 ? -32.218 -16.183 30.840 1.00 84.12 304 GLY A O 1
ATOM 2519 N N . ARG A 1 305 ? -30.368 -17.088 31.726 1.00 88.81 305 ARG A N 1
ATOM 2520 C CA . ARG A 1 305 ? -30.168 -16.057 32.755 1.00 88.81 305 ARG A CA 1
ATOM 2521 C C . ARG A 1 305 ? -28.699 -15.667 32.883 1.00 88.81 305 ARG A C 1
ATOM 2523 O O . ARG A 1 305 ? -27.802 -16.453 32.597 1.00 88.81 305 ARG A O 1
ATOM 2530 N N . VAL A 1 306 ? -28.459 -14.453 33.372 1.00 90.88 306 VAL A N 1
ATOM 2531 C CA . VAL A 1 306 ? -27.111 -13.963 33.681 1.00 90.88 306 VAL A CA 1
ATOM 2532 C C . VAL A 1 306 ? -26.730 -14.358 35.107 1.00 90.88 306 VAL A C 1
ATOM 2534 O O . VAL A 1 306 ? -27.491 -14.131 36.050 1.00 90.88 306 VAL A O 1
ATOM 2537 N N . GLN A 1 307 ? -25.542 -14.929 35.270 1.00 90.06 307 GLN A N 1
ATOM 2538 C CA . GLN A 1 307 ? -24.929 -15.260 36.554 1.00 90.06 307 GLN A CA 1
ATOM 2539 C C . GLN A 1 307 ? -23.673 -14.413 36.772 1.00 90.06 307 GLN A C 1
ATOM 2541 O O . GLN A 1 307 ? -23.023 -13.991 35.817 1.00 90.06 307 GLN A O 1
ATOM 2546 N N . HIS A 1 308 ? -23.343 -14.152 38.039 1.00 90.25 308 HIS A N 1
ATOM 2547 C CA . HIS A 1 308 ? -22.213 -13.304 38.426 1.00 90.25 308 HIS A CA 1
ATOM 2548 C C . HIS A 1 308 ? -21.321 -14.050 39.415 1.00 90.25 308 HIS A C 1
ATOM 2550 O O . HIS A 1 308 ? -21.793 -14.492 40.462 1.00 90.25 308 HIS A O 1
ATOM 2556 N N . CYS A 1 309 ? -20.029 -14.131 39.117 1.00 89.44 309 CYS A N 1
ATOM 2557 C CA . CYS A 1 309 ? -19.005 -14.651 40.014 1.00 89.44 309 CYS A CA 1
ATOM 2558 C C . CYS A 1 309 ? -17.995 -13.552 40.347 1.00 89.44 309 CYS A C 1
ATOM 2560 O O . CYS A 1 309 ? -17.451 -12.894 39.460 1.00 89.44 309 CYS A O 1
ATOM 2562 N N . ARG A 1 310 ? -17.717 -13.363 41.637 1.00 90.44 310 ARG A N 1
ATOM 2563 C CA . ARG A 1 310 ? -16.687 -12.427 42.098 1.00 90.44 310 ARG A CA 1
ATOM 2564 C C . ARG A 1 310 ? -15.303 -13.030 41.867 1.00 90.44 310 ARG A C 1
ATOM 2566 O O . ARG A 1 310 ? -14.998 -14.081 42.424 1.00 90.44 310 ARG A O 1
ATOM 2573 N N . ILE A 1 311 ? -14.470 -12.335 41.102 1.00 92.25 311 ILE A N 1
ATOM 2574 C CA . ILE A 1 311 ? -13.033 -12.580 41.002 1.00 92.25 311 ILE A CA 1
ATOM 2575 C C . ILE A 1 311 ? -12.376 -11.817 42.149 1.00 92.25 311 ILE A C 1
ATOM 2577 O O . ILE A 1 311 ? -12.356 -10.584 42.162 1.00 92.25 311 ILE A O 1
ATOM 2581 N N . ARG A 1 312 ? -11.865 -12.563 43.125 1.00 91.62 312 ARG A N 1
ATOM 2582 C CA . ARG A 1 312 ? -11.178 -12.008 44.288 1.00 91.62 312 ARG A CA 1
ATOM 2583 C C . ARG A 1 312 ? -9.735 -11.701 43.924 1.00 91.62 312 ARG A C 1
ATOM 2585 O O . ARG A 1 312 ? -9.102 -12.466 43.191 1.00 91.62 312 ARG A O 1
ATOM 2592 N N . SER A 1 313 ? -9.222 -10.603 44.456 1.00 89.62 313 SER A N 1
ATOM 2593 C CA . SER A 1 313 ? -7.820 -10.222 44.366 1.00 89.62 313 SER A CA 1
ATOM 2594 C C . SER A 1 313 ? -7.151 -10.326 45.742 1.00 89.62 313 SER A C 1
ATOM 2596 O O . SER A 1 313 ? -7.749 -10.012 46.769 1.00 89.62 313 SER A O 1
ATOM 2598 N N . THR A 1 314 ? -5.919 -10.829 45.792 1.00 88.75 314 THR A N 1
ATOM 2599 C CA . THR A 1 314 ? -5.101 -10.868 47.014 1.00 88.75 314 THR A CA 1
ATOM 2600 C C . THR A 1 314 ? -3.643 -10.576 46.684 1.00 88.75 314 THR A C 1
ATOM 2602 O O . THR A 1 314 ? -3.197 -10.826 45.566 1.00 88.75 314 THR A O 1
ATOM 2605 N N . MET A 1 315 ? -2.896 -10.039 47.645 1.00 84.75 315 MET A N 1
ATOM 2606 C CA . MET A 1 315 ? -1.473 -9.743 47.495 1.00 84.75 315 MET A CA 1
ATOM 2607 C C . MET A 1 315 ? -0.661 -10.817 48.222 1.00 84.75 315 MET A C 1
ATOM 2609 O O . MET A 1 315 ? -0.695 -10.889 49.449 1.00 84.75 315 MET A O 1
ATOM 2613 N N . GLU A 1 316 ? 0.090 -11.633 47.484 1.00 81.81 316 GLU A N 1
ATOM 2614 C CA . GLU A 1 316 ? 0.925 -12.703 48.042 1.00 81.81 316 GLU A CA 1
ATOM 2615 C C . GLU A 1 316 ? 2.375 -12.522 47.572 1.00 81.81 316 GLU A C 1
ATOM 2617 O O . GLU A 1 316 ? 2.648 -12.437 46.374 1.00 81.81 316 GLU A O 1
ATOM 2622 N N . GLY A 1 317 ? 3.317 -12.385 48.512 1.00 75.94 317 GLY A N 1
ATOM 2623 C CA . GLY A 1 317 ? 4.741 -12.206 48.188 1.00 75.94 317 GLY A CA 1
ATOM 2624 C C . GLY A 1 317 ? 5.058 -10.962 47.342 1.00 75.94 317 GLY A C 1
ATOM 2625 O O . GLY A 1 317 ? 6.006 -10.979 46.564 1.00 75.94 317 GLY A O 1
ATOM 2626 N N . GLY A 1 318 ? 4.245 -9.902 47.440 1.00 75.75 318 GLY A N 1
ATOM 2627 C CA . GLY A 1 318 ? 4.394 -8.677 46.641 1.00 75.75 318 GLY A CA 1
ATOM 2628 C C . GLY A 1 318 ? 3.852 -8.769 45.209 1.00 75.75 318 GLY A C 1
ATOM 2629 O O . GLY A 1 318 ? 3.992 -7.815 44.450 1.00 75.75 318 GLY A O 1
ATOM 2630 N N . THR A 1 319 ? 3.218 -9.886 44.836 1.00 79.00 319 THR A N 1
ATOM 2631 C CA . THR A 1 319 ? 2.559 -10.063 43.536 1.00 79.00 319 THR A CA 1
ATOM 2632 C C . THR A 1 319 ? 1.046 -10.170 43.723 1.00 79.00 319 THR A C 1
ATOM 2634 O O . THR A 1 319 ? 0.569 -10.933 44.563 1.00 79.00 319 THR A O 1
ATOM 2637 N N . MET A 1 320 ? 0.280 -9.434 42.914 1.00 83.94 320 MET A N 1
ATOM 2638 C CA . MET A 1 320 ? -1.180 -9.559 42.888 1.00 83.94 320 MET A CA 1
ATOM 2639 C C . MET A 1 320 ? -1.594 -10.911 42.300 1.00 83.94 320 MET A C 1
ATOM 2641 O O . MET A 1 320 ? -1.105 -11.326 41.247 1.00 83.94 320 MET A O 1
ATOM 2645 N N . LYS A 1 321 ? -2.516 -11.592 42.978 1.00 89.19 321 LYS A N 1
ATOM 2646 C CA . LYS A 1 321 ? -3.093 -12.872 42.570 1.00 89.19 321 LYS A CA 1
ATOM 2647 C C . LYS A 1 321 ? -4.609 -12.769 42.470 1.00 89.19 321 LYS A C 1
ATOM 2649 O O . LYS A 1 321 ? -5.250 -12.143 43.312 1.00 89.19 321 LYS A O 1
ATOM 2654 N N . TYR A 1 322 ? -5.175 -13.422 41.461 1.00 91.31 322 TYR A N 1
ATOM 2655 C CA . TYR A 1 322 ? -6.606 -13.412 41.155 1.00 91.31 322 TYR A CA 1
ATOM 2656 C C . TYR A 1 322 ? -7.173 -14.825 41.202 1.00 91.31 322 TYR A C 1
ATOM 2658 O O . TYR A 1 322 ? -6.532 -15.755 40.715 1.00 91.31 322 TYR A O 1
ATOM 2666 N N . TYR A 1 323 ? -8.367 -15.001 41.762 1.00 90.81 323 TYR A N 1
ATOM 2667 C CA . TYR A 1 323 ? -8.990 -16.319 41.886 1.00 90.81 323 TYR A CA 1
ATOM 2668 C C . TYR A 1 323 ? -10.519 -16.243 41.991 1.00 90.81 323 TYR A C 1
ATOM 2670 O O . TYR A 1 323 ? -11.088 -15.265 42.476 1.00 90.81 323 TYR A O 1
ATOM 2678 N N . LEU A 1 324 ? -11.188 -17.300 41.519 1.00 88.12 324 LEU A N 1
ATOM 2679 C CA . LEU A 1 324 ? -12.630 -17.532 41.717 1.00 88.12 324 LEU A CA 1
ATOM 2680 C C . LEU A 1 324 ? -12.893 -18.501 42.880 1.00 88.12 324 LEU A C 1
ATOM 2682 O O . LEU A 1 324 ? -13.896 -18.383 43.582 1.00 88.12 324 LEU A O 1
ATOM 2686 N N . THR A 1 325 ? -11.974 -19.443 43.090 1.00 82.88 325 THR A N 1
ATOM 2687 C CA . THR A 1 325 ? -12.005 -20.472 44.134 1.00 82.88 325 THR A CA 1
ATOM 2688 C C . THR A 1 325 ? -10.660 -20.494 44.843 1.00 82.88 325 THR A C 1
ATOM 2690 O O . THR A 1 325 ? -9.636 -20.366 44.173 1.00 82.88 325 THR A O 1
ATOM 2693 N N . ASP A 1 326 ? -10.641 -20.724 46.153 1.00 79.56 326 ASP A N 1
ATOM 2694 C CA . ASP A 1 326 ? -9.417 -20.625 46.969 1.00 79.56 326 ASP A CA 1
ATOM 2695 C C . ASP A 1 326 ? -8.321 -21.641 46.565 1.00 79.56 326 ASP A C 1
ATOM 2697 O O . ASP A 1 326 ? -7.150 -21.454 46.873 1.00 79.56 326 ASP A O 1
ATOM 2701 N N . ASN A 1 327 ? -8.678 -22.687 45.810 1.00 80.69 327 ASN A N 1
ATOM 2702 C CA . ASN A 1 327 ? -7.758 -23.743 45.370 1.00 80.69 327 ASN A CA 1
ATOM 2703 C C . ASN A 1 327 ? -6.920 -23.391 44.126 1.00 80.69 327 ASN A C 1
ATOM 2705 O O . ASN A 1 327 ? -6.005 -24.141 43.790 1.00 80.69 327 ASN A O 1
ATOM 2709 N N . LEU A 1 328 ? -7.252 -22.320 43.394 1.00 87.44 328 LEU A N 1
ATOM 2710 C CA . LEU A 1 328 ? -6.605 -22.007 42.116 1.00 87.44 328 LEU A CA 1
ATOM 2711 C C . LEU A 1 328 ? -6.425 -20.499 41.928 1.00 87.44 328 LEU A C 1
ATOM 2713 O O . LEU A 1 328 ? -7.397 -19.765 41.747 1.00 87.44 328 LEU A O 1
ATOM 2717 N N . MET A 1 329 ? -5.165 -20.058 41.940 1.00 90.19 329 MET A N 1
ATOM 2718 C CA . MET A 1 329 ? -4.771 -18.648 41.902 1.00 90.19 329 MET A CA 1
ATOM 2719 C C . MET A 1 329 ? -3.927 -18.331 40.665 1.00 90.19 329 MET A C 1
ATOM 2721 O O . MET A 1 329 ? -3.022 -19.078 40.300 1.00 90.19 329 MET A O 1
ATOM 2725 N N . PHE A 1 330 ? -4.189 -17.181 40.048 1.00 89.81 330 PHE A N 1
ATOM 2726 C CA . PHE A 1 330 ? -3.568 -16.737 38.800 1.00 89.81 330 PHE A CA 1
ATOM 2727 C C . PHE A 1 330 ? -2.791 -15.437 38.998 1.00 89.81 330 PHE A C 1
ATOM 2729 O O . PHE A 1 330 ? -3.139 -14.620 39.844 1.00 89.81 330 PHE A O 1
ATOM 2736 N N . SER A 1 331 ? -1.745 -15.216 38.200 1.00 87.19 331 SER A N 1
ATOM 2737 C CA . SER A 1 331 ? -0.949 -13.975 38.208 1.00 87.19 331 SER A CA 1
ATOM 2738 C C . SER A 1 331 ? -1.631 -12.793 37.512 1.00 87.19 331 SER A C 1
ATOM 2740 O O . SER A 1 331 ? -1.214 -11.653 37.690 1.00 87.19 331 SER A O 1
ATOM 2742 N N . SER A 1 332 ? -2.669 -13.048 36.712 1.00 89.25 332 SER A N 1
ATOM 2743 C CA . SER A 1 332 ? -3.441 -12.022 36.016 1.00 89.25 332 SER A CA 1
ATOM 2744 C C . SER A 1 332 ? -4.877 -12.475 35.768 1.00 89.25 332 SER A C 1
ATOM 2746 O O . SER A 1 332 ? -5.166 -13.672 35.694 1.00 89.25 332 SER A O 1
ATOM 2748 N N . ILE A 1 333 ? -5.780 -11.510 35.582 1.00 90.00 333 ILE A N 1
ATOM 2749 C CA . ILE A 1 333 ? -7.163 -11.775 35.150 1.00 90.00 333 ILE A CA 1
ATOM 2750 C C . ILE A 1 333 ? -7.176 -12.419 33.765 1.00 90.00 333 ILE A C 1
ATOM 2752 O O . ILE A 1 333 ? -7.970 -13.319 33.517 1.00 90.00 333 ILE A O 1
ATOM 2756 N N . PHE A 1 334 ? -6.264 -12.004 32.882 1.00 89.19 334 PHE A N 1
ATOM 2757 C CA . PHE A 1 334 ? -6.106 -12.617 31.568 1.00 89.19 334 PHE A CA 1
ATOM 2758 C C . PHE A 1 334 ? -5.853 -14.127 31.690 1.00 89.19 334 PHE A C 1
ATOM 2760 O O . PHE A 1 334 ? -6.599 -14.915 31.115 1.00 89.19 334 PHE A O 1
ATOM 2767 N N . ALA A 1 335 ? -4.878 -14.541 32.506 1.00 87.94 335 ALA A N 1
ATOM 2768 C CA . ALA A 1 335 ? -4.569 -15.955 32.720 1.00 87.94 335 ALA A CA 1
ATOM 2769 C C . ALA A 1 335 ? -5.744 -16.725 33.346 1.00 87.94 335 ALA A C 1
ATOM 2771 O O . ALA A 1 335 ? -6.025 -17.851 32.936 1.00 87.94 335 ALA A O 1
ATOM 2772 N N . LEU A 1 336 ? -6.461 -16.103 34.290 1.00 91.81 336 LEU A N 1
ATOM 2773 C CA . LEU A 1 336 ? -7.668 -16.674 34.892 1.00 91.81 336 LEU A CA 1
ATOM 2774 C C . LEU A 1 336 ? -8.739 -16.958 33.833 1.00 91.81 336 LEU A C 1
ATOM 2776 O O . LEU A 1 336 ? -9.289 -18.057 33.786 1.00 91.81 336 LEU A O 1
ATOM 2780 N N . ILE A 1 337 ? -9.032 -15.984 32.970 1.00 92.25 337 ILE A N 1
ATOM 2781 C CA . ILE A 1 337 ? -10.052 -16.131 31.929 1.00 92.25 337 ILE A CA 1
ATOM 2782 C C . ILE A 1 337 ? -9.628 -17.166 30.890 1.00 92.25 337 ILE A C 1
ATOM 2784 O O . ILE A 1 337 ? -10.437 -18.028 30.562 1.00 92.25 337 ILE A O 1
ATOM 2788 N N . GLN A 1 338 ? -8.376 -17.148 30.422 1.00 88.38 338 GLN A N 1
ATOM 2789 C CA . GLN A 1 338 ? -7.883 -18.161 29.479 1.00 88.38 338 GLN A CA 1
ATOM 2790 C C . GLN A 1 338 ? -8.022 -19.576 30.048 1.00 88.38 338 GLN A C 1
ATOM 2792 O O . GLN A 1 338 ? -8.555 -20.461 29.380 1.00 88.38 338 GLN A O 1
ATOM 2797 N N . HIS A 1 339 ? -7.672 -19.774 31.322 1.00 89.25 339 HIS A N 1
ATOM 2798 C CA . HIS A 1 339 ? -7.846 -21.068 31.973 1.00 89.25 339 HIS A CA 1
ATOM 2799 C C . HIS A 1 339 ? -9.305 -21.542 31.961 1.00 89.25 339 HIS A C 1
ATOM 2801 O O . HIS A 1 339 ? -9.555 -22.691 31.612 1.00 89.25 339 HIS A O 1
ATOM 2807 N N . TYR A 1 340 ? -10.278 -20.683 32.285 1.00 89.56 340 TYR A N 1
ATOM 2808 C CA . TYR A 1 340 ? -11.701 -21.063 32.296 1.00 89.56 340 TYR A CA 1
ATOM 2809 C C . TYR A 1 340 ? -12.372 -21.086 30.912 1.00 89.56 340 TYR A C 1
ATOM 2811 O O . TYR A 1 340 ? -13.515 -21.534 30.780 1.00 89.56 340 TYR A O 1
ATOM 2819 N N . ARG A 1 341 ? -11.670 -20.650 29.861 1.00 88.44 341 ARG A N 1
ATOM 2820 C CA . ARG A 1 341 ? -12.038 -20.942 28.466 1.00 88.44 341 ARG A CA 1
ATOM 2821 C C . ARG A 1 341 ? -11.621 -22.349 28.049 1.00 88.44 341 ARG A C 1
ATOM 2823 O O . ARG A 1 341 ? -12.272 -22.950 27.201 1.00 88.44 341 ARG A O 1
ATOM 2830 N N . GLU A 1 342 ? -10.580 -22.900 28.664 1.00 85.50 342 GLU A N 1
ATOM 2831 C CA . GLU A 1 342 ? -10.075 -24.250 28.385 1.00 85.50 342 GLU A CA 1
ATOM 2832 C C . GLU A 1 342 ? -10.517 -25.286 29.422 1.00 85.50 342 GLU A C 1
ATOM 2834 O O . GLU A 1 342 ? -10.608 -26.472 29.128 1.00 85.50 342 GLU A O 1
ATOM 2839 N N . THR A 1 343 ? -10.858 -24.872 30.633 1.00 84.56 343 THR A N 1
ATOM 2840 C CA . THR A 1 343 ? -11.217 -25.752 31.749 1.00 84.56 343 THR A CA 1
ATOM 2841 C C . THR A 1 343 ? -12.589 -25.361 32.273 1.00 84.56 343 THR A C 1
ATOM 2843 O O . THR A 1 343 ? -12.952 -24.188 32.275 1.00 84.56 343 THR A O 1
ATOM 2846 N N . HIS A 1 344 ? -13.386 -26.340 32.694 1.00 82.94 344 HIS A N 1
ATOM 2847 C CA . HIS A 1 344 ? -14.708 -26.039 33.224 1.00 82.94 344 HIS A CA 1
ATOM 2848 C C . HIS A 1 344 ? -14.610 -25.377 34.603 1.00 82.94 344 HIS A C 1
ATOM 2850 O O . HIS A 1 344 ? -13.962 -25.893 35.515 1.00 82.94 344 HIS A O 1
ATOM 2856 N N . LEU A 1 345 ? -15.312 -24.261 34.769 1.00 82.25 345 LEU A N 1
ATOM 2857 C CA . LEU A 1 345 ? -15.619 -23.677 36.063 1.00 82.25 345 LEU A CA 1
ATOM 2858 C C . LEU A 1 345 ? -16.623 -24.590 36.774 1.00 82.25 345 LEU A C 1
ATOM 2860 O O . LEU A 1 345 ? -17.771 -24.724 36.341 1.00 82.25 345 LEU A O 1
ATOM 2864 N N . ARG A 1 346 ? -16.174 -25.228 37.857 1.00 77.50 346 ARG A N 1
ATOM 2865 C CA . ARG A 1 346 ? -16.992 -26.113 38.692 1.00 77.50 346 ARG A CA 1
ATOM 2866 C C . ARG A 1 346 ? -17.455 -25.364 39.931 1.00 77.50 346 ARG A C 1
ATOM 2868 O O . ARG A 1 346 ? -16.645 -24.999 40.779 1.00 77.50 346 ARG A O 1
ATOM 2875 N N . CYS A 1 347 ? -18.758 -25.161 40.043 1.00 66.75 347 CYS A N 1
ATOM 2876 C CA . CYS A 1 347 ? -19.410 -24.743 41.276 1.00 66.75 347 CYS A CA 1
ATOM 2877 C C . CYS A 1 347 ? -20.316 -25.881 41.766 1.00 66.75 347 CYS A C 1
ATOM 2879 O O . CYS A 1 347 ? -20.675 -26.762 40.988 1.00 66.75 347 CYS A O 1
ATOM 2881 N N . ALA A 1 348 ? -20.711 -25.874 43.042 1.00 61.44 348 ALA A N 1
ATOM 2882 C CA . ALA A 1 348 ? -21.530 -26.943 43.632 1.00 61.44 348 ALA A CA 1
ATOM 2883 C C . ALA A 1 348 ? -22.846 -27.211 42.867 1.00 61.44 348 ALA A C 1
ATOM 2885 O O . ALA A 1 348 ? -23.401 -28.301 42.943 1.00 61.44 348 ALA A O 1
ATOM 2886 N N . GLU A 1 349 ? -23.319 -26.223 42.106 1.00 62.94 349 GLU A N 1
ATOM 2887 C CA . GLU A 1 349 ? -24.585 -26.260 41.377 1.00 62.94 349 GLU A CA 1
ATOM 2888 C C . GLU A 1 349 ? -24.412 -26.426 39.854 1.00 62.94 349 GLU A C 1
ATOM 2890 O O . GLU A 1 349 ? -25.420 -26.536 39.147 1.00 62.94 349 GLU A O 1
ATOM 2895 N N . PHE A 1 350 ? -23.175 -26.396 39.318 1.00 75.31 350 PHE A N 1
ATOM 2896 C CA . PHE A 1 350 ? -22.930 -26.470 37.869 1.00 75.31 350 PHE A CA 1
ATOM 2897 C C . PHE A 1 350 ? -21.486 -26.657 37.401 1.00 75.31 350 PHE A C 1
ATOM 2899 O O . PHE A 1 350 ? -20.529 -26.312 38.088 1.00 75.31 350 PHE A O 1
ATOM 2906 N N . GLU A 1 351 ? -21.361 -27.084 36.142 1.00 78.12 351 GLU A N 1
ATOM 2907 C CA . GLU A 1 351 ? -20.119 -27.103 35.374 1.00 78.12 351 GLU A CA 1
ATOM 2908 C C . GLU A 1 351 ? -20.312 -26.282 34.085 1.00 78.12 351 GLU A C 1
ATOM 2910 O O . GLU A 1 351 ? -21.255 -26.524 33.330 1.00 78.12 351 GLU A O 1
ATOM 2915 N N . LEU A 1 352 ? -19.472 -25.266 33.859 1.00 85.62 352 LEU A N 1
ATOM 2916 C CA . LEU A 1 352 ? -19.578 -24.364 32.703 1.00 85.62 352 LEU A CA 1
ATOM 2917 C C . LEU A 1 352 ? -18.196 -23.955 32.194 1.00 85.62 352 LEU A C 1
ATOM 2919 O O . LEU A 1 352 ? -17.310 -23.649 32.984 1.00 85.62 352 LEU A O 1
ATOM 2923 N N . ARG A 1 353 ? -18.016 -23.887 30.876 1.00 88.38 353 ARG A N 1
ATOM 2924 C CA . ARG A 1 353 ? -16.818 -23.321 30.244 1.00 88.38 353 ARG A CA 1
ATOM 2925 C C . ARG A 1 353 ? -17.140 -21.942 29.672 1.00 88.38 353 ARG A C 1
ATOM 2927 O O . ARG A 1 353 ? -18.217 -21.758 29.110 1.00 88.38 353 ARG A O 1
ATOM 2934 N N . LEU A 1 354 ? -16.216 -20.992 29.793 1.00 90.56 354 LEU A N 1
ATOM 2935 C CA . LEU A 1 354 ? -16.355 -19.685 29.153 1.00 90.56 354 LEU A CA 1
ATOM 2936 C C . LEU A 1 354 ? -16.228 -19.839 27.636 1.00 90.56 354 LEU A C 1
ATOM 2938 O O . LEU A 1 354 ? -15.259 -20.415 27.142 1.00 90.56 354 LEU A O 1
ATOM 2942 N N . THR A 1 355 ? -17.219 -19.345 26.900 1.00 89.12 355 THR A N 1
ATOM 2943 C CA . THR A 1 355 ? -17.311 -19.501 25.447 1.00 89.12 355 THR A CA 1
ATOM 2944 C C . THR A 1 355 ? -17.055 -18.167 24.760 1.00 89.12 355 THR A C 1
ATOM 2946 O O . THR A 1 355 ? -15.896 -17.783 24.571 1.00 89.12 355 THR A O 1
ATOM 2949 N N . ASP A 1 356 ? -18.121 -17.463 24.398 1.00 87.94 356 ASP A N 1
ATOM 2950 C CA . ASP A 1 356 ? -18.050 -16.300 23.528 1.00 87.94 356 ASP A CA 1
ATOM 2951 C C . ASP A 1 356 ? -17.884 -15.012 24.358 1.00 87.94 356 ASP A C 1
ATOM 2953 O O . ASP A 1 356 ? -18.669 -14.749 25.274 1.00 87.94 356 ASP A O 1
ATOM 2957 N N . PRO A 1 357 ? -16.842 -14.204 24.095 1.00 89.81 357 PRO A N 1
ATOM 2958 C CA . PRO A 1 357 ? -16.655 -12.936 24.784 1.00 89.81 357 PRO A CA 1
ATOM 2959 C C . PRO A 1 357 ? -17.659 -11.899 24.265 1.00 89.81 357 PRO A C 1
ATOM 2961 O O . PRO A 1 357 ? -17.691 -11.630 23.065 1.00 89.81 357 PRO A O 1
ATOM 2964 N N . VAL A 1 358 ? -18.423 -11.262 25.155 1.00 86.88 358 VAL A N 1
ATOM 2965 C CA . VAL A 1 358 ? -19.272 -10.121 24.780 1.00 86.88 358 VAL A CA 1
ATOM 2966 C C . VAL A 1 358 ? -18.365 -8.925 24.492 1.00 86.88 358 VAL A C 1
ATOM 2968 O O . VAL A 1 358 ? -17.662 -8.472 25.406 1.00 86.88 358 VAL A O 1
ATOM 2971 N N . PRO A 1 359 ? -18.344 -8.404 23.254 1.00 79.19 359 PRO A N 1
ATOM 2972 C CA . PRO A 1 359 ? -17.507 -7.267 22.913 1.00 79.19 359 PRO A CA 1
ATOM 2973 C C . PRO A 1 359 ? -17.972 -6.020 23.670 1.00 79.19 359 PRO A C 1
ATOM 2975 O O . PRO A 1 359 ? -19.169 -5.784 23.824 1.00 79.19 359 PRO A O 1
ATOM 2978 N N . ASN A 1 360 ? -17.028 -5.204 24.136 1.00 74.00 360 ASN A N 1
ATOM 2979 C CA . ASN A 1 360 ? -17.340 -3.873 24.651 1.00 74.00 360 ASN A CA 1
ATOM 2980 C C . ASN A 1 360 ? -17.947 -3.019 23.518 1.00 74.00 360 ASN A C 1
ATOM 2982 O O . ASN A 1 360 ? -17.241 -2.782 22.535 1.00 74.00 360 ASN A O 1
ATOM 2986 N N . PRO A 1 361 ? -19.212 -2.559 23.624 1.00 66.00 361 PRO A N 1
ATOM 2987 C CA . PRO A 1 361 ? -19.855 -1.746 22.587 1.00 66.00 361 PRO A CA 1
ATOM 2988 C C . PRO A 1 361 ? -19.248 -0.341 22.485 1.00 66.00 361 PRO A C 1
ATOM 2990 O O . PRO A 1 361 ? -19.253 0.260 21.414 1.00 66.00 361 PRO A O 1
ATOM 2993 N N . ASN A 1 362 ? -18.638 0.153 23.569 1.00 67.00 362 ASN A N 1
ATOM 2994 C CA . ASN A 1 362 ? -18.047 1.487 23.648 1.00 67.00 362 ASN A CA 1
ATOM 2995 C C . ASN A 1 362 ? -16.539 1.423 23.959 1.00 67.00 362 ASN A C 1
ATOM 2997 O O . ASN A 1 362 ? -16.076 2.004 24.944 1.00 67.00 362 ASN A O 1
ATOM 3001 N N . PRO A 1 363 ? -15.716 0.756 23.123 1.00 60.28 363 PRO A N 1
ATOM 3002 C CA . PRO A 1 363 ? -14.281 0.630 23.381 1.00 60.28 363 PRO A CA 1
ATOM 3003 C C . PRO A 1 363 ? -13.562 1.985 23.271 1.00 60.28 363 PRO A C 1
ATOM 3005 O O . PRO A 1 363 ? -12.495 2.181 23.852 1.00 60.28 363 PRO A O 1
ATOM 3008 N N . HIS A 1 364 ? -14.159 2.930 22.540 1.00 59.59 364 HIS A N 1
ATOM 3009 C CA . HIS A 1 364 ? -13.686 4.301 22.375 1.00 59.59 364 HIS A CA 1
ATOM 3010 C C . HIS A 1 364 ? -13.714 5.101 23.683 1.00 59.59 364 HIS A C 1
ATOM 3012 O O . HIS A 1 364 ? -12.860 5.951 23.914 1.00 59.59 364 HIS A O 1
ATOM 3018 N N . GLU A 1 365 ? -14.641 4.785 24.588 1.00 62.84 365 GLU A N 1
ATOM 3019 C CA . GLU A 1 365 ? -14.777 5.479 25.866 1.00 62.84 365 GLU A CA 1
ATOM 3020 C C . GLU A 1 365 ? -13.677 5.143 26.882 1.00 62.84 365 GLU A C 1
ATOM 3022 O O . GLU A 1 365 ? -13.474 5.890 27.844 1.00 62.84 365 GLU A O 1
ATOM 3027 N N . SER A 1 366 ? -13.002 4.006 26.706 1.00 54.00 366 SER A N 1
ATOM 3028 C CA . SER A 1 366 ? -11.973 3.491 27.615 1.00 54.00 366 SER A CA 1
ATOM 3029 C C . SER A 1 366 ? -10.546 3.642 27.087 1.00 54.00 366 SER A C 1
ATOM 3031 O O . SER A 1 366 ? -9.613 3.293 27.806 1.00 54.00 366 SER A O 1
ATOM 3033 N N . ARG A 1 367 ? -10.353 4.143 25.859 1.00 52.22 367 ARG A N 1
ATOM 3034 C CA . ARG A 1 367 ? -9.040 4.260 25.204 1.00 52.22 367 ARG A CA 1
ATOM 3035 C C . ARG A 1 367 ? -8.435 5.664 25.379 1.00 52.22 367 ARG A C 1
ATOM 3037 O O . ARG A 1 367 ? -8.783 6.563 24.616 1.00 52.22 367 ARG A O 1
ATOM 3044 N N . PRO A 1 368 ? -7.497 5.884 26.318 1.00 44.53 368 PRO A N 1
ATOM 3045 C CA . PRO A 1 368 ? -6.544 6.982 26.188 1.00 44.53 368 PRO A CA 1
ATOM 3046 C C . PRO A 1 368 ? -5.590 6.645 25.036 1.00 44.53 368 PRO A C 1
ATOM 3048 O O . PRO A 1 368 ? -5.099 5.519 24.956 1.00 44.53 368 PRO A O 1
ATOM 3051 N N . TYR A 1 369 ? -5.338 7.580 24.125 1.00 38.81 369 TYR A N 1
ATOM 3052 C CA . TYR A 1 369 ? -4.258 7.385 23.161 1.00 38.81 369 TYR A CA 1
ATOM 3053 C C . TYR A 1 369 ? -2.973 7.866 23.839 1.00 38.81 369 TYR A C 1
ATOM 3055 O O . TYR A 1 369 ? -2.861 9.036 24.192 1.00 38.81 369 TYR A O 1
ATOM 3063 N N . VAL A 1 370 ? -2.049 6.922 24.042 1.00 33.06 370 VAL A N 1
ATOM 3064 C CA . VAL A 1 370 ? -0.731 7.044 24.693 1.00 33.06 370 VAL A CA 1
ATOM 3065 C C . VAL A 1 370 ? -0.753 7.075 26.235 1.00 33.06 370 VAL A C 1
ATOM 3067 O O . VAL A 1 370 ? -1.436 7.875 26.877 1.00 33.06 370 VAL A O 1
ATOM 3070 N N . ARG A 1 371 ? 0.024 6.158 26.841 1.00 31.03 371 ARG A N 1
ATOM 3071 C CA . ARG A 1 371 ? 0.328 6.119 28.284 1.00 31.03 371 ARG A CA 1
ATOM 3072 C C . ARG A 1 371 ? 0.858 7.494 28.727 1.00 31.03 371 ARG A C 1
ATOM 3074 O O . ARG A 1 371 ? 1.735 8.032 28.053 1.00 31.03 371 ARG A O 1
ATOM 3081 N N . PRO A 1 372 ? 0.437 8.042 29.881 1.00 29.61 372 PRO A N 1
ATOM 3082 C CA . PRO A 1 372 ? 1.180 9.133 30.482 1.00 29.61 372 PRO A CA 1
ATOM 3083 C C . PRO A 1 372 ? 2.557 8.588 30.861 1.00 29.61 372 PRO A C 1
ATOM 3085 O O . PRO A 1 372 ? 2.660 7.705 31.714 1.00 29.61 372 PRO A O 1
ATOM 3088 N N . CYS A 1 373 ? 3.621 9.111 30.253 1.00 27.77 373 CYS A N 1
ATOM 3089 C CA . CYS A 1 373 ? 4.934 9.022 30.874 1.00 27.77 373 CYS A CA 1
ATOM 3090 C C . CYS A 1 373 ? 4.799 9.611 32.282 1.00 27.77 373 CYS A C 1
ATOM 3092 O O . CYS A 1 373 ? 4.356 10.749 32.453 1.00 27.77 373 CYS A O 1
ATOM 3094 N N . ALA A 1 374 ? 5.112 8.804 33.295 1.00 30.75 374 ALA A N 1
ATOM 3095 C CA . ALA A 1 374 ? 5.087 9.211 34.689 1.00 30.75 374 ALA A CA 1
ATOM 3096 C C . ALA A 1 374 ? 5.979 10.450 34.872 1.00 30.75 374 ALA A C 1
ATOM 3098 O O . ALA A 1 374 ? 7.204 10.366 34.830 1.00 30.75 374 ALA A O 1
ATOM 3099 N N . GLY A 1 375 ? 5.355 11.619 35.023 1.00 30.31 375 GLY A N 1
ATOM 3100 C CA . GLY A 1 375 ? 6.081 12.881 35.047 1.00 30.31 375 GLY A CA 1
ATOM 3101 C C . GLY A 1 375 ? 5.205 14.090 35.340 1.00 30.31 375 GLY A C 1
ATOM 3102 O O . GLY A 1 375 ? 5.062 14.948 34.485 1.00 30.31 375 GLY A O 1
ATOM 3103 N N . GLY A 1 376 ? 4.668 14.167 36.563 1.00 28.00 376 GLY A N 1
ATOM 3104 C CA . GLY A 1 376 ? 4.356 15.417 37.275 1.00 28.00 376 GLY A CA 1
ATOM 3105 C C . GLY A 1 376 ? 3.396 16.413 36.608 1.00 28.00 376 GLY A C 1
ATOM 3106 O O . GLY A 1 376 ? 3.737 17.104 35.653 1.00 28.00 376 GLY A O 1
ATOM 3107 N N . ALA A 1 377 ? 2.222 16.565 37.221 1.00 30.34 377 ALA A N 1
ATOM 3108 C CA . ALA A 1 377 ? 1.200 17.546 36.881 1.00 30.34 377 ALA A CA 1
ATOM 3109 C C . ALA A 1 377 ? 1.732 18.984 36.678 1.00 30.34 377 ALA A C 1
ATOM 3111 O O . ALA A 1 377 ? 2.546 19.483 37.452 1.00 30.34 377 ALA A O 1
ATOM 3112 N N . GLY A 1 378 ? 1.171 19.663 35.669 1.00 36.41 378 GLY A N 1
ATOM 3113 C CA . GLY A 1 378 ? 1.086 21.123 35.580 1.00 36.41 378 GLY A CA 1
ATOM 3114 C C . GLY A 1 378 ? 2.336 21.861 35.101 1.00 36.41 378 GLY A C 1
ATOM 3115 O O . GLY A 1 378 ? 3.000 22.507 35.904 1.00 36.41 378 GLY A O 1
ATOM 3116 N N . ARG A 1 379 ? 2.618 21.878 33.789 1.00 34.31 379 ARG A N 1
ATOM 3117 C CA . ARG A 1 379 ? 3.567 22.838 33.187 1.00 34.31 379 ARG A CA 1
ATOM 3118 C C . ARG A 1 379 ? 3.093 23.316 31.810 1.00 34.31 379 ARG A C 1
ATOM 3120 O O . ARG A 1 379 ? 2.692 22.512 30.979 1.00 34.31 379 ARG A O 1
ATOM 3127 N N . LYS A 1 380 ? 3.128 24.637 31.591 1.00 29.06 380 LYS A N 1
ATOM 3128 C CA . LYS A 1 380 ? 2.865 25.294 30.299 1.00 29.06 380 LYS A CA 1
ATOM 3129 C C . LYS A 1 380 ? 4.062 25.081 29.363 1.00 29.06 380 LYS A C 1
ATOM 3131 O O . LYS A 1 380 ? 5.189 25.358 29.768 1.00 29.06 380 LYS A O 1
ATOM 3136 N N . CYS A 1 381 ? 3.822 24.654 28.125 1.00 30.81 381 CYS A N 1
ATOM 3137 C CA . CYS A 1 381 ? 4.840 24.634 27.073 1.00 30.81 381 CYS A CA 1
ATOM 3138 C C . CYS A 1 381 ? 4.970 26.035 26.453 1.00 30.81 381 CYS A C 1
ATOM 3140 O O . CYS A 1 381 ? 4.015 26.555 25.881 1.00 30.81 381 CYS A O 1
ATOM 3142 N N . GLN A 1 382 ? 6.143 26.655 26.589 1.00 27.02 382 GLN A N 1
ATOM 3143 C CA . GLN A 1 382 ? 6.591 27.731 25.698 1.00 27.02 382 GLN A CA 1
ATOM 3144 C C . GLN A 1 382 ? 7.229 27.116 24.440 1.00 27.02 382 GLN A C 1
ATOM 3146 O O . GLN A 1 382 ? 7.693 25.976 24.516 1.00 27.02 382 GLN A O 1
ATOM 3151 N N . PRO A 1 383 ? 7.278 27.842 23.306 1.00 28.92 383 PRO A N 1
ATOM 3152 C CA . PRO A 1 383 ? 7.865 27.338 22.071 1.00 28.92 383 PRO A CA 1
ATOM 3153 C C . PRO A 1 383 ? 9.370 27.161 22.282 1.00 28.92 383 PRO A C 1
ATOM 3155 O O . PRO A 1 383 ? 10.132 28.127 22.325 1.00 28.92 383 PRO A O 1
ATOM 3158 N N . CYS A 1 384 ? 9.800 25.923 22.485 1.00 30.73 384 CYS A N 1
ATOM 3159 C CA . CYS A 1 384 ? 11.207 25.583 22.456 1.00 30.73 384 CYS A CA 1
ATOM 3160 C C . CYS A 1 384 ? 11.639 25.459 20.991 1.00 30.73 384 CYS A C 1
ATOM 3162 O O . CYS A 1 384 ? 10.958 24.829 20.185 1.00 30.73 384 CYS A O 1
ATOM 3164 N N . GLY A 1 385 ? 12.742 26.126 20.639 1.00 36.44 385 GLY A N 1
ATOM 3165 C CA . GLY A 1 385 ? 13.326 26.041 19.303 1.00 36.44 385 GLY A CA 1
ATOM 3166 C C . GLY A 1 385 ? 13.573 24.588 18.905 1.00 36.44 385 GLY A C 1
ATOM 3167 O O . GLY A 1 385 ? 13.861 23.750 19.759 1.00 36.44 385 GLY A O 1
ATOM 3168 N N . SER A 1 386 ? 13.430 24.301 17.615 1.00 40.97 386 SER A N 1
ATOM 3169 C CA . SER A 1 386 ? 13.572 22.968 17.038 1.00 40.97 386 SER A CA 1
ATOM 3170 C C . SER A 1 386 ? 14.883 22.320 17.494 1.00 40.97 386 SER A C 1
ATOM 3172 O O . SER A 1 386 ? 15.970 22.807 17.178 1.00 40.97 386 SER A O 1
ATOM 3174 N N . TYR A 1 387 ? 14.786 21.243 18.276 1.00 51.91 387 TYR A N 1
ATOM 3175 C CA . TYR A 1 387 ? 15.950 20.466 18.692 1.00 51.91 387 TYR A CA 1
ATOM 3176 C C . TYR A 1 387 ? 16.272 19.447 17.604 1.00 51.91 387 TYR A C 1
ATOM 3178 O O . TYR A 1 387 ? 15.443 18.590 17.308 1.00 51.91 387 TYR A O 1
ATOM 3186 N N . PHE A 1 388 ? 17.472 19.538 17.035 1.00 50.47 388 PHE A N 1
ATOM 3187 C CA . PHE A 1 388 ? 17.990 18.577 16.064 1.00 50.47 388 PHE A CA 1
ATOM 3188 C C . PHE A 1 388 ? 18.955 17.613 16.749 1.00 50.47 388 PHE A C 1
ATOM 3190 O O . PHE A 1 388 ? 19.777 18.040 17.567 1.00 50.47 388 PHE A O 1
ATOM 3197 N N . ARG A 1 389 ? 18.887 16.324 16.405 1.00 64.12 389 ARG A N 1
ATOM 3198 C CA . ARG A 1 389 ? 19.790 15.305 16.952 1.00 64.12 389 ARG A CA 1
ATOM 3199 C C . ARG A 1 389 ? 20.293 14.319 15.886 1.00 64.12 389 ARG A C 1
ATOM 3201 O O . ARG A 1 389 ? 19.489 13.883 15.059 1.00 64.12 389 ARG A O 1
ATOM 3208 N N . PRO A 1 390 ? 21.583 13.929 15.915 1.00 55.69 390 PRO A N 1
ATOM 3209 C CA . PRO A 1 390 ? 22.117 12.884 15.042 1.00 55.69 390 PRO A CA 1
ATOM 3210 C C . PRO A 1 390 ? 21.574 11.480 15.393 1.00 55.69 390 PRO A C 1
ATOM 3212 O O . PRO A 1 390 ? 21.173 11.239 16.537 1.00 55.69 390 PRO A O 1
ATOM 3215 N N . PRO A 1 391 ? 21.552 10.538 14.432 1.00 47.94 391 PRO A N 1
ATOM 3216 C CA . PRO A 1 391 ? 21.158 9.148 14.670 1.00 47.94 391 PRO A CA 1
ATOM 3217 C C . PRO A 1 391 ? 22.216 8.399 15.506 1.00 47.94 391 PRO A C 1
ATOM 3219 O O . PRO A 1 391 ? 23.392 8.410 15.155 1.00 47.94 391 PRO A O 1
ATOM 3222 N N . GLY A 1 392 ? 21.804 7.743 16.604 1.00 44.78 392 GLY A N 1
ATOM 3223 C CA . GLY A 1 392 ? 22.660 6.815 17.374 1.00 44.78 392 GLY A CA 1
ATOM 3224 C C . GLY A 1 392 ? 22.690 6.985 18.900 1.00 44.78 392 GLY A C 1
ATOM 3225 O O . GLY A 1 392 ? 23.129 6.075 19.598 1.00 44.78 392 GLY A O 1
ATOM 3226 N N . ASP A 1 393 ? 22.196 8.096 19.449 1.00 47.84 393 ASP A N 1
ATOM 3227 C CA . ASP A 1 393 ? 22.198 8.311 20.903 1.00 47.84 393 ASP A CA 1
ATOM 3228 C C . ASP A 1 393 ? 20.861 7.900 21.576 1.00 47.84 393 ASP A C 1
ATOM 3230 O O . ASP A 1 393 ? 19.787 8.149 21.016 1.00 47.84 393 ASP A O 1
ATOM 3234 N N . PRO A 1 394 ? 20.860 7.395 22.831 1.00 44.25 394 PRO A N 1
ATOM 3235 C CA . PRO A 1 394 ? 19.643 6.951 23.525 1.00 44.25 394 P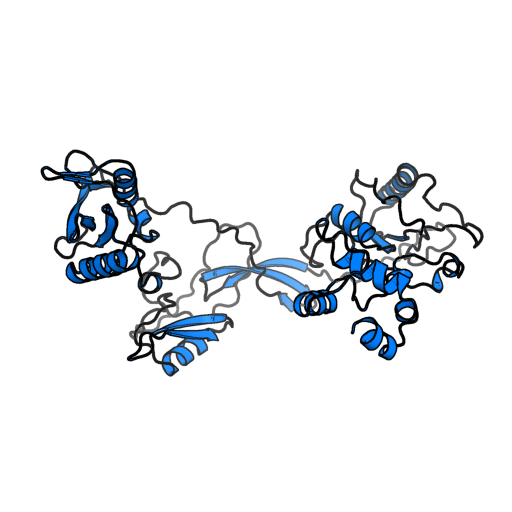RO A CA 1
ATOM 3236 C C . PRO A 1 394 ? 18.630 8.096 23.692 1.00 44.25 394 PRO A C 1
ATOM 3238 O O . PRO A 1 394 ? 19.049 9.218 24.013 1.00 44.25 394 PRO A O 1
ATOM 3241 N N . PRO A 1 395 ? 17.318 7.872 23.483 1.00 49.53 395 PRO A N 1
ATOM 3242 C CA . PRO A 1 395 ? 16.309 8.928 23.505 1.00 49.53 395 PRO A CA 1
ATOM 3243 C C . PRO A 1 395 ? 16.226 9.547 24.904 1.00 49.53 395 PRO A C 1
ATOM 3245 O O . PRO A 1 395 ? 15.848 8.892 25.872 1.00 49.53 395 PRO A O 1
ATOM 3248 N N . ARG A 1 396 ? 16.594 10.826 25.025 1.00 51.16 396 ARG A N 1
ATOM 3249 C CA . ARG A 1 396 ? 16.305 11.629 26.220 1.00 51.16 396 ARG A CA 1
ATOM 3250 C C . ARG A 1 396 ? 15.523 12.869 25.794 1.00 51.16 396 ARG A C 1
ATOM 3252 O O . ARG A 1 396 ? 15.916 13.499 24.812 1.00 51.16 396 ARG A O 1
ATOM 3259 N N . PRO A 1 397 ? 14.434 13.221 26.493 1.00 50.75 397 PRO A N 1
ATOM 3260 C CA . PRO A 1 397 ? 13.718 14.460 26.222 1.00 50.75 397 PRO A CA 1
ATOM 3261 C C . PRO A 1 397 ? 14.634 15.676 26.470 1.00 50.75 397 PRO A C 1
ATOM 3263 O O . PRO A 1 397 ? 15.508 15.610 27.344 1.00 50.75 397 PRO A O 1
ATOM 3266 N N . PRO A 1 398 ? 14.469 16.780 25.718 1.00 49.91 398 PRO A N 1
ATOM 3267 C CA . PRO A 1 398 ? 15.296 17.972 25.883 1.00 49.91 398 PRO A CA 1
ATOM 3268 C C . PRO A 1 398 ? 15.140 18.590 27.291 1.00 49.91 398 PRO A C 1
ATOM 3270 O O . PRO A 1 398 ? 14.059 18.524 27.885 1.00 49.91 398 PRO A O 1
ATOM 3273 N N . PRO A 1 399 ? 16.198 19.210 27.852 1.00 41.03 399 PRO A N 1
ATOM 3274 C CA . PRO A 1 399 ? 16.141 19.833 29.172 1.00 41.03 399 PRO A CA 1
ATOM 3275 C C . PRO A 1 399 ? 15.207 21.057 29.176 1.00 41.03 399 PRO A C 1
ATOM 3277 O O . PRO A 1 399 ? 15.385 22.001 28.408 1.00 41.03 399 PRO A O 1
ATOM 3280 N N . LEU A 1 400 ? 14.217 21.053 30.075 1.00 39.56 400 LEU A N 1
ATOM 3281 C CA . LEU A 1 400 ? 13.229 22.126 30.236 1.00 39.56 400 LEU A CA 1
ATOM 3282 C C . LEU A 1 400 ? 13.873 23.378 30.866 1.00 39.56 400 LEU A C 1
ATOM 3284 O O . LEU A 1 400 ? 14.350 23.321 32.000 1.00 39.56 400 LEU A O 1
ATOM 3288 N N . ARG A 1 401 ? 13.848 24.531 30.179 1.00 32.03 401 ARG A N 1
ATOM 3289 C CA . ARG A 1 401 ? 14.154 25.835 30.805 1.00 32.03 401 ARG A CA 1
ATOM 3290 C C . ARG A 1 401 ? 12.944 26.316 31.615 1.00 32.03 401 ARG A C 1
ATOM 3292 O O . ARG A 1 401 ? 11.844 26.430 31.086 1.00 32.03 401 ARG A O 1
ATOM 3299 N N . LEU A 1 402 ? 13.154 26.589 32.903 1.00 29.42 402 LEU A N 1
ATOM 3300 C CA . LEU A 1 402 ? 12.134 27.072 33.838 1.00 29.42 402 LEU A CA 1
ATOM 3301 C C . LEU A 1 402 ? 11.999 28.602 33.754 1.00 29.42 402 LEU A C 1
ATOM 3303 O O . LEU A 1 402 ? 12.969 29.314 33.993 1.00 29.42 402 LEU A O 1
ATOM 3307 N N . SER A 1 403 ? 10.791 29.114 33.519 1.00 29.25 403 SER A N 1
ATOM 3308 C CA . SER A 1 403 ? 10.418 30.489 33.885 1.00 29.25 403 SER A CA 1
ATOM 3309 C C . SER A 1 403 ? 9.047 30.476 34.559 1.00 29.25 403 SER A C 1
ATOM 3311 O O . SER A 1 403 ? 8.081 29.961 33.996 1.00 29.25 403 SER A O 1
ATOM 3313 N N . GLY A 1 404 ? 8.991 30.979 35.793 1.00 32.91 404 GLY A N 1
ATOM 3314 C CA . GLY A 1 404 ? 7.839 30.865 36.683 1.00 32.91 404 GLY A CA 1
ATOM 3315 C C . GLY A 1 404 ? 6.687 31.800 36.330 1.00 32.91 404 GLY A C 1
ATOM 3316 O O . GLY A 1 404 ? 6.903 32.989 36.135 1.00 32.91 404 GLY A O 1
ATOM 3317 N N . LEU A 1 405 ? 5.467 31.257 36.324 1.00 28.08 405 LEU A N 1
ATOM 3318 C CA . LEU A 1 405 ? 4.201 31.981 36.464 1.00 28.08 405 LEU A CA 1
ATOM 3319 C C . LEU A 1 405 ? 3.162 31.054 37.127 1.00 28.08 405 LEU A C 1
ATOM 3321 O O . LEU A 1 405 ? 3.119 29.856 36.846 1.00 28.08 405 LEU A O 1
ATOM 3325 N N . SER A 1 406 ? 2.351 31.632 38.015 1.00 26.14 406 SER A N 1
ATOM 3326 C CA . SER A 1 406 ? 1.407 30.989 38.943 1.00 26.14 406 SER A CA 1
ATOM 3327 C C . SER A 1 406 ? 0.336 30.092 38.284 1.00 26.14 406 SER A C 1
ATOM 3329 O O . SER A 1 406 ? -0.039 30.325 37.129 1.00 26.14 406 SER A O 1
ATOM 3331 N N . PRO A 1 407 ? -0.208 29.087 39.007 1.00 30.62 407 PRO A N 1
ATOM 3332 C CA . PRO A 1 407 ? -1.106 28.088 38.437 1.00 30.62 407 PRO A CA 1
ATOM 3333 C C . PRO A 1 407 ? -2.553 28.600 38.387 1.00 30.62 407 PRO A C 1
ATOM 3335 O O . PRO A 1 407 ? -3.275 28.589 39.380 1.00 30.62 407 PRO A O 1
ATOM 3338 N N . GLY A 1 408 ? -2.993 29.029 37.204 1.00 25.62 408 GLY A N 1
ATOM 3339 C CA . GLY A 1 408 ? -4.415 29.056 36.860 1.00 25.62 408 GLY A CA 1
ATOM 3340 C C . GLY A 1 408 ? -4.854 27.656 36.431 1.00 25.62 408 GLY A C 1
ATOM 3341 O O . GLY A 1 408 ? -4.169 27.029 35.622 1.00 25.62 408 GLY A O 1
ATOM 3342 N N . HIS A 1 409 ? -5.963 27.169 36.988 1.00 29.14 409 HIS A N 1
ATOM 3343 C CA . HIS A 1 409 ? -6.597 25.901 36.626 1.00 29.14 409 HIS A CA 1
ATOM 3344 C C . HIS A 1 409 ? -6.865 25.842 35.114 1.00 29.14 409 HIS A C 1
ATOM 3346 O O . HIS A 1 409 ? -7.779 26.490 34.616 1.00 29.14 409 HIS A O 1
ATOM 3352 N N . PHE A 1 410 ? -6.087 25.038 34.396 1.00 29.03 410 PHE A N 1
ATOM 3353 C CA . PHE A 1 410 ? -6.436 24.537 33.071 1.00 29.03 410 PHE A CA 1
ATOM 3354 C C . PHE A 1 410 ? -6.278 23.017 33.119 1.00 29.03 410 PHE A C 1
ATOM 3356 O O . PHE A 1 410 ? -5.242 22.551 33.610 1.00 29.03 410 PHE A O 1
ATOM 3363 N N . PRO A 1 411 ? -7.264 22.229 32.653 1.00 30.95 411 PRO A N 1
ATOM 3364 C CA . PRO A 1 411 ? -7.060 20.801 32.506 1.00 30.95 411 PRO A CA 1
ATOM 3365 C C . PRO A 1 411 ? -5.900 20.625 31.528 1.00 30.95 411 PRO A C 1
ATOM 3367 O O . PRO A 1 411 ? -5.938 21.147 30.413 1.00 30.95 411 PRO A O 1
ATOM 3370 N N . GLY A 1 412 ? -4.837 19.952 31.973 1.00 32.84 412 GLY A N 1
ATOM 3371 C CA . GLY A 1 412 ? -3.759 19.545 31.080 1.00 32.84 412 GLY A CA 1
ATOM 3372 C C . GLY A 1 412 ? -4.360 18.819 29.881 1.00 32.84 412 GLY A C 1
ATOM 3373 O O . GLY A 1 412 ? -5.363 18.121 30.042 1.00 32.84 412 GLY A O 1
ATOM 3374 N N . LEU A 1 413 ? -3.777 19.018 28.696 1.00 36.56 413 LEU A N 1
ATOM 3375 C CA . LEU A 1 413 ? -4.095 18.256 27.490 1.00 36.56 413 LEU A CA 1
ATOM 3376 C C . LEU A 1 413 ? -3.901 16.766 27.798 1.00 36.56 413 LEU A C 1
ATOM 3378 O O . LEU A 1 413 ? -2.820 16.207 27.668 1.00 36.56 413 LEU A O 1
ATOM 3382 N N . CYS A 1 414 ? -4.952 16.148 28.320 1.00 36.38 414 CYS A N 1
ATOM 3383 C CA . CYS A 1 414 ? -5.055 14.723 28.499 1.00 36.38 414 CYS A CA 1
ATOM 3384 C C . CYS A 1 414 ? -5.332 14.192 27.097 1.00 36.38 414 CYS A C 1
ATOM 3386 O O . CYS A 1 414 ? -6.351 14.558 26.511 1.00 36.38 414 CYS A O 1
ATOM 3388 N N . CYS A 1 415 ? -4.396 13.409 26.558 1.00 48.25 415 CYS A N 1
ATOM 3389 C CA . CYS A 1 415 ? -4.435 12.790 25.235 1.00 48.25 415 CYS A CA 1
ATOM 3390 C C . CYS A 1 415 ? -5.634 11.830 25.116 1.00 48.25 415 CYS A C 1
ATOM 3392 O O . CYS A 1 415 ? -5.532 10.608 25.233 1.00 48.25 415 CYS A O 1
ATOM 3394 N N . ARG A 1 416 ? -6.822 12.406 24.952 1.00 56.94 416 ARG A N 1
ATOM 3395 C CA . ARG A 1 416 ? -8.082 11.720 24.704 1.00 56.94 416 ARG A CA 1
ATOM 3396 C C . ARG A 1 416 ? -8.579 12.201 23.358 1.00 56.94 416 ARG A C 1
ATOM 3398 O O . ARG A 1 416 ? -8.746 13.390 23.146 1.00 56.94 416 ARG A O 1
ATOM 3405 N N . TRP A 1 417 ? -8.806 11.264 22.456 1.00 71.69 417 TRP A N 1
ATOM 3406 C CA . TRP A 1 417 ? -9.403 11.541 21.156 1.00 71.69 417 TRP A CA 1
ATOM 3407 C C . TRP A 1 417 ? -10.926 11.469 21.225 1.00 71.69 417 TRP A C 1
ATOM 3409 O O . TRP A 1 417 ? -11.568 11.946 20.309 1.00 71.69 417 TRP A O 1
ATOM 3419 N N . TYR A 1 418 ? -11.521 10.897 22.278 1.00 78.25 418 TYR A N 1
ATOM 3420 C CA . TYR A 1 418 ? -12.971 10.832 22.451 1.00 78.25 418 TYR A CA 1
ATOM 3421 C C . TYR A 1 418 ? -13.467 11.786 23.544 1.00 78.25 418 TYR A C 1
ATOM 3423 O O . TYR A 1 418 ? -12.946 11.779 24.664 1.00 78.25 418 TYR A O 1
ATOM 3431 N N . TYR A 1 419 ? -14.522 12.541 23.231 1.00 76.06 419 TYR A N 1
ATOM 3432 C CA . TYR A 1 419 ? -15.188 13.460 24.147 1.00 76.06 419 TYR A CA 1
ATOM 3433 C C . TYR A 1 419 ? -16.705 13.237 24.163 1.00 76.06 419 TYR A C 1
ATOM 3435 O O . TYR A 1 419 ? -17.375 13.290 23.130 1.00 76.06 419 TYR A O 1
ATOM 3443 N N . ASP A 1 420 ? -17.251 13.030 25.360 1.00 76.31 420 ASP A N 1
ATOM 3444 C CA . ASP A 1 420 ? -18.693 13.000 25.599 1.00 76.31 420 ASP A CA 1
ATOM 3445 C C . ASP A 1 420 ? -19.145 14.396 26.051 1.00 76.31 420 ASP A C 1
ATOM 3447 O O . ASP A 1 420 ? -18.605 14.927 27.022 1.00 76.31 420 ASP A O 1
ATOM 3451 N N . GLY A 1 421 ? -20.065 15.019 25.309 1.00 75.94 421 GLY A N 1
ATOM 3452 C CA . GLY A 1 421 ? -20.556 16.374 25.599 1.00 75.94 421 GLY A CA 1
ATOM 3453 C C . GLY A 1 421 ? -19.684 17.540 25.105 1.00 75.94 421 GLY A C 1
ATOM 3454 O O . GLY A 1 421 ? -19.822 18.642 25.623 1.00 75.94 421 GLY A O 1
ATOM 3455 N N . LEU A 1 422 ? -18.796 17.334 24.121 1.00 81.62 422 LEU A N 1
ATOM 3456 C CA . LEU A 1 422 ? -18.031 18.426 23.496 1.00 81.62 422 LEU A CA 1
ATOM 3457 C C . LEU A 1 422 ? -18.805 19.029 22.316 1.00 81.62 422 LEU A C 1
ATOM 3459 O O . LEU A 1 422 ? -19.172 18.319 21.368 1.00 81.62 422 LEU A O 1
ATOM 3463 N N . SER A 1 423 ? -19.032 20.342 22.340 1.00 85.75 423 SER A N 1
ATOM 3464 C CA . SER A 1 423 ? -19.717 21.038 21.251 1.00 85.75 423 SER A CA 1
ATOM 3465 C C . SER A 1 423 ? -18.836 21.158 20.002 1.00 85.75 423 SER A C 1
ATOM 3467 O O . SER A 1 423 ? -17.620 20.959 20.026 1.00 85.75 423 SER A O 1
ATOM 3469 N N . ARG A 1 424 ? -19.456 21.493 18.863 1.00 87.06 424 ARG A N 1
ATOM 3470 C CA . ARG A 1 424 ? -18.717 21.732 17.614 1.00 87.06 424 ARG A CA 1
ATOM 3471 C C . ARG A 1 424 ? -17.723 22.893 17.751 1.00 87.06 424 ARG A C 1
ATOM 3473 O O . ARG A 1 424 ? -16.591 22.745 17.311 1.00 87.06 424 ARG A O 1
ATOM 3480 N N . GLY A 1 425 ? -18.145 24.006 18.355 1.00 85.31 425 GLY A N 1
ATOM 3481 C CA . GLY A 1 425 ? -17.300 25.195 18.503 1.00 85.31 425 GLY A CA 1
ATOM 3482 C C . GLY A 1 425 ? -16.098 24.943 19.410 1.00 85.31 425 GLY A C 1
ATOM 3483 O O . GLY A 1 425 ? -14.980 25.291 19.056 1.00 85.31 425 GLY A O 1
ATOM 3484 N N . GLU A 1 426 ? -16.296 24.240 20.528 1.00 84.12 426 GLU A N 1
ATOM 3485 C CA . GLU A 1 426 ? -15.190 23.880 21.425 1.00 84.12 426 GLU A CA 1
ATOM 3486 C C . GLU A 1 426 ? -14.189 22.932 20.755 1.00 84.12 426 GLU A C 1
ATOM 3488 O O . GLU A 1 426 ? -12.984 23.078 20.944 1.00 84.12 426 GLU A O 1
ATOM 3493 N N . ALA A 1 427 ? -14.667 21.983 19.945 1.00 82.62 427 ALA A N 1
ATOM 3494 C CA . ALA A 1 427 ? -13.801 21.090 19.180 1.00 82.62 427 ALA A CA 1
ATOM 3495 C C . ALA A 1 427 ? -12.943 21.844 18.150 1.00 82.62 427 ALA A C 1
ATOM 3497 O O . ALA A 1 427 ? -11.742 21.587 18.050 1.00 82.62 427 ALA A O 1
ATOM 3498 N N . GLU A 1 428 ? -13.540 22.783 17.412 1.00 85.75 428 GLU A N 1
ATOM 3499 C CA . GLU A 1 428 ? -12.823 23.646 16.464 1.00 85.75 428 GLU A CA 1
ATOM 3500 C C . GLU A 1 428 ? -11.784 24.513 17.203 1.00 85.75 428 GLU A C 1
ATOM 3502 O O . GLU A 1 428 ? -10.609 24.510 16.835 1.00 85.75 428 GLU A O 1
ATOM 3507 N N . ASP A 1 429 ? -12.157 25.147 18.320 1.00 82.06 429 ASP A N 1
ATOM 3508 C CA . ASP A 1 429 ? -11.246 25.949 19.151 1.00 82.06 429 ASP A CA 1
ATOM 3509 C C . ASP A 1 429 ? -10.078 25.137 19.730 1.00 82.06 429 ASP A C 1
ATOM 3511 O O . ASP A 1 429 ? -8.966 25.654 19.882 1.00 82.06 429 ASP A O 1
ATOM 3515 N N . MET A 1 430 ? -10.310 23.869 20.081 1.00 78.38 430 MET A N 1
ATOM 3516 C CA . MET A 1 430 ? -9.266 22.963 20.559 1.00 78.38 430 MET A CA 1
ATOM 3517 C C . MET A 1 430 ? -8.278 22.607 19.448 1.00 78.38 430 MET A C 1
ATOM 3519 O O . MET A 1 430 ? -7.069 22.680 19.669 1.00 78.38 430 MET A O 1
ATOM 3523 N N . LEU A 1 431 ? -8.768 22.266 18.255 1.00 77.69 431 LEU A N 1
ATOM 3524 C CA . LEU A 1 431 ? -7.925 21.859 17.127 1.00 77.69 431 LEU A CA 1
ATOM 3525 C C . LEU A 1 431 ? -7.168 23.034 16.502 1.00 77.69 431 LEU A C 1
ATOM 3527 O O . LEU A 1 431 ? -6.018 22.878 16.095 1.00 77.69 431 LEU A O 1
ATOM 3531 N N . MET A 1 432 ? -7.735 24.241 16.523 1.00 75.56 432 MET A N 1
ATOM 3532 C CA . MET A 1 432 ? -7.046 25.456 16.071 1.00 75.56 432 MET A CA 1
ATOM 3533 C C . MET A 1 432 ? -5.779 25.764 16.882 1.00 75.56 432 MET A C 1
ATOM 3535 O O . MET A 1 432 ? -4.848 26.387 16.365 1.00 75.56 432 MET A O 1
ATOM 3539 N N . ARG A 1 433 ? -5.700 25.291 18.135 1.00 76.75 433 ARG A N 1
ATOM 3540 C CA . ARG A 1 433 ? -4.507 25.416 18.992 1.00 76.75 433 ARG A CA 1
ATOM 3541 C C . ARG A 1 433 ? -3.411 24.403 18.659 1.00 76.75 433 ARG A C 1
ATOM 3543 O O . ARG A 1 433 ? -2.299 24.564 19.155 1.00 76.75 433 ARG A O 1
ATOM 3550 N N . VAL A 1 434 ? -3.702 23.380 17.854 1.00 70.75 434 VAL A N 1
ATOM 3551 C CA . VAL A 1 434 ? -2.744 22.343 17.448 1.00 70.75 434 VAL A CA 1
ATOM 3552 C C . VAL A 1 434 ? -2.140 22.733 16.098 1.00 70.75 434 VAL A C 1
ATOM 3554 O O . VAL A 1 434 ? -2.857 22.694 15.104 1.00 70.75 434 VAL A O 1
ATOM 3557 N N . PRO A 1 435 ? -0.856 23.128 16.014 1.00 69.94 435 PRO A N 1
ATOM 3558 C CA . PRO A 1 435 ? -0.246 23.648 14.787 1.00 69.94 435 PRO A CA 1
ATOM 3559 C C . PRO A 1 435 ? 0.198 22.524 13.829 1.00 69.94 435 PRO A C 1
ATOM 3561 O O . PRO A 1 435 ? 1.324 22.542 13.340 1.00 69.94 435 PRO A O 1
ATOM 3564 N N . ARG A 1 436 ? -0.658 21.522 13.603 1.00 66.38 436 ARG A N 1
ATOM 3565 C CA . ARG A 1 436 ? -0.386 20.372 12.731 1.00 66.38 436 ARG A CA 1
ATOM 3566 C C . ARG A 1 436 ? -1.677 19.888 12.080 1.00 66.38 436 ARG A C 1
ATOM 3568 O O . ARG A 1 436 ? -2.660 19.642 12.780 1.00 66.38 436 ARG A O 1
ATOM 3575 N N . ASP A 1 437 ? -1.643 19.740 10.763 1.00 68.75 437 ASP A N 1
ATOM 3576 C CA . ASP A 1 437 ? -2.753 19.183 9.992 1.00 68.75 437 ASP A CA 1
ATOM 3577 C C . ASP A 1 437 ? -2.861 17.672 10.253 1.00 68.75 437 ASP A C 1
ATOM 3579 O O . ASP A 1 437 ? -1.859 16.999 10.515 1.00 68.75 437 ASP A O 1
ATOM 3583 N N . GLY A 1 438 ? -4.085 17.143 10.262 1.00 69.62 438 GLY A N 1
ATOM 3584 C CA . GLY A 1 438 ? -4.356 15.757 10.663 1.00 69.62 438 GLY A CA 1
ATOM 3585 C C . GLY A 1 438 ? -4.552 15.556 12.171 1.00 69.62 438 GLY A C 1
ATOM 3586 O O . GLY A 1 438 ? -4.868 14.447 12.606 1.00 69.62 438 GLY A O 1
ATOM 3587 N N . ALA A 1 439 ? -4.441 16.614 12.984 1.00 74.38 439 ALA A N 1
ATOM 3588 C CA . ALA A 1 439 ? -4.923 16.585 14.361 1.00 74.38 439 ALA A CA 1
ATOM 3589 C C . ALA A 1 439 ? -6.437 16.342 14.371 1.00 74.38 439 ALA A C 1
ATOM 3591 O O . ALA A 1 439 ? -7.178 17.031 13.671 1.00 74.38 439 ALA A O 1
ATOM 3592 N N . PHE A 1 440 ? -6.911 15.385 15.171 1.00 83.19 440 PHE A N 1
ATOM 3593 C CA . PHE A 1 440 ? -8.321 15.004 15.185 1.00 83.19 440 PHE A CA 1
ATOM 3594 C C . PHE A 1 440 ? -8.840 14.673 16.585 1.00 83.19 440 PHE A C 1
ATOM 3596 O O . PHE A 1 440 ? -8.090 14.355 17.508 1.00 83.19 440 PHE A O 1
ATOM 3603 N N . LEU A 1 441 ? -10.162 14.714 16.716 1.00 79.38 441 LEU A N 1
ATOM 3604 C CA . LEU A 1 441 ? -10.918 14.198 17.847 1.00 79.38 441 LEU A CA 1
ATOM 3605 C C . LEU A 1 441 ? -12.291 13.694 17.385 1.00 79.38 441 LEU A C 1
ATOM 3607 O O . LEU A 1 441 ? -12.780 14.026 16.307 1.00 79.38 441 LEU A O 1
ATOM 3611 N N . ILE A 1 442 ? -12.939 12.903 18.224 1.00 83.69 442 ILE A N 1
ATOM 3612 C CA . ILE A 1 442 ? -14.268 12.336 18.048 1.00 83.69 442 ILE A CA 1
ATOM 3613 C C . ILE A 1 442 ? -15.131 12.823 19.205 1.00 83.69 442 ILE A C 1
ATOM 3615 O O . ILE A 1 442 ? -14.764 12.692 20.371 1.00 83.69 442 ILE A O 1
ATOM 3619 N N . ARG A 1 443 ? -16.300 13.371 18.889 1.00 85.94 443 ARG A N 1
ATOM 3620 C CA . ARG A 1 443 ? -17.260 13.868 19.880 1.00 85.94 443 ARG A CA 1
ATOM 3621 C C . ARG A 1 443 ? -18.624 13.219 19.696 1.00 85.94 443 ARG A C 1
ATOM 3623 O O . ARG A 1 443 ? -19.085 13.074 18.560 1.00 85.94 443 ARG A O 1
ATOM 3630 N N . LYS A 1 444 ? -19.282 12.850 20.796 1.00 82.88 444 LYS A N 1
ATOM 3631 C CA . LYS A 1 444 ? -20.691 12.428 20.767 1.00 82.88 444 LYS A CA 1
ATOM 3632 C C . LYS A 1 444 ? -21.590 13.651 20.582 1.00 82.88 444 LYS A C 1
ATOM 3634 O O . LYS A 1 444 ? -21.362 14.692 21.195 1.00 82.88 444 LYS A O 1
ATOM 3639 N N . ARG A 1 445 ? -22.586 13.560 19.701 1.00 81.50 445 ARG A N 1
ATOM 3640 C CA . ARG A 1 445 ? -23.551 14.641 19.457 1.00 81.50 445 ARG A CA 1
ATOM 3641 C C . ARG A 1 445 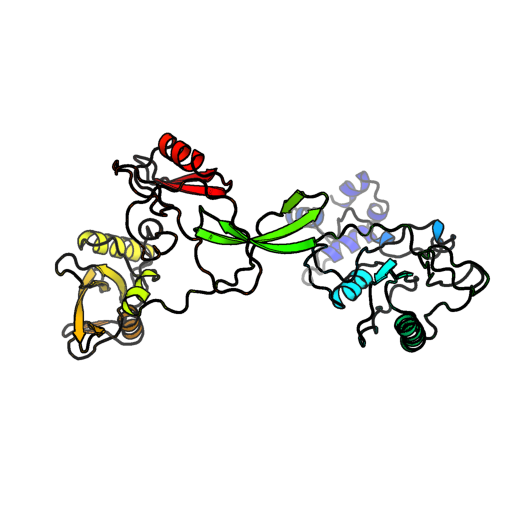? -24.653 14.592 20.512 1.00 81.50 445 ARG A C 1
ATOM 3643 O O . ARG A 1 445 ? -25.198 13.526 20.784 1.00 81.50 445 ARG A O 1
ATOM 3650 N N . GLU A 1 446 ? -25.013 15.748 21.065 1.00 75.88 446 GLU A N 1
ATOM 3651 C CA . GLU A 1 446 ? -26.084 15.843 22.062 1.00 75.88 446 GLU A CA 1
ATOM 3652 C C . GLU A 1 446 ? -27.397 15.223 21.554 1.00 75.88 446 GLU A C 1
ATOM 3654 O O . GLU A 1 446 ? -27.815 15.450 20.417 1.00 75.88 446 GLU A O 1
ATOM 3659 N N . GLY A 1 447 ? -28.041 14.417 22.405 1.00 66.06 447 GLY A N 1
ATOM 3660 C CA . GLY A 1 447 ? -29.383 13.874 22.166 1.00 66.06 447 GLY A CA 1
ATOM 3661 C C . GLY A 1 447 ? -29.500 12.783 21.094 1.00 66.06 447 GLY A C 1
ATOM 3662 O O . GLY A 1 447 ? -30.616 12.381 20.777 1.00 66.06 447 GLY A O 1
ATOM 3663 N N . THR A 1 448 ? -28.393 12.287 20.533 1.00 67.31 448 THR A N 1
ATOM 3664 C CA . THR A 1 448 ? -28.404 11.230 19.505 1.00 67.31 448 THR A CA 1
ATOM 3665 C C . THR A 1 448 ? -27.300 10.206 19.753 1.00 67.31 448 THR A C 1
ATOM 3667 O O . THR A 1 448 ? -26.272 10.531 20.344 1.00 67.31 448 THR A O 1
ATOM 3670 N N . ASP A 1 449 ? -27.460 8.981 19.250 1.00 74.75 449 ASP A N 1
ATOM 3671 C CA . ASP A 1 44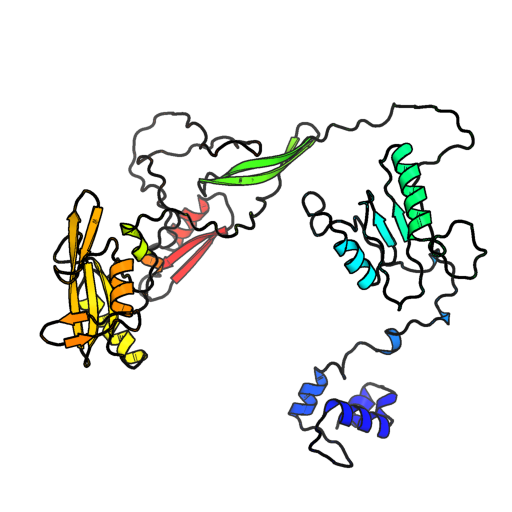9 ? -26.371 7.991 19.207 1.00 74.75 449 ASP A CA 1
ATOM 3672 C C . ASP A 1 449 ? -25.440 8.224 17.999 1.00 74.75 449 ASP A C 1
ATOM 3674 O O . ASP A 1 449 ? -25.029 7.317 17.283 1.00 74.75 449 ASP A O 1
ATOM 3678 N N . SER A 1 450 ? -25.176 9.502 17.710 1.00 80.94 450 SER A N 1
ATOM 3679 C CA . SER A 1 450 ? -24.395 9.967 16.568 1.00 80.94 450 SER A CA 1
ATOM 3680 C C . SER A 1 450 ? -23.089 10.587 17.047 1.00 80.94 450 SER A C 1
ATOM 3682 O O . SER A 1 450 ? -23.045 11.295 18.054 1.00 80.94 450 SER A O 1
ATOM 3684 N N . TYR A 1 451 ? -22.027 10.368 16.281 1.00 86.19 451 TYR A N 1
ATOM 3685 C CA . TYR A 1 451 ? -20.682 10.850 16.569 1.00 86.19 451 TYR A CA 1
ATOM 3686 C C . TYR A 1 451 ? -20.194 11.748 15.431 1.00 86.19 451 TYR A C 1
ATOM 3688 O O . TYR A 1 451 ? -20.635 11.615 14.288 1.00 86.19 451 TYR A O 1
ATOM 3696 N N . ALA A 1 452 ? -19.289 12.673 15.737 1.00 86.00 452 ALA A N 1
ATOM 3697 C CA . ALA A 1 452 ? -18.633 13.520 14.750 1.00 86.00 452 ALA A CA 1
ATOM 3698 C C . ALA A 1 452 ? -17.116 13.447 14.918 1.00 86.00 452 ALA A C 1
ATOM 3700 O O . ALA A 1 452 ? -16.605 13.670 16.016 1.00 86.00 452 ALA A O 1
ATOM 3701 N N . ILE A 1 453 ? -16.410 13.181 13.822 1.00 90.06 453 ILE A N 1
ATOM 3702 C CA . ILE A 1 453 ? -14.960 13.353 13.739 1.00 90.06 453 ILE A CA 1
ATOM 3703 C C . ILE A 1 453 ? -14.714 14.823 13.392 1.00 90.06 453 ILE A C 1
ATOM 3705 O O . ILE A 1 453 ? -15.262 15.329 12.415 1.00 90.06 453 ILE A O 1
ATOM 3709 N N . THR A 1 454 ? -13.944 15.519 14.221 1.00 82.56 454 THR A N 1
ATOM 3710 C CA . THR A 1 454 ? -13.490 16.891 13.966 1.00 82.56 454 THR A CA 1
ATOM 3711 C C . THR A 1 454 ? -11.982 16.826 13.782 1.00 82.56 454 THR A C 1
ATOM 3713 O O . THR A 1 454 ? -11.305 16.224 14.612 1.00 82.56 454 THR A O 1
ATOM 3716 N N . PHE A 1 455 ? -11.465 17.391 12.699 1.00 88.69 455 PHE A N 1
ATOM 3717 C CA . PHE A 1 455 ? -10.039 17.395 12.390 1.00 88.69 455 PHE A CA 1
ATOM 3718 C C . PHE A 1 455 ? -9.620 18.757 11.837 1.00 88.69 455 PHE A C 1
ATOM 3720 O O . PHE A 1 455 ? -10.474 19.515 11.370 1.00 88.69 455 PHE A O 1
ATOM 3727 N N . ARG A 1 456 ? -8.330 19.062 11.964 1.00 75.06 456 ARG A N 1
ATOM 3728 C CA . ARG A 1 456 ? -7.689 20.233 11.370 1.00 75.06 456 ARG A CA 1
ATOM 3729 C C . ARG A 1 456 ? -7.191 19.914 9.970 1.00 75.06 456 ARG A C 1
ATOM 3731 O O . ARG A 1 456 ? -6.487 18.882 9.834 1.00 75.06 456 ARG A O 1
#

pLDDT: mean 70.58, std 19.84, range [25.62, 93.81]

Sequence (456 aa):
MISRSFYHSKELWAQDLSKVRERMTKFIDDTMRETAEPFLFVDEFLTFLFSRENSIWDEKYDVVDMQDMNNPLSHYWISSSHNTYLTGDQLRSESSPEAYIRCLRMGCRCIEREYPPAGCLGWGPEGWGFPVILSIEEHCCVEQQRYMARVFKEVLGDLLLTKPKEARRRLCVFSPQHKKLGPRGDVDVNMEDRKDEHKQQGELHMWDPIDQKWTRHYCAIADAKLSFSDDIEQTVEEELPLDIPPTELHFGEKWFHKKVEKRTSAEKLLQEYCAETGGKDGTFLVRESETFPNDYTLSFWRSGRVQHCRIRSTMEGGTMKYYLTDNLMFSSIFALIQHYRETHLRCAEFELRLTDPVPNPNPHESRPYVRPCAGGAGRKCQPCGSYFRPPGDPPRPPPLRLSGLSPGHFPGLCCRWYYDGLSRGEAEDMLMRVPRDGAFLIRKREGTDSYAITFR

Nearest PDB structures (foldseek):
  7z3j-assembly1_A  TM=7.132E-01  e=2.640E-35  Rattus norvegicus
  4ey0-assembly4_D  TM=8.596E-01  e=7.712E-19  Homo sapiens
  4fbn-assembly1_A  TM=8.558E-01  e=2.828E-18  Homo sapiens
  3gqi-assembly1_B  TM=7.462E-01  e=5.414E-18  Rattus norvegicus
  2dx0-assembly1_A  TM=8.229E-01  e=6.467E-17  Mus musculus

Mean predicted aligned error: 19.86 Å

InterPro domains:
  IPR000909 Phosphatidylinositol-specific phospholipase C, X domain [PF00388] (69-112)
  IPR000909 Phosphatidylinositol-specific phospholipase C, X domain [PF00388] (130-176)
  IPR000909 Phosphatidylinositol-specific phospholipase C, X domain [SM00148] (67-184)
  IPR000980 SH2 domain [PF00017] (255-340)
  IPR000980 SH2 domain [PF00017] (417-456)
  IPR000980 SH2 domain [PS50001] (255-358)
  IPR000980 SH2 domain [PS50001] (417-456)
  IPR000980 SH2 domain [SM00252] (253-346)
  IPR001192 Phosphoinositide phospholipase C family [PR00390] (72-90)
  IPR001192 Phosphoinositide phospholipase C family [PR00390] (98-118)
  IPR001192 Phosphoinositide phospholipase C family [PTHR10336] (18-112)
  IPR011993 PH-like domain superfamily [G3DSA:2.30.29.30] (188-247)
  IPR017946 PLC-like phosphodiesterase, TIM beta/alpha-barrel domain superfamily [G3DSA:3.20.20.190] (65-116)
  IPR017946 PLC-like phosphodiesterase, TIM beta/alpha-barrel domain superfamily [G3DSA:3.20.20.190] (127-182)
  IPR017946 PLC-like phosphodiesterase, TIM beta/alpha-barrel domain superfamily [SSF51695] (67-222)
  IPR035024 PLC-gamma, N-terminal SH2 domain [cd10341] (250-350)
  IPR036860 SH2 domain superfamily [G3DSA:3.30.505.10] (250-362)
  IPR036860 SH2 domain superfamily [G3DSA:3.30.505.10] (414-456)
  IPR036860 SH2 domain superfamily [SSF55550] (251-376)
  IPR036860 SH2 domain superfamily [SSF55550] (404-456)

Radius of gyration: 36.47 Å; Cα contacts (8 Å, |Δi|>4): 522; chains: 1; bounding box: 81×60×90 Å

Secondary structure (DSSP, 8-state):
-HHHHHHHTT-GGGG-HHHHHHHHHHHH--TT---SS----HHHHHHHHTSGGG-SS-GGGGS--TTGGGS-GGGS---EESSTTBSS-TTTSPB-HHHHHHHHHTT--EEEES-PPSS------TT--S--EEEE---S-HHHHHHHHHHHHHHHGGGS--SPPPTTS-------------SS--------S------EEEEEEEEETTTTEEEEEEEEEETTEEEEPSP----------S---GGGGGGG-TTB-TT--SHHHHHHHHHHHHHHHT--TT-EEEEE-SSSTT-EEEEEEETTEEEEEEEEEEEETTEEEEEEETTEEESSHHHHHHHHHHS-EEETTEEE---PBPPPS-GGGG--SSPPPS--S--PPP-----EE-TTS---PPPPPP--------------SEESS--HHHHHHHHHTS-STT-EEEEEPTTSS-EEEEE-

Foldseek 3Di:
DVLVVVVVVVDPQSVDPVSVQVLQCVLVVDPPPPDPGHDDDPVSVVVVCPDPSVDPDDCVVVDDDPVVVFDFPVVDDAQADDPQQFPDDPPDGHGHPVSVQVCLVVVHQEYEDEADDDDDDPDDDPDDLAHHEYAYDDDDDPVRVVVVVVCCCVPCPPVDDPDDDDRGDHDRDYDHPDPDDDPDPDDDPPVPDDPPVPFDWDKKWWQDPVVRDTFIWTWTDDPNDIDIDPGPPDPPPPPPPPDDDQACVCLPPQQEDAPCQDPVSQQVLLLVVCVVPVFDWQAWHKYQHPVDHPKIWIWTTDPRGIDIAIWDWDADPNAIWTDRDPVDIDSYPVVVLVCQQVAWDDDPVDTGGHDHRRGHPCSLVSDQDDDPPPDDDDDDDDDDPIDIHDPDDDDDDDDDDDDDDDDDDDPPPRRRQEDEPDDPVNQVVVQVVPPDFQDWHKYQDPPDNDIDIDTD

Organism: Cervus elaphus hippelaphus (NCBI:txid46360)